Protein AF-0000000071014332 (afdb_homodimer)

Structure (mmCIF, N/CA/C/O backbone):
data_AF-0000000071014332-model_v1
#
loop_
_entity.id
_entity.type
_entity.pdbx_description
1 polymer 'IS110 family transposase'
#
loop_
_atom_site.group_PDB
_atom_site.id
_atom_site.type_symbol
_atom_site.label_atom_id
_atom_site.label_alt_id
_atom_site.label_comp_id
_atom_site.label_asym_id
_atom_site.label_entity_id
_atom_site.label_seq_id
_atom_site.pdbx_PDB_ins_code
_atom_site.Cartn_x
_atom_site.Cartn_y
_atom_site.Cartn_z
_atom_site.occupancy
_atom_site.B_iso_or_equiv
_atom_site.auth_seq_id
_atom_site.auth_comp_id
_atom_site.auth_asym_id
_atom_site.auth_atom_id
_atom_site.pdbx_PDB_model_num
ATOM 1 N N . MET A 1 1 ? -21.484 35.594 31.188 1 40.38 1 MET A N 1
ATOM 2 C CA . MET A 1 1 ? -22.031 34.25 31.203 1 40.38 1 MET A CA 1
ATOM 3 C C . MET A 1 1 ? -20.984 33.25 30.719 1 40.38 1 MET A C 1
ATOM 5 O O . MET A 1 1 ? -20.344 33.469 29.688 1 40.38 1 MET A O 1
ATOM 9 N N . SER A 1 2 ? -20.281 32.5 31.5 1 52.03 2 SER A N 1
ATOM 10 C CA . SER A 1 2 ? -19.172 31.562 31.281 1 52.03 2 SER A CA 1
ATOM 11 C C . SER A 1 2 ? -19.484 30.594 30.141 1 52.03 2 SER A C 1
ATOM 13 O O . SER A 1 2 ? -20.469 29.859 30.203 1 52.03 2 SER A O 1
ATOM 15 N N . HIS A 1 3 ? -19.312 30.953 28.875 1 70.5 3 HIS A N 1
ATOM 16 C CA . HIS A 1 3 ? -19.734 30.156 27.734 1 70.5 3 HIS A CA 1
ATOM 17 C C . HIS A 1 3 ? -19.188 28.734 27.812 1 70.5 3 HIS A C 1
ATOM 19 O O . HIS A 1 3 ? -18.016 28.531 28.125 1 70.5 3 HIS A O 1
ATOM 25 N N . SER A 1 4 ? -20.141 27.797 27.969 1 84.94 4 SER A N 1
ATOM 26 C CA . SER A 1 4 ? -19.797 26.375 28.016 1 84.94 4 SER A CA 1
ATOM 27 C C . SER A 1 4 ? -19.047 25.953 26.766 1 84.94 4 SER A C 1
ATOM 29 O O . SER A 1 4 ? -19.234 26.516 25.688 1 84.94 4 SER A O 1
ATOM 31 N N . ASP A 1 5 ? -18.078 25.062 26.969 1 91.12 5 ASP A N 1
ATOM 32 C CA . ASP A 1 5 ? -17.312 24.547 25.844 1 91.12 5 ASP A CA 1
ATOM 33 C C . ASP A 1 5 ? -18.156 23.641 24.953 1 91.12 5 ASP A C 1
ATOM 35 O O . ASP A 1 5 ? -18.938 22.844 25.453 1 91.12 5 ASP A O 1
ATOM 39 N N . LEU A 1 6 ? -18.172 23.938 23.766 1 94.81 6 LEU A N 1
ATOM 40 C CA . LEU A 1 6 ? -18.766 23.062 22.75 1 94.81 6 LEU A CA 1
ATOM 41 C C . LEU A 1 6 ? -17.688 22.484 21.828 1 94.81 6 LEU A C 1
ATOM 43 O O . LEU A 1 6 ? -16.969 23.234 21.156 1 94.81 6 LEU A O 1
ATOM 47 N N . PHE A 1 7 ? -17.594 21.141 21.891 1 96.56 7 PHE A N 1
ATOM 48 C CA . PHE A 1 7 ? -16.594 20.453 21.078 1 96.56 7 PHE A CA 1
ATOM 49 C C . PHE A 1 7 ? -17.234 19.906 19.797 1 96.56 7 PHE A C 1
ATOM 51 O O . PHE A 1 7 ? -18.156 19.109 19.859 1 96.56 7 PHE A O 1
ATOM 58 N N . VAL A 1 8 ? -16.734 20.359 18.688 1 97.06 8 VAL A N 1
ATOM 59 C CA . VAL A 1 8 ? -17.312 19.969 17.406 1 97.06 8 VAL A CA 1
ATOM 60 C C . VAL A 1 8 ? -16.328 19.047 16.672 1 97.06 8 VAL A C 1
ATOM 62 O O . VAL A 1 8 ? -15.188 19.438 16.391 1 97.06 8 VAL A O 1
ATOM 65 N N . GLY A 1 9 ? -16.734 17.812 16.438 1 97.06 9 GLY A N 1
ATOM 66 C CA . GLY A 1 9 ? -15.969 16.875 15.625 1 97.06 9 GLY A CA 1
ATOM 67 C C . GLY A 1 9 ? -16.438 16.828 14.18 1 97.06 9 GLY A C 1
ATOM 68 O O . GLY A 1 9 ? -17.641 16.719 13.922 1 97.06 9 GLY A O 1
ATOM 69 N N . ILE A 1 10 ? -15.5 16.938 13.273 1 96.31 10 ILE A N 1
ATOM 70 C CA . ILE A 1 10 ? -15.859 16.938 11.859 1 96.31 10 ILE A CA 1
ATOM 71 C C . ILE A 1 10 ? -15.148 15.789 11.148 1 96.31 10 ILE A C 1
ATOM 73 O O . ILE A 1 10 ? -13.914 15.75 11.094 1 96.31 10 ILE A O 1
ATOM 77 N N . ASP A 1 11 ? -15.922 14.859 10.664 1 94.25 11 ASP A N 1
ATOM 78 C CA . ASP A 1 11 ? -15.422 13.82 9.773 1 94.25 11 ASP A CA 1
ATOM 79 C C . ASP A 1 11 ? -15.461 14.281 8.32 1 94.25 11 ASP A C 1
ATOM 81 O O . ASP A 1 11 ? -16.531 14.445 7.742 1 94.25 11 ASP A O 1
ATOM 85 N N . VAL A 1 12 ? -14.258 14.453 7.754 1 92.44 12 VAL A N 1
ATOM 86 C CA . VAL A 1 12 ? -14.141 15.062 6.43 1 92.44 12 VAL A CA 1
ATOM 87 C C . VAL A 1 12 ? -13.984 13.969 5.375 1 92.44 12 VAL A C 1
ATOM 89 O O . VAL A 1 12 ? -13.031 13.188 5.414 1 92.44 12 VAL A O 1
ATOM 92 N N . ALA A 1 13 ? -14.969 13.922 4.465 1 88.62 13 ALA A N 1
ATOM 93 C CA . ALA A 1 13 ? -14.891 13.031 3.311 1 88.62 13 ALA A CA 1
ATOM 94 C C . ALA A 1 13 ? -14.875 13.82 2.006 1 88.62 13 ALA A C 1
ATOM 96 O O . ALA A 1 13 ? -15.062 15.039 2.01 1 88.62 13 ALA A O 1
ATOM 97 N N . LYS A 1 14 ? -14.648 13.117 0.953 1 85.38 14 LYS A N 1
ATOM 98 C CA . LYS A 1 14 ? -14.539 13.727 -0.368 1 85.38 14 LYS A CA 1
ATOM 99 C C . LYS A 1 14 ? -15.797 14.531 -0.703 1 85.38 14 LYS A C 1
ATOM 101 O O . LYS A 1 14 ? -15.703 15.688 -1.131 1 85.38 14 LYS A O 1
ATOM 106 N N . ASP A 1 15 ? -16.938 13.945 -0.352 1 88.94 15 ASP A N 1
ATOM 107 C CA . ASP A 1 15 ? -18.172 14.539 -0.867 1 88.94 15 ASP A CA 1
ATOM 108 C C . ASP A 1 15 ? -18.969 15.195 0.253 1 88.94 15 ASP A C 1
ATOM 110 O O . ASP A 1 15 ? -19.875 15.984 -0.01 1 88.94 15 ASP A O 1
ATOM 114 N N . GLU A 1 16 ? -18.562 14.828 1.499 1 93.75 16 GLU A N 1
ATOM 115 C CA . GLU A 1 16 ? -19.422 15.32 2.58 1 93.75 16 GLU A CA 1
ATOM 116 C C . GLU A 1 16 ? -18.625 15.492 3.871 1 93.75 16 GLU A C 1
ATOM 118 O O . GLU A 1 16 ? -17.594 14.836 4.07 1 93.75 16 GLU A O 1
ATOM 123 N N . LEU A 1 17 ? -19.078 16.438 4.676 1 95.69 17 LEU A N 1
ATOM 124 C CA . LEU A 1 17 ? -18.641 16.594 6.055 1 95.69 17 LEU A CA 1
ATOM 125 C C . LEU A 1 17 ? -19.719 16.172 7.035 1 95.69 17 LEU A C 1
ATOM 127 O O . LEU A 1 17 ? -20.875 16.562 6.895 1 95.69 17 LEU A O 1
ATOM 131 N N . VAL A 1 18 ? -19.391 15.328 7.906 1 96.31 18 VAL A N 1
ATOM 132 C CA . VAL A 1 18 ? -20.297 14.953 8.992 1 96.31 18 VAL A CA 1
ATOM 133 C C . VAL A 1 18 ? -19.844 15.617 10.289 1 96.31 18 VAL A C 1
ATOM 135 O O . VAL A 1 18 ? -18.688 15.508 10.688 1 96.31 18 VAL A O 1
ATOM 138 N N . ILE A 1 19 ? -20.766 16.359 10.898 1 97.25 19 ILE A N 1
ATOM 139 C CA . ILE A 1 19 ? -20.422 17.219 12.031 1 97.25 19 ILE A CA 1
ATOM 140 C C . ILE A 1 19 ? -21.172 16.75 13.273 1 97.25 19 ILE A C 1
ATOM 142 O O . ILE A 1 19 ? -22.359 16.453 13.211 1 97.25 19 ILE A O 1
ATOM 146 N N . HIS A 1 20 ? -20.438 16.656 14.312 1 97.31 20 HIS A N 1
ATOM 147 C CA . HIS A 1 20 ? -21.031 16.312 15.602 1 97.31 20 HIS A CA 1
ATOM 148 C C . HIS A 1 20 ? -20.609 17.297 16.672 1 97.31 20 HIS A C 1
ATOM 150 O O . HIS A 1 20 ? -19.422 17.594 16.844 1 97.31 20 HIS A O 1
ATOM 156 N N . ALA A 1 21 ? -21.578 17.859 17.391 1 96.31 21 ALA A N 1
ATOM 157 C CA . ALA A 1 21 ? -21.312 18.766 18.516 1 96.31 21 ALA A CA 1
ATOM 158 C C . ALA A 1 21 ? -21.5 18.078 19.844 1 96.31 21 ALA A C 1
ATOM 160 O O . ALA A 1 21 ? -22.578 17.562 20.141 1 96.31 21 ALA A O 1
ATOM 161 N N . HIS A 1 22 ? -20.484 17.984 20.531 1 95.06 22 HIS A N 1
ATOM 162 C CA . HIS A 1 22 ? -20.484 17.391 21.859 1 95.06 22 HIS A CA 1
ATOM 163 C C . HIS A 1 22 ? -20.312 18.453 22.953 1 95.06 22 HIS A C 1
ATOM 165 O O . HIS A 1 22 ? -19.453 19.328 22.844 1 95.06 22 HIS A O 1
ATOM 171 N N . PRO A 1 23 ? -21.094 18.484 24 1 93.56 23 PRO A N 1
ATOM 172 C CA . PRO A 1 23 ? -21.984 17.422 24.453 1 93.56 23 PRO A CA 1
ATOM 173 C C . PRO A 1 23 ? -23.422 17.609 23.984 1 93.56 23 PRO A C 1
ATOM 175 O O . PRO A 1 23 ? -24.297 16.828 24.359 1 93.56 23 PRO A O 1
ATOM 178 N N . ALA A 1 24 ? -23.719 18.578 23.234 1 89.56 24 ALA A N 1
ATOM 179 C CA . ALA A 1 24 ? -25.078 18.906 22.797 1 89.56 24 ALA A CA 1
ATOM 180 C C . ALA A 1 24 ? -25.703 17.75 22.031 1 89.56 24 ALA A C 1
ATOM 182 O O . ALA A 1 24 ? -26.922 17.656 21.922 1 89.56 24 ALA A O 1
ATOM 183 N N . GLY A 1 25 ? -24.875 16.938 21.438 1 91.44 25 GLY A N 1
ATOM 184 C CA . GLY A 1 25 ? -25.375 15.773 20.703 1 91.44 25 GLY A CA 1
ATOM 185 C C . GLY A 1 25 ? -25.906 16.125 19.344 1 91.44 25 GLY A C 1
ATOM 186 O O . GLY A 1 25 ? -26.609 15.312 18.719 1 91.44 25 GLY A O 1
ATOM 187 N N . MET A 1 26 ? -25.672 17.25 18.875 1 93.38 26 MET A N 1
ATOM 188 C CA . MET A 1 26 ? -26.109 17.688 17.547 1 93.38 26 MET A CA 1
ATOM 189 C C . MET A 1 26 ? -25.312 17 16.453 1 93.38 26 MET A C 1
ATOM 191 O O . MET A 1 26 ? -24.094 16.859 16.562 1 93.38 26 MET A O 1
ATOM 195 N N . LEU A 1 27 ? -26.031 16.484 15.492 1 95.25 27 LEU A N 1
ATOM 196 C CA . LEU A 1 27 ? -25.422 15.828 14.336 1 95.25 27 LEU A CA 1
ATOM 197 C C . LEU A 1 27 ? -26 16.391 13.031 1 95.25 27 LEU A C 1
ATOM 199 O O . LEU A 1 27 ? -27.219 16.531 12.898 1 95.25 27 LEU A O 1
ATOM 203 N N . TRP A 1 28 ? -25.172 16.859 12.133 1 94.94 28 TRP A N 1
ATOM 204 C CA . TRP A 1 28 ? -25.656 17.266 10.82 1 94.94 28 TRP A CA 1
ATOM 205 C 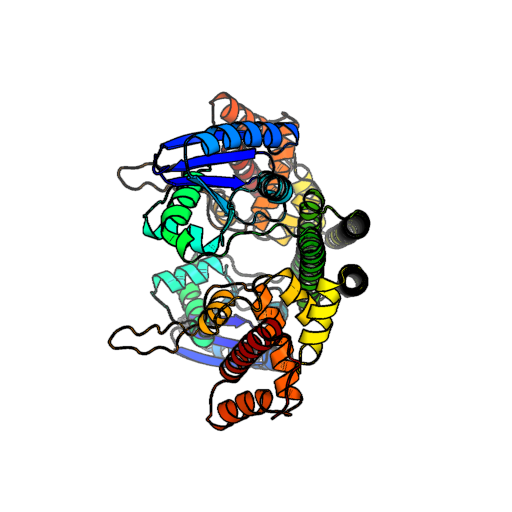C . TRP A 1 28 ? -24.578 17.062 9.758 1 94.94 28 TRP A C 1
ATOM 207 O O . TRP A 1 28 ? -23.438 16.703 10.078 1 94.94 28 TRP A O 1
ATOM 217 N N . ARG A 1 29 ? -24.984 17.156 8.523 1 96.31 29 ARG A N 1
ATOM 218 C CA . ARG A 1 29 ? -24.125 16.922 7.367 1 96.31 29 ARG A CA 1
ATOM 219 C C . ARG A 1 29 ? -24.172 18.094 6.398 1 96.31 29 ARG A C 1
ATOM 221 O O . ARG A 1 29 ? -25.203 18.781 6.289 1 96.31 29 ARG A O 1
ATOM 228 N N . VAL A 1 30 ? -23.078 18.406 5.828 1 96.31 30 VAL A N 1
ATOM 229 C CA . VAL A 1 30 ? -23.031 19.391 4.75 1 96.31 30 VAL A CA 1
ATOM 230 C C . VAL A 1 30 ? -22.203 18.844 3.586 1 96.31 30 VAL A C 1
ATOM 232 O O . VAL A 1 30 ? -21.281 18.062 3.793 1 96.31 30 VAL A O 1
ATOM 235 N N . PRO A 1 31 ? -22.594 19.203 2.35 1 95.25 31 PRO A N 1
ATOM 236 C CA . PRO A 1 31 ? -21.75 18.812 1.222 1 95.25 31 PRO A CA 1
ATOM 237 C C . PRO A 1 31 ? -20.359 19.438 1.281 1 95.25 31 PRO A C 1
ATOM 239 O O . PRO A 1 31 ? -20.203 20.578 1.709 1 95.25 31 PRO A O 1
ATOM 242 N N . ASN A 1 32 ? -19.297 18.703 0.948 1 93.06 32 ASN A N 1
ATOM 243 C CA . ASN A 1 32 ? -17.938 19.234 0.863 1 93.06 32 ASN A CA 1
ATOM 244 C C . ASN A 1 32 ? -17.734 20.047 -0.412 1 93.06 32 ASN A C 1
ATOM 246 O O . ASN A 1 32 ? -16.906 19.703 -1.253 1 93.06 32 ASN A O 1
ATOM 250 N N . THR A 1 33 ? -18.609 21.047 -0.552 1 92.69 33 THR A N 1
ATOM 251 C CA . THR A 1 33 ? -18.594 22.016 -1.635 1 92.69 33 THR A CA 1
ATOM 252 C C . THR A 1 33 ? -18.484 23.438 -1.084 1 92.69 33 THR A C 1
ATOM 254 O O . THR A 1 33 ? -18.562 23.656 0.129 1 92.69 33 THR A O 1
ATOM 257 N N . LYS A 1 34 ? -18.172 24.344 -2.033 1 90.94 34 LYS A N 1
ATOM 258 C CA . LYS A 1 34 ? -18.078 25.734 -1.609 1 90.94 34 LYS A CA 1
ATOM 259 C C . LYS A 1 34 ? -19.344 26.172 -0.861 1 90.94 34 LYS A C 1
ATOM 261 O O . LYS A 1 34 ? -19.25 26.812 0.188 1 90.94 34 LYS A O 1
ATOM 266 N N . THR A 1 35 ? -20.422 25.703 -1.404 1 93.5 35 THR A N 1
ATOM 267 C CA . THR A 1 35 ? -21.688 26.094 -0.814 1 93.5 35 THR A CA 1
ATOM 268 C C . THR A 1 35 ? -21.906 25.391 0.523 1 93.5 35 THR A C 1
ATOM 270 O O . THR A 1 35 ? -22.406 25.984 1.476 1 93.5 35 THR A O 1
ATOM 273 N N . GLY A 1 36 ? -21.531 24.156 0.561 1 94.81 36 GLY A N 1
ATOM 274 C CA . GLY A 1 36 ? -21.656 23.406 1.8 1 94.81 36 GLY A CA 1
ATOM 275 C C . GLY A 1 36 ? -20.781 23.953 2.918 1 94.81 36 GLY A C 1
ATOM 276 O O . GLY A 1 36 ? -21.234 24.062 4.059 1 94.81 36 GLY A O 1
ATOM 277 N N . ILE A 1 37 ? -19.641 24.328 2.611 1 94.25 37 ILE A N 1
ATOM 278 C CA . ILE A 1 37 ? -18.688 24.875 3.574 1 94.25 37 ILE A CA 1
ATOM 279 C C . ILE A 1 37 ? -19.172 26.219 4.082 1 94.25 37 ILE A C 1
ATOM 281 O O . ILE A 1 37 ? -19.047 26.531 5.273 1 94.25 37 ILE A O 1
ATOM 285 N N . ALA A 1 38 ? -19.734 26.984 3.166 1 94.06 38 ALA A N 1
ATOM 286 C CA . ALA A 1 38 ? -20.297 28.266 3.562 1 94.06 38 ALA A CA 1
ATOM 287 C C . ALA A 1 38 ? -21.453 28.094 4.551 1 94.06 38 ALA A C 1
ATOM 289 O O . ALA A 1 38 ? -21.562 28.828 5.527 1 94.06 38 ALA A O 1
ATOM 290 N N . ALA A 1 39 ? -22.219 27.125 4.234 1 95.81 39 ALA A N 1
ATOM 291 C CA . ALA A 1 39 ? -23.328 26.828 5.129 1 95.81 39 ALA A CA 1
ATOM 292 C C . ALA A 1 39 ? -22.828 26.391 6.504 1 95.81 39 ALA A C 1
ATOM 294 O O . ALA A 1 39 ? -23.391 26.781 7.527 1 95.81 39 ALA A O 1
ATOM 295 N N . LEU A 1 40 ? -21.844 25.609 6.504 1 96 40 LEU A N 1
ATOM 296 C CA . LEU A 1 40 ? -21.219 25.203 7.754 1 96 40 LEU A CA 1
ATOM 297 C C . LEU A 1 40 ? -20.703 26.406 8.539 1 96 40 LEU A C 1
ATOM 299 O O . LEU A 1 40 ? -20.906 26.484 9.75 1 96 40 LEU A O 1
ATOM 303 N N . GLY A 1 41 ? -20.078 27.312 7.852 1 95.44 41 GLY A N 1
ATOM 304 C CA . GLY A 1 41 ? -19.578 28.516 8.477 1 95.44 41 GLY A CA 1
ATOM 305 C C . GLY A 1 41 ? -20.656 29.328 9.172 1 95.44 41 GLY A C 1
ATOM 306 O O . GLY A 1 41 ? -20.484 29.766 10.312 1 95.44 41 GLY A O 1
ATOM 307 N N . ARG A 1 42 ? -21.781 29.422 8.508 1 94.88 42 ARG A N 1
ATOM 308 C CA . ARG A 1 42 ? -22.906 30.172 9.078 1 94.88 42 ARG A CA 1
ATOM 309 C C . ARG A 1 42 ? -23.391 29.516 10.367 1 94.88 42 ARG A C 1
ATOM 311 O O . ARG A 1 42 ? -23.656 30.203 11.359 1 94.88 42 ARG A O 1
ATOM 318 N N . LYS A 1 43 ? -23.438 28.281 10.289 1 94.88 43 LYS A N 1
ATOM 319 C CA . LYS A 1 43 ? -23.922 27.562 11.461 1 94.88 43 LYS A CA 1
ATOM 320 C C . LYS A 1 43 ? -22.922 27.641 12.609 1 94.88 43 LYS A C 1
ATOM 322 O O . LYS A 1 43 ? -23.312 27.812 13.773 1 94.88 43 LYS A O 1
ATOM 327 N N . LEU A 1 44 ? -21.719 27.5 12.328 1 94.44 44 LEU A N 1
ATOM 328 C CA . LEU A 1 44 ? -20.672 27.547 13.344 1 94.44 44 LEU A CA 1
ATOM 329 C C . LEU A 1 44 ? -20.625 28.922 14 1 94.44 44 LEU A C 1
ATOM 331 O O . LEU A 1 44 ? -20.391 29.031 15.203 1 94.44 44 LEU A O 1
ATOM 335 N N . VAL A 1 45 ? -20.891 29.953 13.211 1 92.69 45 VAL A N 1
ATOM 336 C CA . VAL A 1 45 ? -20.906 31.312 13.734 1 92.69 45 VAL A CA 1
ATOM 337 C C . VAL A 1 45 ? -22.047 31.469 14.742 1 92.69 45 VAL A C 1
ATOM 339 O O . VAL A 1 45 ? -21.859 32.094 15.797 1 92.69 45 VAL A O 1
ATOM 342 N N . ARG A 1 46 ? -23.094 30.906 14.375 1 92.31 46 ARG A N 1
ATOM 343 C CA . ARG A 1 46 ? -24.234 30.953 15.273 1 92.31 46 ARG A CA 1
ATOM 344 C C . ARG A 1 46 ? -23.938 30.234 16.578 1 92.31 46 ARG A C 1
ATOM 346 O O . ARG A 1 46 ? -24.266 30.719 17.656 1 92.31 46 ARG A O 1
ATOM 353 N N . LEU A 1 47 ? -23.344 29.125 16.469 1 92.06 47 LEU A N 1
ATOM 354 C CA . LEU A 1 47 ? -23 28.344 17.656 1 92.06 47 LEU A CA 1
ATOM 355 C C . LEU A 1 47 ? -21.953 29.047 18.5 1 92.06 47 LEU A C 1
ATOM 357 O O . LEU A 1 47 ? -21.984 28.984 19.719 1 92.06 47 LEU A O 1
ATOM 361 N N . ALA A 1 48 ? -21 29.672 17.812 1 90.56 48 ALA A N 1
ATOM 362 C CA . ALA A 1 48 ? -19.922 30.391 18.484 1 90.56 48 ALA A CA 1
ATOM 363 C C . ALA A 1 48 ? -20.469 31.547 19.328 1 90.56 48 ALA A C 1
ATOM 365 O O . ALA A 1 48 ? -19.797 32 20.266 1 90.56 48 ALA A O 1
ATOM 366 N N . GLY A 1 49 ? -21.656 32 19 1 88.19 49 GLY A N 1
ATOM 367 C CA . GLY A 1 49 ? -22.312 33.062 19.75 1 88.19 49 GLY A CA 1
ATOM 368 C C . GLY A 1 49 ? -22.844 32.594 21.094 1 88.19 49 GLY A C 1
ATOM 369 O O . GLY A 1 49 ? -23.094 33.406 21.984 1 88.19 49 GLY A O 1
ATOM 370 N N . THR A 1 50 ? -22.922 31.312 21.188 1 88.81 50 THR A N 1
ATOM 371 C CA . THR A 1 50 ? -23.594 30.812 22.391 1 88.81 50 THR A CA 1
ATOM 372 C C . THR A 1 50 ? -22.656 29.938 23.203 1 88.81 50 THR A C 1
ATOM 374 O O . THR A 1 50 ? -22.969 29.578 24.344 1 88.81 50 THR A O 1
ATOM 377 N N . ALA A 1 51 ? -21.547 29.562 22.641 1 91.62 51 ALA A N 1
ATOM 378 C CA . ALA A 1 51 ? -20.625 28.656 23.312 1 91.62 51 ALA A CA 1
ATOM 379 C C . ALA A 1 51 ? -19.188 28.891 22.859 1 91.62 51 ALA A C 1
ATOM 381 O O . ALA A 1 51 ? -18.953 29.562 21.844 1 91.62 51 ALA A O 1
ATOM 382 N N . CYS A 1 52 ? -18.312 28.469 23.656 1 92.56 52 CYS A N 1
ATOM 383 C CA . CYS A 1 52 ? -16.922 28.453 23.234 1 92.56 52 CYS A CA 1
ATOM 384 C C . CYS A 1 52 ? -16.641 27.25 22.328 1 92.56 52 CYS A C 1
ATOM 386 O O . CYS A 1 52 ? -16.578 26.109 22.797 1 92.56 52 CYS A O 1
ATOM 388 N N . LEU A 1 53 ? -16.422 27.516 21.109 1 93.62 53 LEU A N 1
ATOM 389 C CA . LEU A 1 53 ? -16.328 26.453 20.109 1 93.62 53 LEU A CA 1
ATOM 390 C C . LEU A 1 53 ? -14.883 25.984 19.969 1 93.62 53 LEU A C 1
ATOM 392 O O . LEU A 1 53 ? -13.961 26.797 19.891 1 93.62 53 LEU A O 1
ATOM 396 N N . ARG A 1 54 ? -14.695 24.703 20 1 95 54 ARG A N 1
ATOM 397 C CA . ARG A 1 54 ? -13.453 24.016 19.641 1 95 54 ARG A CA 1
ATOM 398 C C . ARG A 1 54 ? -13.711 22.938 18.578 1 95 54 ARG A C 1
ATOM 400 O O . ARG A 1 54 ? -14.531 22.047 18.797 1 95 54 ARG A O 1
ATOM 407 N N . ILE A 1 55 ? -13.062 23.094 17.531 1 96.31 55 ILE A N 1
ATOM 408 C CA . ILE A 1 55 ? -13.367 22.25 16.391 1 96.31 55 ILE A CA 1
ATOM 409 C C . ILE A 1 55 ? -12.203 21.281 16.141 1 96.31 55 ILE A C 1
ATOM 411 O O . ILE A 1 55 ? -11.039 21.688 16.141 1 96.31 55 ILE A O 1
ATOM 415 N N . GLY A 1 56 ? -12.539 19.984 16.047 1 95.19 56 GLY A N 1
ATOM 416 C CA . GLY A 1 56 ? -11.562 18.969 15.711 1 95.19 56 GLY A CA 1
ATOM 417 C C . GLY A 1 56 ? -11.852 18.281 14.391 1 95.19 56 GLY A C 1
ATOM 418 O O . GLY A 1 56 ? -13.008 18.016 14.055 1 95.19 56 GLY A O 1
ATOM 419 N N . PHE A 1 57 ? -10.867 18.062 13.609 1 92.88 57 PHE A N 1
ATOM 420 C CA . PHE A 1 57 ? -10.992 17.312 12.375 1 92.88 57 PHE A CA 1
ATOM 421 C C . PHE A 1 57 ? -9.719 16.531 12.086 1 92.88 57 PHE A C 1
ATOM 423 O O . PHE A 1 57 ? -8.68 16.781 12.703 1 92.88 57 PHE A O 1
ATOM 430 N N . GLU A 1 58 ? -9.828 15.508 11.203 1 88.62 58 GLU A N 1
ATOM 431 C CA . GLU A 1 58 ? -8.68 14.664 10.875 1 88.62 58 GLU A CA 1
ATOM 432 C C . GLU A 1 58 ? -8.094 15.031 9.516 1 88.62 58 GLU A C 1
ATOM 434 O O . GLU A 1 58 ? -8.797 15.586 8.664 1 88.62 58 GLU A O 1
ATOM 439 N N . ALA A 1 59 ? -6.785 14.773 9.469 1 76.44 59 ALA A N 1
ATOM 440 C CA . ALA A 1 59 ? -6.172 14.898 8.148 1 76.44 59 ALA A CA 1
ATOM 441 C C . ALA A 1 59 ? -6.789 13.914 7.156 1 76.44 59 ALA A C 1
ATOM 443 O O . ALA A 1 59 ? -6.957 12.734 7.465 1 76.44 59 ALA A O 1
ATOM 444 N N . SER A 1 60 ? -7.289 14.383 6.078 1 74.81 60 SER A N 1
ATOM 445 C CA . SER A 1 60 ? -8.023 13.562 5.125 1 74.81 60 SER A CA 1
ATOM 446 C C . SER A 1 60 ? -7.418 13.656 3.729 1 74.81 60 SER A C 1
ATOM 448 O O . SER A 1 60 ? -8.141 13.719 2.734 1 74.81 60 SER A O 1
ATOM 450 N N . GLY A 1 61 ? -6.125 13.727 3.617 1 71.81 61 GLY A N 1
ATOM 451 C CA . GLY A 1 61 ? -5.457 13.68 2.326 1 71.81 61 GLY A CA 1
ATOM 452 C C . GLY A 1 61 ? -5.734 14.898 1.469 1 71.81 61 GLY A C 1
ATOM 453 O O . GLY A 1 61 ? -5.699 14.82 0.239 1 71.81 61 GLY A O 1
ATOM 454 N N . GLY A 1 62 ? -6.176 16.016 1.995 1 77.06 62 GLY A N 1
ATOM 455 C CA . GLY A 1 62 ? -6.406 17.234 1.249 1 77.06 62 GLY A CA 1
ATOM 456 C C . GLY A 1 62 ? -7.867 17.641 1.198 1 77.06 62 GLY A C 1
ATOM 457 O O . GLY A 1 62 ? -8.188 18.781 0.872 1 77.06 62 GLY A O 1
ATOM 458 N N . TYR A 1 63 ? -8.742 16.734 1.571 1 80.75 63 TYR A N 1
ATOM 459 C CA . TYR A 1 63 ? -10.164 17.047 1.518 1 80.75 63 TYR A CA 1
ATOM 460 C C . TYR A 1 63 ? -10.547 18.062 2.596 1 80.75 63 TYR A C 1
ATOM 462 O O . TYR A 1 63 ? -11.625 18.656 2.539 1 80.75 63 TYR A O 1
ATOM 470 N N . GLU A 1 64 ? -9.656 18.188 3.566 1 85.31 64 GLU A N 1
ATOM 471 C CA . GLU A 1 64 ? -9.938 19.062 4.695 1 85.31 64 GLU A CA 1
ATOM 472 C C . GLU A 1 64 ? -9.555 20.516 4.383 1 85.31 64 GLU A C 1
ATOM 474 O O . GLU A 1 64 ? -9.812 21.406 5.18 1 85.31 64 GLU A O 1
ATOM 479 N N . ARG A 1 65 ? -9.062 20.75 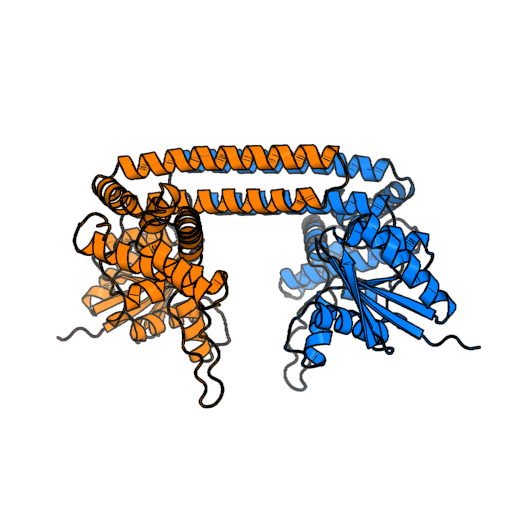3.195 1 82.44 65 ARG A N 1
ATOM 480 C CA . ARG A 1 65 ? -8.492 22.047 2.852 1 82.44 65 ARG A CA 1
ATOM 481 C C . ARG A 1 65 ? -9.531 23.156 2.971 1 82.44 65 ARG A C 1
ATOM 483 O O . ARG A 1 65 ? -9.289 24.188 3.609 1 82.44 65 ARG A O 1
ATOM 490 N N . LYS A 1 66 ? -10.656 22.969 2.348 1 86.12 66 LYS A N 1
ATOM 491 C CA . LYS A 1 66 ? -11.703 23.984 2.377 1 86.12 66 LYS A CA 1
ATOM 492 C C . LYS A 1 66 ? -12.156 24.266 3.807 1 86.12 66 LYS A C 1
ATOM 494 O O . LYS A 1 66 ? -12.383 25.422 4.176 1 86.12 66 LYS A O 1
ATOM 499 N N . LEU A 1 67 ? -12.234 23.234 4.512 1 90.81 67 LEU A N 1
ATOM 500 C CA . LEU A 1 67 ? -12.617 23.359 5.914 1 90.81 67 LEU A CA 1
ATOM 501 C C . LEU A 1 67 ? -11.578 24.156 6.695 1 90.81 67 LEU A C 1
ATOM 503 O O . LEU A 1 67 ? -11.922 25.062 7.461 1 90.81 67 LEU A O 1
ATOM 507 N N . ALA A 1 68 ? -10.344 23.828 6.492 1 86.25 68 ALA A N 1
ATOM 508 C CA . ALA A 1 68 ? -9.25 24.484 7.195 1 86.25 68 ALA A CA 1
ATOM 509 C C . ALA A 1 68 ? -9.227 25.984 6.898 1 86.25 68 ALA A C 1
ATOM 511 O O . ALA A 1 68 ? -9.039 26.797 7.805 1 86.25 68 ALA A O 1
ATOM 512 N N . ILE A 1 69 ? -9.445 26.312 5.684 1 85.31 69 ILE A N 1
ATOM 513 C CA . ILE A 1 69 ? -9.469 27.719 5.266 1 85.31 69 ILE A CA 1
ATOM 514 C C . ILE A 1 69 ? -10.625 28.438 5.949 1 85.31 69 ILE A C 1
ATOM 516 O O . ILE A 1 69 ? -10.461 29.547 6.453 1 85.31 69 ILE A O 1
ATOM 520 N N . LEU A 1 70 ? -11.719 27.812 5.938 1 90.44 70 LEU A N 1
ATOM 521 C CA . LEU A 1 70 ? -12.898 28.391 6.578 1 90.44 70 LEU A CA 1
ATOM 522 C C . LEU A 1 70 ? -12.633 28.641 8.055 1 90.44 70 LEU A C 1
ATOM 524 O O . LEU A 1 70 ? -12.922 29.734 8.562 1 90.44 70 LEU A O 1
ATOM 528 N N . LEU A 1 71 ? -12.109 27.672 8.742 1 89.94 71 LEU A N 1
ATOM 529 C CA . LEU A 1 71 ? -11.891 27.766 10.188 1 89.94 71 LEU A CA 1
ATOM 530 C C . LEU A 1 71 ? -10.883 28.859 10.516 1 89.94 71 LEU A C 1
ATOM 532 O O . LEU A 1 71 ? -11.008 29.547 11.531 1 89.94 71 LEU A O 1
ATOM 536 N N . ASP A 1 72 ? -9.953 28.984 9.688 1 83.56 72 ASP A N 1
ATOM 537 C CA . ASP A 1 72 ? -8.953 30.047 9.852 1 83.56 72 ASP A CA 1
ATOM 538 C C . ASP A 1 72 ? -9.586 31.422 9.719 1 83.56 72 ASP A C 1
ATOM 540 O O . ASP A 1 72 ? -9.258 32.344 10.477 1 83.56 72 ASP A O 1
ATOM 544 N N . ARG A 1 73 ? -10.5 31.562 8.805 1 85.75 73 ARG A N 1
ATOM 545 C CA . ARG A 1 73 ? -11.164 32.844 8.555 1 85.75 73 ARG A CA 1
ATOM 546 C C . ARG A 1 73 ? -12.094 33.188 9.711 1 85.75 73 ARG A C 1
ATOM 548 O O . ARG A 1 73 ? -12.258 34.375 10.031 1 85.75 73 ARG A O 1
ATOM 555 N N . MET A 1 74 ? -12.688 32.219 10.258 1 88.06 74 MET A N 1
ATOM 556 C CA . MET A 1 74 ? -13.648 32.438 11.336 1 88.06 74 MET A CA 1
ATOM 557 C C . MET A 1 74 ? -12.938 32.719 12.648 1 88.06 74 MET A C 1
ATOM 559 O O . MET A 1 74 ? -13.555 33.188 13.602 1 88.06 74 MET A O 1
ATOM 563 N N . ASP A 1 75 ? -11.758 32.594 12.703 1 82.56 75 ASP A N 1
ATOM 564 C CA . ASP A 1 75 ? -10.961 32.812 13.906 1 82.56 75 ASP A CA 1
ATOM 565 C C . ASP A 1 75 ? -11.438 31.906 15.047 1 82.56 75 ASP A C 1
ATOM 567 O O . ASP A 1 75 ? -11.664 32.375 16.156 1 82.56 75 ASP A O 1
ATOM 571 N N . VAL A 1 76 ? -11.844 30.719 14.773 1 87.12 76 VAL A N 1
ATOM 572 C CA . VAL A 1 76 ? -12.195 29.703 15.758 1 87.12 76 VAL A CA 1
ATOM 573 C C . VAL A 1 76 ? -11 28.797 16.016 1 87.12 76 VAL A C 1
ATOM 575 O O . VAL A 1 76 ? -10.141 28.641 15.148 1 87.12 76 VAL A O 1
ATOM 578 N N . THR A 1 77 ? -10.984 28.312 17.25 1 90.31 77 THR A N 1
ATOM 579 C CA . THR A 1 77 ? -9.898 27.406 17.578 1 90.31 77 THR A CA 1
ATOM 580 C C . THR A 1 77 ? -10.148 26.016 16.984 1 90.31 77 THR A C 1
ATOM 582 O O . THR A 1 77 ? -11.164 25.391 17.281 1 90.31 77 THR A O 1
ATOM 585 N N . ALA A 1 78 ? -9.297 25.672 16.109 1 92.88 78 ALA A N 1
ATOM 586 C CA . ALA A 1 78 ? -9.414 24.359 15.461 1 92.88 78 ALA A CA 1
ATOM 587 C C . ALA A 1 78 ? -8.188 23.5 15.742 1 92.88 78 ALA A C 1
ATOM 589 O O . ALA A 1 78 ? -7.129 24 16.109 1 92.88 78 ALA A O 1
ATOM 590 N N . TYR A 1 79 ? -8.453 22.188 15.695 1 89.94 79 TYR A N 1
ATOM 591 C CA . TYR A 1 79 ? -7.395 21.219 15.945 1 89.94 79 TYR A CA 1
ATOM 592 C C . TYR A 1 79 ? -7.379 20.141 14.875 1 89.94 79 TYR A C 1
ATOM 594 O O . TYR A 1 79 ? -8.422 19.578 14.523 1 89.94 79 TYR A O 1
ATOM 602 N N . LEU A 1 80 ? -6.18 19.953 14.312 1 86.31 80 LEU A N 1
ATOM 603 C CA . LEU A 1 80 ? -5.977 18.812 13.438 1 86.31 80 LEU A CA 1
ATOM 604 C C . LEU A 1 80 ? -5.539 17.594 14.242 1 86.31 80 LEU A C 1
ATOM 606 O O . LEU A 1 80 ? -4.434 17.562 14.781 1 86.31 80 LEU A O 1
ATOM 610 N N . LEU A 1 81 ? -6.434 16.625 14.25 1 85.06 81 LEU A N 1
ATOM 611 C CA . LEU A 1 81 ? -6.164 15.461 15.086 1 85.06 81 LEU A 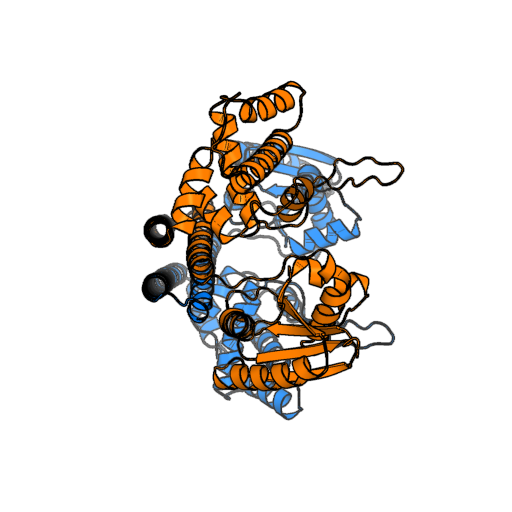CA 1
ATOM 612 C C . LEU A 1 81 ? -5.484 14.367 14.281 1 85.06 81 LEU A C 1
ATOM 614 O O . LEU A 1 81 ? -5.773 14.188 13.094 1 85.06 81 LEU A O 1
ATOM 618 N N . ASP A 1 82 ? -4.605 13.641 14.93 1 76.12 82 ASP A N 1
ATOM 619 C CA . ASP A 1 82 ? -3.975 12.453 14.352 1 76.12 82 ASP A CA 1
ATOM 620 C C . ASP A 1 82 ? -4.965 11.297 14.273 1 76.12 82 ASP A C 1
ATOM 622 O O . ASP A 1 82 ? -5.492 10.844 15.289 1 76.12 82 ASP A O 1
ATOM 626 N N . PRO A 1 83 ? -5.121 10.773 13.102 1 80.38 83 PRO A N 1
ATOM 627 C CA . PRO A 1 83 ? -6.086 9.688 12.938 1 80.38 83 PRO A CA 1
ATOM 628 C C . PRO A 1 83 ? -5.793 8.492 13.836 1 80.38 83 PRO A C 1
ATOM 630 O O . PRO A 1 83 ? -6.723 7.844 14.328 1 80.38 83 PRO A O 1
ATOM 633 N N . ALA A 1 84 ? -4.547 8.195 14.055 1 75.5 84 ALA A N 1
ATOM 634 C CA . ALA A 1 84 ? -4.188 7.07 14.906 1 75.5 84 ALA A CA 1
ATOM 635 C C . ALA A 1 84 ? -4.652 7.297 16.344 1 75.5 84 ALA A C 1
ATOM 637 O O . ALA A 1 84 ? -5.082 6.355 17.016 1 75.5 84 ALA A O 1
ATOM 638 N N . ARG A 1 85 ? -4.582 8.5 16.781 1 76.69 85 ARG A N 1
ATOM 639 C CA . ARG A 1 85 ? -5.035 8.836 18.141 1 76.69 85 ARG A CA 1
ATOM 640 C C . ARG A 1 85 ? -6.551 8.742 18.25 1 76.69 85 ARG A C 1
ATOM 642 O O . ARG A 1 85 ? -7.078 8.25 19.25 1 76.69 85 ARG A O 1
ATOM 649 N N . VAL A 1 86 ? -7.203 9.203 17.234 1 85.69 86 VAL A N 1
ATOM 650 C CA . VAL A 1 86 ? -8.664 9.141 17.203 1 85.69 86 VAL A CA 1
ATOM 651 C C . VAL A 1 86 ? -9.117 7.684 17.219 1 85.69 86 VAL A C 1
ATOM 653 O O . VAL A 1 86 ? -10.047 7.32 17.938 1 85.69 86 VAL A O 1
ATOM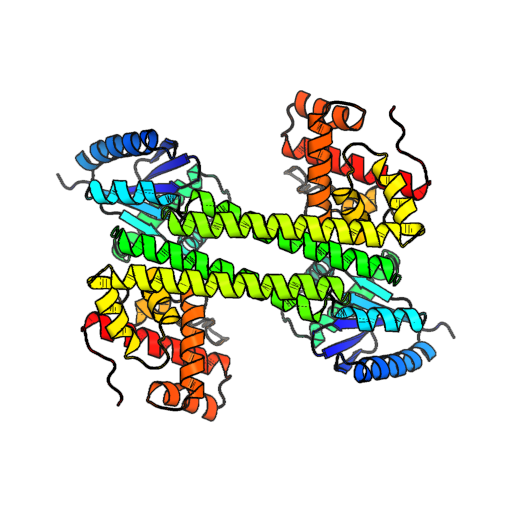 656 N N . ARG A 1 87 ? -8.43 6.859 16.406 1 83.62 87 ARG A N 1
ATOM 657 C CA . ARG A 1 87 ? -8.766 5.441 16.344 1 83.62 87 ARG A CA 1
ATOM 658 C C . ARG A 1 87 ? -8.531 4.762 17.688 1 83.62 87 ARG A C 1
ATOM 660 O O . ARG A 1 87 ? -9.328 3.926 18.109 1 83.62 87 ARG A O 1
ATOM 667 N N . SER A 1 88 ? -7.438 5.055 18.328 1 80.12 88 SER A N 1
ATOM 668 C CA . SER A 1 88 ? -7.141 4.508 19.656 1 80.12 88 SER A CA 1
ATOM 669 C C . SER A 1 88 ? -8.18 4.938 20.672 1 80.12 88 SER A C 1
ATOM 671 O O . SER A 1 88 ? -8.578 4.148 21.531 1 80.12 88 SER A O 1
ATOM 673 N N . PHE A 1 89 ? -8.562 6.16 20.578 1 85.31 89 PHE A N 1
ATOM 674 C CA . PHE A 1 89 ? -9.602 6.676 21.469 1 85.31 89 PHE A CA 1
ATOM 675 C C . PHE A 1 89 ? -10.906 5.926 21.266 1 85.31 89 PHE A C 1
ATOM 677 O O . PHE A 1 89 ? -11.578 5.562 22.234 1 85.31 89 PHE A O 1
ATOM 684 N N . ALA A 1 90 ? -11.211 5.719 19.984 1 86.75 90 ALA A N 1
ATOM 685 C CA . ALA A 1 90 ? -12.414 4.969 19.656 1 86.75 90 ALA A CA 1
ATOM 686 C C . ALA A 1 90 ? -12.367 3.561 20.234 1 86.75 90 ALA A C 1
ATOM 688 O O . ALA A 1 90 ? -13.359 3.068 20.781 1 86.75 90 ALA A O 1
ATOM 689 N N . ARG A 1 91 ? -11.234 2.947 20.109 1 79.62 91 ARG A N 1
ATOM 690 C CA . ARG A 1 91 ? -11.047 1.601 20.641 1 79.62 91 ARG A CA 1
ATOM 691 C C . ARG A 1 91 ? -11.188 1.588 22.156 1 79.62 91 ARG A C 1
ATOM 693 O O . ARG A 1 91 ? -11.797 0.678 22.719 1 79.62 91 ARG A O 1
ATOM 700 N N . ALA A 1 92 ? -10.656 2.533 22.766 1 79.62 92 ALA A N 1
ATOM 701 C CA . ALA A 1 92 ? -10.734 2.652 24.219 1 79.62 92 ALA A CA 1
ATOM 702 C C . ALA A 1 92 ? -12.18 2.783 24.672 1 79.62 92 ALA A C 1
ATOM 704 O O . ALA A 1 92 ? -12.547 2.277 25.734 1 79.62 92 ALA A O 1
ATOM 705 N N . GLU A 1 93 ? -12.922 3.387 23.844 1 83.75 93 GLU A N 1
ATOM 706 C CA . GLU A 1 93 ? -14.328 3.566 24.156 1 83.75 93 GLU A CA 1
ATOM 707 C C . GLU A 1 93 ? -15.156 2.354 23.719 1 83.75 93 GLU A C 1
ATOM 709 O O . GLU A 1 93 ? -16.375 2.334 23.891 1 83.75 93 GLU A O 1
ATOM 714 N N . ARG A 1 94 ? -14.469 1.303 23.141 1 76.12 94 ARG A N 1
ATOM 715 C CA . ARG A 1 94 ? -15.086 0.071 22.656 1 76.12 94 ARG A CA 1
ATOM 716 C C . ARG A 1 94 ? -16.109 0.363 21.578 1 76.12 94 ARG A C 1
ATOM 718 O O . ARG A 1 94 ? -17.188 -0.241 21.547 1 76.12 94 ARG A O 1
ATOM 725 N N . GLN A 1 95 ? -15.836 1.466 20.969 1 71.56 95 GLN A N 1
ATOM 726 C CA . GLN A 1 95 ? -16.688 1.738 19.828 1 71.56 95 GLN A CA 1
ATOM 727 C C . GLN A 1 95 ? -16.344 0.835 18.641 1 71.56 95 GLN A C 1
ATOM 729 O O . GLN A 1 95 ? -15.344 1.063 17.953 1 71.56 95 GLN A O 1
ATOM 734 N N . LEU A 1 96 ? -17.109 -0.134 18.422 1 64.94 96 LEU A N 1
ATOM 735 C CA . LEU A 1 96 ? -16.828 -1.154 17.406 1 64.94 96 LEU A CA 1
ATOM 736 C C . LEU A 1 96 ? -17.375 -0.746 16.047 1 64.94 96 LEU A C 1
ATOM 738 O O . LEU A 1 96 ? -16.766 -1.011 15.016 1 64.94 96 LEU A O 1
ATOM 742 N N . ALA A 1 97 ? -18.547 -0.071 16.188 1 67.12 97 ALA A N 1
ATOM 743 C CA . ALA A 1 97 ? -19.203 0.292 14.922 1 67.12 97 ALA A CA 1
ATOM 744 C C . ALA A 1 97 ? -18.484 1.474 14.266 1 67.12 97 ALA A C 1
ATOM 746 O O . ALA A 1 97 ? -18 2.373 14.953 1 67.12 97 ALA A O 1
ATOM 747 N N . LYS A 1 98 ? -18.188 1.362 13.031 1 70.88 98 LYS A N 1
ATOM 748 C CA . LYS A 1 98 ? -17.594 2.477 12.297 1 70.88 98 LYS A CA 1
ATOM 749 C C . LYS A 1 98 ? -18.562 3.043 11.266 1 70.88 98 LYS A C 1
ATOM 751 O O . LYS A 1 98 ? -18.859 2.389 10.266 1 70.88 98 LYS A O 1
ATOM 756 N N . THR A 1 99 ? -19.281 4.113 11.742 1 80.88 99 THR A N 1
ATOM 757 C CA . THR A 1 99 ? -20.094 4.914 10.836 1 80.88 99 THR A CA 1
ATOM 758 C C . THR A 1 99 ? -19.656 6.375 10.859 1 80.88 99 THR A C 1
ATOM 760 O O . THR A 1 99 ? -19 6.82 11.812 1 80.88 99 THR A O 1
ATOM 763 N N . ASP A 1 100 ? -20 7.066 9.781 1 85.88 100 ASP A N 1
ATOM 764 C CA . ASP A 1 100 ? -19.547 8.445 9.648 1 85.88 100 ASP A CA 1
ATOM 765 C C . ASP A 1 100 ? -20.031 9.297 10.828 1 85.88 100 ASP A C 1
ATOM 767 O O . ASP A 1 100 ? -19.25 10.062 11.406 1 85.88 100 ASP A O 1
ATOM 771 N N . PRO A 1 101 ? -21.312 9.133 11.266 1 85.88 101 PRO A N 1
ATOM 772 C CA . PRO A 1 101 ? -21.75 9.891 12.445 1 85.88 101 PRO A CA 1
ATOM 773 C C . PRO A 1 101 ? -21 9.508 13.711 1 85.88 101 PRO A C 1
ATOM 775 O O . PRO A 1 101 ? -20.641 10.375 14.508 1 85.88 101 PRO A O 1
ATOM 778 N N . LEU A 1 102 ? -20.766 8.273 13.828 1 87.88 102 LEU A N 1
ATOM 779 C CA . LEU A 1 102 ? -20.031 7.805 14.992 1 87.88 102 LEU A CA 1
ATOM 780 C C . LEU A 1 102 ? -18.594 8.289 14.953 1 87.88 102 LEU A C 1
ATOM 782 O O . LEU A 1 102 ? -18.016 8.633 15.992 1 87.88 102 LEU A O 1
ATOM 786 N N . ASP A 1 103 ? -18 8.359 13.758 1 91.19 103 ASP A N 1
ATOM 787 C CA . ASP A 1 103 ? -16.641 8.859 13.625 1 91.19 103 ASP A CA 1
ATOM 788 C C . ASP A 1 103 ? -16.547 10.328 14.023 1 91.19 103 ASP A C 1
ATOM 790 O O . ASP A 1 103 ? -15.633 10.719 14.758 1 91.19 103 ASP A O 1
ATOM 794 N N . ALA A 1 104 ? -17.562 11.055 13.633 1 94.44 104 ALA A N 1
ATOM 795 C CA . ALA A 1 104 ? -17.609 12.469 14 1 94.44 104 ALA A CA 1
ATOM 796 C C . ALA A 1 104 ? -17.75 12.633 15.516 1 94.44 104 ALA A C 1
ATOM 798 O O . ALA A 1 104 ? -17.109 13.5 16.109 1 94.44 104 ALA A O 1
ATOM 799 N N . ALA A 1 105 ? -18.562 11.828 16.047 1 93.94 105 ALA A N 1
ATOM 800 C CA . ALA A 1 105 ? -18.766 11.891 17.5 1 93.94 105 ALA A CA 1
ATOM 801 C C . ALA A 1 105 ? -17.5 11.539 18.25 1 93.94 105 ALA A C 1
ATOM 803 O O . ALA A 1 105 ? -17.172 12.18 19.25 1 93.94 105 ALA A O 1
ATOM 804 N N . VAL A 1 106 ? -16.828 10.555 17.766 1 93.75 106 VAL A N 1
ATOM 805 C CA . VAL A 1 106 ? -15.586 10.133 18.391 1 93.75 106 VAL A CA 1
ATOM 806 C C . VAL A 1 106 ? -14.562 11.266 18.312 1 93.75 106 VAL A C 1
ATOM 808 O O . VAL A 1 106 ? -13.828 11.516 19.281 1 93.75 106 VAL A O 1
ATOM 811 N N . ILE A 1 107 ? -14.5 11.953 17.172 1 94.88 107 ILE A N 1
ATOM 812 C CA . ILE A 1 107 ? -13.586 13.07 16.984 1 94.88 107 ILE A CA 1
ATOM 813 C C . ILE A 1 107 ? -13.898 14.164 18.016 1 94.88 107 ILE A C 1
ATOM 815 O O . ILE A 1 107 ? -12.992 14.703 18.656 1 94.88 107 ILE A O 1
ATOM 819 N N . ALA A 1 108 ? -15.172 14.445 18.219 1 95.56 108 ALA A N 1
ATOM 820 C CA . ALA A 1 108 ? -15.594 15.469 19.172 1 95.56 108 ALA A CA 1
ATOM 821 C C . ALA A 1 108 ? -15.211 15.086 20.594 1 95.56 108 ALA A C 1
ATOM 823 O O . ALA A 1 108 ? -14.672 15.906 21.328 1 95.56 108 ALA A O 1
ATOM 824 N N . ARG A 1 109 ? -15.492 13.898 20.891 1 9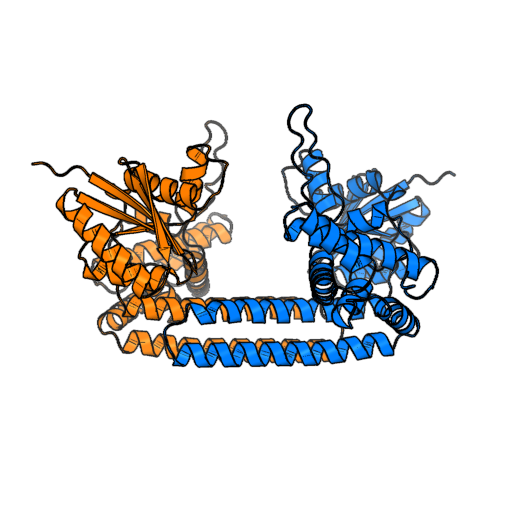4.81 109 ARG A N 1
ATOM 825 C CA . ARG A 1 109 ? -15.188 13.438 22.25 1 94.81 109 ARG A CA 1
ATOM 826 C C . ARG A 1 109 ? -13.688 13.375 22.484 1 94.81 109 ARG A C 1
ATOM 828 O O . ARG A 1 109 ? -13.203 13.727 23.562 1 94.81 109 ARG A O 1
ATOM 835 N N . CYS A 1 110 ? -13.023 12.883 21.484 1 93.75 110 CYS A N 1
ATOM 836 C CA . CYS A 1 110 ? -11.562 12.859 21.547 1 93.75 110 CYS A CA 1
ATOM 837 C C . CYS A 1 110 ? -11.008 14.258 21.781 1 93.75 110 CYS A C 1
ATOM 839 O O . CYS A 1 110 ? -10.133 14.453 22.625 1 93.75 110 CYS A O 1
ATOM 841 N N . LEU A 1 111 ? -11.508 15.211 21.031 1 94.31 111 LEU A N 1
ATOM 842 C CA . LEU A 1 111 ? -11.109 16.609 21.172 1 94.31 111 LEU A CA 1
ATOM 843 C C . LEU A 1 111 ? -11.391 17.109 22.594 1 94.31 111 LEU A C 1
ATOM 845 O O . LEU A 1 111 ? -10.539 17.766 23.203 1 94.31 111 LEU A O 1
ATOM 849 N N . ALA A 1 112 ? -12.508 16.781 23.094 1 94.12 112 ALA A N 1
ATOM 850 C CA . ALA A 1 112 ? -12.891 17.234 24.438 1 94.12 112 ALA A CA 1
ATOM 851 C C . ALA A 1 112 ? -11.914 16.719 25.484 1 94.12 112 ALA A C 1
ATOM 853 O O . ALA A 1 112 ? -11.586 17.422 26.438 1 94.12 112 ALA A O 1
ATOM 854 N N . ALA A 1 113 ? -11.5 15.555 25.266 1 92.25 113 ALA A N 1
ATOM 855 C CA . ALA A 1 113 ? -10.633 14.898 26.234 1 92.25 113 ALA A CA 1
ATOM 856 C C . ALA A 1 113 ? -9.188 15.383 26.109 1 92.25 113 ALA A C 1
ATOM 858 O O . ALA A 1 113 ? -8.484 15.539 27.109 1 92.25 113 ALA A O 1
ATOM 859 N N . LEU A 1 114 ? -8.742 15.711 24.906 1 88.75 114 LEU A N 1
ATOM 860 C CA . LEU A 1 114 ? -7.305 15.828 24.672 1 88.75 114 LEU A CA 1
ATOM 861 C C . LEU A 1 114 ? -6.914 17.266 24.375 1 88.75 114 LEU A C 1
ATOM 863 O O . LEU A 1 114 ? -5.73 17.609 24.391 1 88.75 114 LEU A O 1
ATOM 867 N N . HIS A 1 115 ? -7.836 18.203 24.172 1 88.25 115 HIS A N 1
ATOM 868 C CA . HIS A 1 115 ? -7.566 19.516 23.578 1 88.25 115 HIS A CA 1
ATOM 869 C C . HIS A 1 115 ? -6.605 20.312 24.453 1 88.25 115 HIS A C 1
ATOM 871 O O . HIS A 1 115 ? -5.793 21.094 23.938 1 88.25 115 HIS A O 1
ATOM 877 N N . PRO A 1 116 ? -6.566 20.172 25.75 1 85.38 116 PRO A N 1
ATOM 878 C CA . PRO A 1 116 ? -5.629 20.969 26.547 1 85.38 116 PRO A CA 1
ATOM 879 C C . PRO A 1 116 ? -4.168 20.672 26.203 1 85.38 116 PRO A C 1
ATOM 881 O O . PRO A 1 116 ? -3.305 21.531 26.391 1 85.38 116 PRO A O 1
ATOM 884 N N . GLU A 1 117 ? -3.926 19.531 25.625 1 79.44 117 GLU A N 1
ATOM 885 C CA . GLU A 1 117 ? -2.557 19.141 25.312 1 79.44 117 GLU A CA 1
ATOM 886 C C . GLU A 1 117 ? -2.256 19.297 23.828 1 79.44 117 GLU A C 1
ATOM 888 O O . GLU A 1 117 ? -1.134 19.047 23.375 1 79.44 117 GLU A O 1
ATOM 893 N N . LEU A 1 118 ? -3.246 19.734 23.125 1 82.38 118 LEU A N 1
ATOM 894 C CA . LEU A 1 118 ? -3.076 19.844 21.672 1 82.38 118 LEU A CA 1
ATOM 895 C C . LEU A 1 118 ? -2.715 21.266 21.281 1 82.38 118 LEU A C 1
ATOM 897 O O . LEU A 1 118 ? -3.068 22.219 21.969 1 82.38 118 LEU A O 1
ATOM 901 N N . THR A 1 119 ? -1.963 21.375 20.234 1 77.38 119 THR A N 1
ATOM 902 C CA . THR A 1 119 ? -1.663 22.672 19.641 1 77.38 119 THR A CA 1
ATOM 903 C C . THR A 1 119 ? -2.717 23.047 18.609 1 77.38 119 THR A C 1
ATOM 905 O O . THR A 1 119 ? -3.039 22.25 17.719 1 77.38 119 THR A O 1
ATOM 908 N N . PRO A 1 120 ? -3.291 24.266 18.75 1 84.69 120 PRO A N 1
ATOM 909 C CA . PRO A 1 120 ? -4.277 24.688 17.75 1 84.69 120 PRO A CA 1
ATOM 910 C C . PRO A 1 120 ? -3.725 24.688 16.328 1 84.69 120 PRO A C 1
ATOM 912 O O . PRO A 1 120 ? -2.547 24.984 16.125 1 84.69 120 PRO A O 1
ATOM 915 N N . TYR A 1 121 ? -4.594 24.391 15.477 1 82.12 121 TYR A N 1
ATOM 916 C CA . TYR A 1 121 ? -4.246 24.359 14.062 1 82.12 121 TYR A CA 1
ATOM 917 C C . TYR A 1 121 ? -4.164 25.766 13.477 1 82.12 121 TYR A C 1
ATOM 919 O O . TYR A 1 121 ? -5.055 26.594 13.711 1 82.12 121 TYR A O 1
ATOM 927 N N . VAL A 1 122 ? -3.064 26.078 12.898 1 77 122 VAL A N 1
ATOM 928 C CA . VAL A 1 122 ? -2.918 27.344 12.18 1 77 122 VAL A CA 1
ATOM 929 C C . VAL A 1 122 ? -2.783 27.078 10.688 1 77 122 VAL A C 1
ATOM 931 O O . VAL A 1 122 ? -1.882 26.344 10.258 1 77 122 VAL A O 1
ATOM 934 N N . HIS A 1 123 ? -3.771 27.641 9.922 1 79.5 123 HIS A N 1
ATOM 935 C CA . HIS A 1 123 ? -3.707 27.453 8.477 1 79.5 123 HIS A CA 1
ATOM 936 C C . HIS A 1 123 ? -2.607 28.312 7.859 1 79.5 123 HIS A C 1
ATOM 938 O O . HIS A 1 123 ? -2.6 29.531 8.023 1 79.5 123 HIS A O 1
ATOM 944 N N . ASP A 1 124 ? -1.652 27.719 7.34 1 80.19 124 ASP A N 1
ATOM 945 C CA . ASP A 1 124 ? -0.587 28.359 6.578 1 80.19 124 ASP A CA 1
ATOM 946 C C . ASP A 1 124 ? -0.57 27.859 5.133 1 80.19 124 ASP A C 1
ATOM 948 O O . ASP A 1 124 ? -0.151 26.734 4.859 1 80.19 124 ASP A O 1
ATOM 952 N N . PRO A 1 125 ? -1.084 28.766 4.242 1 82.19 125 PRO A N 1
ATOM 953 C CA . PRO A 1 125 ? -1.192 28.344 2.842 1 82.19 125 PRO A CA 1
ATOM 954 C C . PRO A 1 125 ? 0.131 27.844 2.271 1 82.19 125 PRO A C 1
ATOM 956 O O . PRO A 1 125 ? 0.142 26.922 1.447 1 82.19 125 PRO A O 1
ATOM 959 N N . GLU A 1 126 ? 1.183 28.484 2.703 1 84.81 126 GLU A N 1
ATOM 960 C CA . GLU A 1 126 ? 2.488 28.062 2.197 1 84.81 126 GLU A CA 1
ATOM 961 C C . GLU A 1 126 ? 2.875 26.688 2.734 1 84.81 126 GLU A C 1
ATOM 963 O O . GLU A 1 126 ? 3.42 25.859 2.002 1 84.81 126 GLU A O 1
ATOM 968 N N . ALA A 1 127 ? 2.531 26.5 3.941 1 82.69 127 ALA A N 1
ATOM 969 C CA . ALA A 1 127 ? 2.812 25.203 4.547 1 82.69 127 ALA A CA 1
ATOM 970 C C . ALA A 1 127 ? 1.967 24.109 3.91 1 82.69 127 ALA A C 1
ATOM 972 O O . ALA A 1 127 ? 2.441 22.984 3.713 1 82.69 127 ALA A O 1
ATOM 973 N N . VAL A 1 128 ? 0.78 24.484 3.59 1 84.06 128 VAL A N 1
ATOM 974 C CA . VAL A 1 128 ? -0.138 23.547 2.969 1 84.06 128 VAL A CA 1
ATOM 975 C C . VAL A 1 128 ? 0.362 23.172 1.571 1 84.06 128 VAL A C 1
ATOM 977 O O . VAL A 1 128 ? 0.349 22 1.186 1 84.06 128 VAL A O 1
ATOM 980 N N . ARG A 1 129 ? 0.813 24.188 0.896 1 89.06 129 ARG A N 1
ATOM 981 C CA . ARG A 1 129 ? 1.368 23.969 -0.437 1 89.06 129 ARG A CA 1
ATOM 982 C C . ARG A 1 129 ? 2.613 23.094 -0.378 1 89.06 129 ARG A C 1
ATOM 984 O O . ARG A 1 129 ? 2.766 22.172 -1.178 1 89.06 129 ARG A O 1
ATOM 991 N N . LEU A 1 130 ? 3.455 23.391 0.533 1 93.5 130 LEU A N 1
ATOM 992 C CA . LEU A 1 130 ? 4.668 22.609 0.715 1 93.5 130 LEU A CA 1
ATOM 993 C C . LEU A 1 130 ? 4.328 21.156 1.042 1 93.5 130 LEU A C 1
ATOM 995 O O . LEU A 1 130 ? 4.914 20.234 0.47 1 93.5 130 LEU A O 1
ATOM 999 N N . ALA A 1 131 ? 3.363 20.969 1.902 1 90.19 131 ALA A N 1
ATOM 1000 C CA . ALA A 1 131 ? 2.947 19.641 2.311 1 90.19 131 ALA A CA 1
ATOM 1001 C C . ALA A 1 131 ? 2.426 18.844 1.12 1 90.19 131 ALA A C 1
ATOM 1003 O O . ALA A 1 131 ? 2.684 17.641 1.012 1 90.19 131 ALA A O 1
ATOM 1004 N N . GLU A 1 132 ? 1.713 19.484 0.289 1 91.38 132 GLU A N 1
ATOM 1005 C CA . GLU A 1 132 ? 1.212 18.859 -0.927 1 91.38 132 GLU A CA 1
ATOM 1006 C C . GLU A 1 132 ? 2.357 18.344 -1.798 1 91.38 132 GLU A C 1
ATOM 1008 O O . GLU A 1 132 ? 2.332 17.203 -2.262 1 91.38 132 GLU A O 1
ATOM 1013 N N . HIS A 1 133 ? 3.371 19.219 -2.008 1 95.94 133 HIS A N 1
ATOM 1014 C CA . HIS A 1 133 ? 4.512 18.859 -2.848 1 95.94 133 HIS A CA 1
ATOM 1015 C C . HIS A 1 133 ? 5.312 17.719 -2.232 1 95.94 133 HIS A C 1
ATOM 1017 O O . HIS A 1 133 ? 5.715 16.797 -2.936 1 95.94 133 HIS A O 1
ATOM 1023 N N . VAL A 1 134 ? 5.461 17.797 -0.95 1 95.56 134 VAL A N 1
ATOM 1024 C CA . VAL A 1 134 ? 6.211 16.766 -0.256 1 95.56 134 VAL A CA 1
ATOM 1025 C C . VAL A 1 134 ? 5.465 15.438 -0.346 1 95.56 134 VAL A C 1
ATOM 1027 O O . VAL A 1 134 ? 6.074 14.383 -0.558 1 95.56 134 VAL A O 1
ATOM 1030 N N . ARG A 1 135 ? 4.184 15.445 -0.22 1 93 135 ARG A N 1
ATOM 1031 C CA . ARG A 1 135 ? 3.361 14.242 -0.344 1 93 135 ARG A CA 1
ATOM 1032 C C . ARG A 1 135 ? 3.527 13.609 -1.72 1 93 135 ARG A C 1
ATOM 1034 O O . ARG A 1 135 ? 3.645 12.391 -1.834 1 93 135 ARG A O 1
ATOM 1041 N N . MET A 1 136 ? 3.502 14.461 -2.701 1 96.19 136 MET A N 1
ATOM 1042 C CA . MET A 1 136 ? 3.645 13.953 -4.062 1 96.19 136 MET A CA 1
ATOM 1043 C C . MET A 1 136 ? 5.031 13.359 -4.281 1 96.19 136 MET A C 1
ATOM 1045 O O . MET A 1 136 ? 5.176 12.336 -4.953 1 96.19 136 MET A O 1
ATOM 1049 N N . ARG A 1 137 ? 6.02 14.008 -3.742 1 96.94 137 ARG A N 1
ATOM 1050 C CA . ARG A 1 137 ? 7.371 13.461 -3.828 1 96.94 137 ARG A CA 1
ATOM 1051 C C . ARG A 1 137 ? 7.438 12.07 -3.209 1 96.94 137 ARG A C 1
ATOM 1053 O O . ARG A 1 137 ? 7.977 11.141 -3.816 1 96.94 137 ARG A O 1
ATOM 1060 N N . ASP A 1 138 ? 6.867 11.992 -2.031 1 95.12 138 ASP A N 1
ATOM 1061 C CA . ASP A 1 138 ? 6.906 10.719 -1.308 1 95.12 138 ASP A CA 1
ATOM 1062 C C . ASP A 1 138 ? 6.203 9.617 -2.092 1 95.12 138 ASP A C 1
ATOM 1064 O O . ASP A 1 138 ? 6.668 8.477 -2.123 1 95.12 138 ASP A O 1
ATOM 1068 N N . LEU A 1 139 ? 5.078 9.961 -2.67 1 96.38 139 LEU A N 1
ATOM 1069 C CA . LEU A 1 139 ? 4.344 9 -3.482 1 96.38 139 LEU A CA 1
ATOM 1070 C C . LEU A 1 139 ? 5.184 8.531 -4.664 1 96.38 139 LEU A C 1
ATOM 1072 O O . LEU A 1 139 ? 5.27 7.332 -4.934 1 96.38 139 LEU A O 1
ATOM 1076 N N . ALA A 1 140 ? 5.848 9.492 -5.355 1 98.19 140 ALA A N 1
ATOM 1077 C CA . ALA A 1 140 ? 6.68 9.164 -6.508 1 98.19 140 ALA A CA 1
ATOM 1078 C C . ALA A 1 140 ? 7.855 8.273 -6.098 1 98.19 140 ALA A C 1
ATOM 1080 O O . ALA A 1 140 ? 8.172 7.305 -6.785 1 98.19 140 ALA A O 1
ATOM 1081 N N . VAL A 1 141 ? 8.453 8.609 -4.988 1 96.88 141 VAL A N 1
ATOM 1082 C CA . VAL A 1 141 ? 9.578 7.82 -4.484 1 96.88 141 VAL A CA 1
ATOM 1083 C C . VAL A 1 141 ? 9.102 6.402 -4.16 1 96.88 141 VAL A C 1
ATOM 1085 O O . VAL A 1 141 ? 9.75 5.426 -4.551 1 96.88 141 VAL A O 1
ATOM 1088 N N . ALA A 1 142 ? 7.984 6.344 -3.451 1 96.69 142 ALA A N 1
ATOM 1089 C CA . ALA A 1 142 ? 7.445 5.039 -3.078 1 96.69 142 ALA A CA 1
ATOM 1090 C C . ALA A 1 142 ? 7.156 4.191 -4.312 1 96.69 142 ALA A C 1
ATOM 1092 O O . ALA A 1 142 ? 7.418 2.986 -4.32 1 96.69 142 ALA A O 1
ATOM 1093 N N . GLN A 1 143 ? 6.605 4.766 -5.297 1 98.12 143 GLN A N 1
ATOM 1094 C CA . GLN A 1 143 ? 6.273 4.031 -6.516 1 98.12 143 GLN A CA 1
ATOM 1095 C C . GLN A 1 143 ? 7.535 3.57 -7.238 1 98.12 143 GLN A C 1
ATOM 1097 O O . GLN A 1 143 ? 7.582 2.457 -7.77 1 98.12 143 GLN A O 1
ATOM 1102 N N . ALA A 1 144 ? 8.594 4.469 -7.277 1 97.94 144 ALA A N 1
ATOM 1103 C CA . ALA A 1 144 ? 9.867 4.078 -7.875 1 97.94 144 ALA A CA 1
ATOM 1104 C C . ALA A 1 144 ? 10.461 2.867 -7.16 1 97.94 144 ALA A C 1
ATOM 1106 O O . ALA A 1 144 ? 10.945 1.933 -7.805 1 97.94 144 ALA A O 1
ATOM 1107 N N . VAL A 1 145 ? 10.344 2.916 -5.875 1 96.06 145 VAL A N 1
ATOM 1108 C CA . VAL A 1 145 ? 10.891 1.829 -5.07 1 96.06 145 VAL A CA 1
ATOM 1109 C C . VAL A 1 145 ? 10.109 0.545 -5.336 1 96.06 145 VAL A C 1
ATOM 1111 O O . VAL A 1 145 ? 10.695 -0.529 -5.484 1 96.06 145 VAL A O 1
ATOM 1114 N N . GLN A 1 146 ? 8.805 0.655 -5.395 1 96.12 146 GLN A N 1
ATOM 1115 C CA . GLN A 1 146 ? 7.961 -0.511 -5.629 1 96.12 146 GLN A CA 1
ATOM 1116 C C . GLN A 1 146 ? 8.297 -1.176 -6.961 1 96.12 146 GLN A C 1
ATOM 1118 O O . GLN A 1 146 ? 8.453 -2.396 -7.031 1 96.12 146 GLN A O 1
ATOM 1123 N N . PHE A 1 147 ? 8.414 -0.4 -8.039 1 96.62 147 PHE A N 1
ATOM 1124 C CA . PHE A 1 147 ? 8.812 -0.948 -9.328 1 96.62 147 PHE A CA 1
ATOM 1125 C C . PHE A 1 147 ? 10.242 -1.479 -9.273 1 96.62 147 PHE A C 1
ATOM 1127 O O . PHE A 1 147 ? 10.531 -2.553 -9.797 1 96.62 147 PHE A O 1
ATOM 1134 N N . GLY A 1 148 ? 11.109 -0.708 -8.609 1 96.12 148 GLY A N 1
ATOM 1135 C CA . GLY A 1 148 ? 12.5 -1.128 -8.477 1 96.12 148 GLY A CA 1
ATOM 1136 C C . GLY A 1 148 ? 12.648 -2.496 -7.844 1 96.12 148 GLY A C 1
ATOM 1137 O O . GLY A 1 148 ? 13.461 -3.309 -8.289 1 96.12 148 GLY A O 1
ATOM 1138 N N . ASN A 1 149 ? 11.859 -2.748 -6.867 1 91.31 149 ASN A N 1
ATOM 1139 C CA . ASN A 1 149 ? 11.914 -4.02 -6.152 1 91.31 149 ASN A CA 1
ATOM 1140 C C . ASN A 1 149 ? 11.508 -5.184 -7.051 1 91.31 149 ASN A C 1
ATOM 1142 O O . ASN A 1 149 ? 11.875 -6.332 -6.793 1 91.31 149 ASN A O 1
ATOM 1146 N N . GLN A 1 150 ? 10.719 -4.91 -8.07 1 91.56 150 GLN A N 1
ATOM 1147 C CA . GLN A 1 150 ? 10.273 -5.957 -8.984 1 91.56 150 GLN A CA 1
ATOM 1148 C C . GLN A 1 150 ? 11.406 -6.395 -9.914 1 91.56 150 GLN A C 1
ATOM 1150 O O . GLN A 1 150 ? 11.352 -7.477 -10.492 1 91.56 150 GLN A O 1
ATOM 1155 N N . LEU A 1 151 ? 12.422 -5.543 -10.125 1 91.5 151 LEU A N 1
ATOM 1156 C CA . LEU A 1 151 ? 13.461 -5.762 -11.125 1 91.5 151 LEU A CA 1
ATOM 1157 C C . LEU A 1 151 ? 14.258 -7.027 -10.82 1 91.5 151 LEU A C 1
ATOM 1159 O O . LEU A 1 151 ? 14.727 -7.707 -11.734 1 91.5 151 LEU A O 1
ATOM 1163 N N . GLU A 1 152 ? 14.297 -7.379 -9.539 1 82.62 152 GLU A N 1
ATOM 1164 C CA . GLU A 1 152 ? 15.07 -8.555 -9.164 1 82.62 152 GLU A CA 1
ATOM 1165 C C . GLU A 1 152 ? 14.328 -9.844 -9.523 1 82.62 152 GLU A C 1
ATOM 1167 O O . GLU A 1 152 ? 14.953 -10.883 -9.75 1 82.62 152 GLU A O 1
ATOM 1172 N N . SER A 1 153 ? 13.055 -9.781 -9.617 1 80.81 153 SER A N 1
ATOM 1173 C CA . SER A 1 153 ? 12.273 -11 -9.805 1 80.81 153 SER A CA 1
ATOM 1174 C C . SER A 1 153 ? 11.766 -11.117 -11.242 1 80.81 153 SER A C 1
ATOM 1176 O O . SER A 1 153 ? 11.203 -12.141 -11.625 1 80.81 153 SER A O 1
ATOM 1178 N N . ILE A 1 154 ? 11.969 -10.07 -12.086 1 88.5 154 ILE A N 1
ATOM 1179 C CA . ILE A 1 154 ? 11.5 -10.094 -13.469 1 88.5 154 ILE A CA 1
ATOM 1180 C C . ILE A 1 154 ? 12.469 -10.898 -14.328 1 88.5 154 ILE A C 1
ATOM 1182 O O . ILE A 1 154 ? 13.664 -10.609 -14.367 1 88.5 154 ILE A O 1
ATOM 1186 N N . ALA A 1 155 ? 12.008 -11.922 -14.953 1 85.94 155 ALA A N 1
ATOM 1187 C CA . ALA A 1 155 ? 12.82 -12.781 -15.805 1 85.94 155 ALA A CA 1
ATOM 1188 C C . ALA A 1 155 ? 12.789 -12.305 -17.25 1 85.94 155 ALA A C 1
ATOM 1190 O O . ALA A 1 155 ? 13.797 -12.375 -17.969 1 85.94 155 ALA A O 1
ATOM 1191 N N . ASP A 1 156 ? 11.688 -11.797 -17.797 1 91.19 156 ASP A N 1
ATOM 1192 C CA . ASP A 1 156 ? 11.516 -11.383 -19.188 1 91.19 156 ASP A CA 1
ATOM 1193 C C . ASP A 1 156 ? 12.289 -10.109 -19.469 1 91.19 156 ASP A C 1
ATOM 1195 O O . ASP A 1 156 ? 12.039 -9.062 -18.859 1 91.19 156 ASP A O 1
ATOM 1199 N N . PRO A 1 157 ? 13.219 -10.156 -20.438 1 93.69 157 PRO A N 1
ATOM 1200 C CA . PRO A 1 157 ? 14.07 -8.992 -20.703 1 93.69 157 PRO A CA 1
ATOM 1201 C C . PRO A 1 157 ? 13.281 -7.781 -21.203 1 93.69 157 PRO A C 1
ATOM 1203 O O . PRO A 1 157 ? 13.609 -6.645 -20.859 1 93.69 157 PRO A O 1
ATOM 1206 N N . ALA A 1 158 ? 12.305 -8.023 -22.016 1 94.19 158 ALA A N 1
ATOM 1207 C CA . ALA A 1 158 ? 11.5 -6.914 -22.531 1 94.19 158 ALA A CA 1
ATOM 1208 C C . ALA A 1 158 ? 10.727 -6.238 -21.391 1 94.19 158 ALA A C 1
ATOM 1210 O O . ALA A 1 158 ? 10.664 -5.008 -21.328 1 94.19 158 ALA A O 1
ATOM 1211 N N . MET A 1 159 ? 10.211 -7.047 -20.531 1 95.12 159 MET A N 1
ATOM 1212 C CA . MET A 1 159 ? 9.5 -6.516 -19.359 1 95.12 159 MET A CA 1
ATOM 1213 C C . MET A 1 159 ? 10.453 -5.754 -18.453 1 95.12 159 MET A C 1
ATOM 1215 O O . MET A 1 159 ? 10.109 -4.68 -17.953 1 95.12 159 MET A O 1
ATOM 1219 N N . ARG A 1 160 ? 11.625 -6.297 -18.312 1 95.81 160 ARG A N 1
ATOM 1220 C CA . ARG A 1 160 ? 12.633 -5.648 -17.484 1 95.81 160 ARG A CA 1
ATOM 1221 C C . ARG A 1 160 ? 12.961 -4.254 -18.016 1 95.81 160 ARG A C 1
ATOM 1223 O O . ARG A 1 160 ? 13.07 -3.301 -17.234 1 95.81 160 ARG A O 1
ATOM 1230 N N . ARG A 1 161 ? 13.062 -4.121 -19.312 1 97 161 ARG A N 1
ATOM 1231 C CA . ARG A 1 161 ? 13.359 -2.836 -19.938 1 97 161 ARG A CA 1
ATOM 1232 C C . ARG A 1 161 ? 12.25 -1.828 -19.672 1 97 161 ARG A C 1
ATOM 1234 O O . ARG A 1 161 ? 12.516 -0.658 -19.391 1 97 161 ARG A O 1
ATOM 1241 N N . LEU A 1 162 ? 11 -2.283 -19.766 1 96.88 162 LEU A N 1
ATOM 1242 C CA . LEU A 1 162 ? 9.859 -1.413 -19.5 1 96.88 162 LEU A CA 1
ATOM 1243 C C . LEU A 1 162 ? 9.875 -0.901 -18.062 1 96.88 162 LEU A C 1
ATOM 1245 O O . LEU A 1 162 ? 9.648 0.286 -17.828 1 96.88 162 LEU A O 1
ATOM 1249 N N . VAL A 1 163 ? 10.211 -1.798 -17.141 1 97.38 163 VAL A N 1
ATOM 1250 C CA . VAL A 1 163 ? 10.172 -1.454 -15.719 1 97.38 163 VAL A CA 1
ATOM 1251 C C . VAL A 1 163 ? 11.344 -0.54 -15.375 1 97.38 163 VAL A C 1
ATOM 1253 O O . VAL A 1 163 ? 11.188 0.425 -14.625 1 97.38 163 VAL A O 1
ATOM 1256 N N . VAL A 1 164 ? 12.516 -0.794 -15.992 1 97.88 164 VAL A N 1
ATOM 1257 C CA . VAL A 1 164 ? 13.68 0.06 -15.781 1 97.88 164 VAL A CA 1
ATOM 1258 C C . VAL A 1 164 ? 13.375 1.477 -16.266 1 97.88 164 VAL A C 1
ATOM 1260 O O . VAL A 1 164 ? 13.672 2.453 -15.578 1 97.88 164 VAL A O 1
ATOM 1263 N N . ALA A 1 165 ? 12.766 1.58 -17.422 1 98.06 165 ALA A N 1
ATOM 1264 C CA . ALA A 1 165 ? 12.398 2.881 -17.969 1 98.06 165 ALA A CA 1
ATOM 1265 C C . ALA A 1 165 ? 11.398 3.598 -17.078 1 98.06 165 ALA A C 1
ATOM 1267 O O . ALA A 1 165 ? 11.492 4.812 -16.875 1 98.06 165 ALA A O 1
ATOM 1268 N N . GLN A 1 166 ? 10.469 2.828 -16.547 1 98.12 166 GLN A N 1
ATOM 1269 C CA . GLN A 1 166 ? 9.461 3.416 -15.672 1 98.12 166 GLN A CA 1
ATOM 1270 C C . GLN A 1 166 ? 10.094 3.936 -14.383 1 98.12 166 GLN A C 1
ATOM 1272 O O . GLN A 1 166 ? 9.734 5.016 -13.906 1 98.12 166 GLN A O 1
ATOM 1277 N N . VAL A 1 167 ? 11.008 3.17 -13.805 1 98.38 167 VAL A N 1
ATOM 1278 C CA . VAL A 1 167 ? 11.727 3.594 -12.602 1 98.38 167 VAL A CA 1
ATOM 1279 C C . VAL A 1 167 ? 12.484 4.891 -12.883 1 98.38 167 VAL A C 1
ATOM 1281 O O . VAL A 1 167 ? 12.445 5.824 -12.078 1 98.38 167 VAL A O 1
ATOM 1284 N N . ALA A 1 168 ? 13.125 4.984 -14.086 1 98.38 168 ALA A N 1
ATOM 1285 C CA . ALA A 1 168 ? 13.859 6.184 -14.477 1 98.38 168 ALA A CA 1
ATOM 1286 C C . ALA A 1 168 ? 12.93 7.387 -14.602 1 98.38 168 ALA A C 1
ATOM 1288 O O . ALA A 1 168 ? 13.273 8.492 -14.18 1 98.38 168 ALA A O 1
ATOM 1289 N N . ARG A 1 169 ? 11.789 7.188 -15.156 1 97.94 169 ARG A N 1
ATOM 1290 C CA . ARG A 1 169 ? 10.805 8.258 -15.305 1 97.94 169 ARG A CA 1
ATOM 1291 C C . ARG A 1 169 ? 10.32 8.75 -13.938 1 97.94 169 ARG A C 1
ATOM 1293 O O . ARG A 1 169 ? 10.148 9.953 -13.742 1 97.94 169 ARG A O 1
ATOM 1300 N N . LEU A 1 170 ? 10.078 7.785 -13.008 1 98.56 170 LEU A N 1
ATOM 1301 C CA . LEU A 1 170 ? 9.648 8.148 -11.656 1 98.56 170 LEU A CA 1
ATOM 1302 C C . LEU A 1 170 ? 10.742 8.922 -10.93 1 98.56 170 LEU A C 1
ATOM 1304 O O . LEU A 1 170 ? 10.453 9.891 -10.227 1 98.56 170 LEU A O 1
ATOM 1308 N N . LYS A 1 171 ? 12.008 8.539 -11.141 1 98.25 171 LYS A N 1
ATOM 1309 C CA . LYS A 1 171 ? 13.125 9.25 -10.539 1 98.25 171 LYS A CA 1
ATOM 1310 C C . LYS A 1 171 ? 13.242 10.664 -11.102 1 98.25 171 LYS A C 1
ATOM 1312 O O . LYS A 1 171 ? 13.531 11.609 -10.359 1 98.25 171 LYS A O 1
ATOM 1317 N N . ALA A 1 172 ? 13 10.82 -12.383 1 98.38 172 ALA A N 1
ATOM 1318 C CA . ALA A 1 172 ? 12.992 12.141 -13.008 1 98.38 172 ALA A CA 1
ATOM 1319 C C . ALA A 1 172 ? 11.859 13 -12.453 1 98.38 172 ALA A C 1
ATOM 1321 O O . ALA A 1 172 ? 12.039 14.203 -12.227 1 98.38 172 ALA A O 1
ATOM 1322 N N . LEU A 1 173 ? 10.695 12.391 -12.242 1 98.38 173 LEU A N 1
ATOM 1323 C CA . LEU A 1 173 ? 9.555 13.094 -11.656 1 98.38 173 LEU A CA 1
ATOM 1324 C C . LEU A 1 173 ? 9.898 13.578 -10.242 1 98.38 173 LEU A C 1
ATOM 1326 O O . LEU A 1 173 ? 9.57 14.711 -9.883 1 98.38 173 LEU A O 1
ATOM 1330 N N . VAL A 1 174 ? 10.586 12.711 -9.469 1 98.25 174 VAL A N 1
ATOM 1331 C CA . VAL A 1 174 ? 11 13.062 -8.117 1 98.25 174 VAL A CA 1
ATOM 1332 C C . VAL A 1 174 ? 11.883 14.312 -8.156 1 98.25 174 VAL A C 1
ATOM 1334 O O . VAL A 1 174 ? 11.672 15.25 -7.387 1 98.25 174 VAL A O 1
ATOM 1337 N N . LEU A 1 175 ? 12.82 14.391 -9.094 1 98.19 175 LEU A N 1
ATOM 1338 C CA . LEU A 1 175 ? 13.727 15.523 -9.211 1 98.19 175 LEU A CA 1
ATOM 1339 C C . LEU A 1 175 ? 12.969 16.797 -9.586 1 98.19 175 LEU A C 1
ATOM 1341 O O . LEU A 1 175 ? 13.266 17.875 -9.062 1 98.19 175 LEU A O 1
ATOM 1345 N N . ARG A 1 176 ? 12.023 16.672 -10.461 1 98.12 176 ARG A N 1
ATOM 1346 C CA . ARG A 1 176 ? 11.203 17.812 -10.844 1 98.12 176 ARG A CA 1
ATOM 1347 C C . ARG A 1 176 ? 10.406 18.344 -9.656 1 98.12 176 ARG A C 1
ATOM 1349 O O . ARG A 1 176 ? 10.297 19.547 -9.461 1 98.12 176 ARG A O 1
ATOM 1356 N N . ILE A 1 177 ? 9.844 17.406 -8.859 1 98.25 177 ILE A N 1
ATOM 1357 C CA . ILE A 1 177 ? 9.047 17.812 -7.699 1 98.25 177 ILE A CA 1
ATOM 1358 C C . ILE A 1 177 ? 9.953 18.453 -6.652 1 98.25 177 ILE A C 1
ATOM 1360 O O . ILE A 1 177 ? 9.57 19.422 -6.004 1 98.25 177 ILE A O 1
ATOM 1364 N N . GLU A 1 178 ? 11.172 17.922 -6.52 1 97.88 178 GLU A N 1
ATOM 1365 C CA . GLU A 1 178 ? 12.133 18.484 -5.582 1 97.88 178 GLU A CA 1
ATOM 1366 C C . GLU A 1 178 ? 12.492 19.922 -5.969 1 97.88 178 GLU A C 1
ATOM 1368 O O . GLU A 1 178 ? 12.656 20.781 -5.098 1 97.88 178 GLU A O 1
ATOM 1373 N N . LYS A 1 179 ? 12.594 20.172 -7.238 1 97.62 179 LYS A N 1
ATOM 1374 C CA . LYS A 1 179 ? 12.82 21.531 -7.703 1 97.62 179 LYS A CA 1
ATOM 1375 C C . LYS A 1 179 ? 11.641 22.438 -7.359 1 97.62 179 LYS A C 1
ATOM 1377 O O . LYS A 1 179 ? 11.828 23.594 -6.949 1 97.62 179 LYS A O 1
ATOM 1382 N N . ALA A 1 180 ? 10.445 21.906 -7.539 1 96.88 180 ALA A N 1
ATOM 1383 C CA . ALA A 1 180 ? 9.242 22.656 -7.188 1 96.88 180 ALA A CA 1
ATOM 1384 C C . ALA A 1 180 ? 9.188 22.938 -5.688 1 96.88 180 ALA A C 1
ATOM 1386 O O . ALA A 1 180 ? 8.812 24.031 -5.27 1 96.88 180 ALA A O 1
ATOM 1387 N N . ILE A 1 181 ? 9.57 21.938 -4.891 1 97.62 181 ILE A N 1
ATOM 1388 C CA . ILE A 1 181 ? 9.625 22.094 -3.443 1 97.62 181 ILE A CA 1
ATOM 1389 C C . ILE A 1 181 ? 10.586 23.219 -3.08 1 97.62 181 ILE A C 1
ATOM 1391 O O . ILE A 1 181 ? 10.242 24.109 -2.287 1 97.62 181 ILE A O 1
ATOM 1395 N N . ALA A 1 182 ? 11.742 23.234 -3.701 1 97.56 182 ALA A N 1
ATOM 1396 C CA . ALA A 1 182 ? 12.734 24.281 -3.455 1 97.56 182 ALA A CA 1
ATOM 1397 C C . ALA A 1 182 ? 12.18 25.656 -3.791 1 97.56 182 ALA A C 1
ATOM 1399 O O . ALA A 1 182 ? 12.406 26.625 -3.059 1 97.56 182 ALA A O 1
ATOM 1400 N N . SER A 1 183 ? 11.438 25.719 -4.828 1 96.19 183 SER A N 1
ATOM 1401 C CA . SER A 1 183 ? 10.844 26.984 -5.262 1 96.19 183 SER A CA 1
ATOM 1402 C C . SER A 1 183 ? 9.797 27.469 -4.266 1 96.19 183 SER A C 1
ATOM 1404 O O . SER A 1 183 ? 9.734 28.672 -3.969 1 96.19 183 SER A O 1
ATOM 1406 N N . VAL A 1 184 ? 8.984 26.578 -3.76 1 95.31 184 VAL A N 1
ATOM 1407 C CA . VAL A 1 184 ? 7.953 26.922 -2.785 1 95.31 184 VAL A CA 1
ATOM 1408 C C . VAL A 1 184 ? 8.602 27.453 -1.513 1 95.31 184 VAL A C 1
ATOM 1410 O O . VAL A 1 184 ? 8.156 28.469 -0.958 1 95.31 184 VAL A O 1
ATOM 1413 N N . ILE A 1 185 ? 9.656 26.828 -1.066 1 96.94 185 ILE A N 1
ATOM 1414 C CA . ILE A 1 185 ? 10.359 27.234 0.146 1 96.94 185 ILE A CA 1
ATOM 1415 C C . ILE A 1 185 ? 11.008 28.609 -0.069 1 96.94 185 ILE A C 1
ATOM 1417 O O . ILE A 1 185 ? 10.883 29.5 0.771 1 96.94 185 ILE A O 1
ATOM 1421 N N . ALA A 1 186 ? 11.602 28.844 -1.222 1 96.38 186 ALA A N 1
ATOM 1422 C CA . ALA A 1 186 ? 12.305 30.094 -1.535 1 96.38 186 ALA A CA 1
ATOM 1423 C C . ALA A 1 186 ? 11.336 31.266 -1.618 1 96.38 186 ALA A C 1
ATOM 1425 O O . ALA A 1 186 ? 11.703 32.406 -1.323 1 96.38 186 ALA A O 1
ATOM 1426 N N . ALA A 1 187 ? 10.117 30.953 -1.972 1 94.25 187 ALA A N 1
ATOM 1427 C CA . ALA A 1 187 ? 9.109 32 -2.184 1 94.25 187 ALA A CA 1
ATOM 1428 C C . ALA A 1 187 ? 8.555 32.5 -0.854 1 94.25 187 ALA A C 1
ATOM 1430 O O . ALA A 1 187 ? 7.914 33.562 -0.801 1 94.25 187 ALA A O 1
ATOM 1431 N N . SER A 1 188 ? 8.734 31.75 0.228 1 94.12 188 SER A N 1
ATOM 1432 C CA . SER A 1 188 ? 8.289 32.125 1.562 1 94.12 188 SER A CA 1
ATOM 1433 C C . SER A 1 188 ? 9.477 32.5 2.459 1 94.12 188 SER A C 1
ATOM 1435 O O . SER A 1 188 ? 10.242 31.609 2.852 1 94.12 188 SER A O 1
ATOM 1437 N N . PRO A 1 189 ? 9.523 33.75 2.84 1 94.56 189 PRO A N 1
ATOM 1438 C CA . PRO A 1 189 ? 10.633 34.156 3.701 1 94.56 189 PRO A CA 1
ATOM 1439 C C . PRO A 1 189 ? 10.719 33.344 4.98 1 94.56 189 PRO A C 1
ATOM 1441 O O . PRO A 1 189 ? 11.812 32.969 5.418 1 94.56 189 PRO A O 1
ATOM 1444 N N . ASP A 1 190 ? 9.617 33 5.477 1 92.06 190 ASP A N 1
ATOM 1445 C CA . ASP A 1 190 ? 9.594 32.219 6.711 1 92.06 190 ASP A CA 1
ATOM 1446 C C . ASP A 1 190 ? 10.109 30.812 6.48 1 92.06 190 ASP A C 1
ATOM 1448 O O . ASP A 1 190 ? 10.969 30.328 7.215 1 92.06 190 ASP A O 1
ATOM 1452 N N . LEU A 1 191 ? 9.617 30.172 5.469 1 94.69 191 LEU A N 1
ATOM 1453 C CA . LEU A 1 191 ? 10.047 28.812 5.156 1 94.69 191 LEU A CA 1
ATOM 1454 C C . LEU A 1 191 ? 11.531 28.781 4.797 1 94.69 191 LEU A C 1
ATOM 1456 O O . LEU A 1 191 ? 12.258 27.875 5.203 1 94.69 191 LEU A O 1
ATOM 1460 N N . ALA A 1 192 ? 11.938 29.781 4.047 1 96.88 192 ALA A N 1
ATOM 1461 C CA . ALA A 1 192 ? 13.336 29.859 3.623 1 96.88 192 ALA A CA 1
ATOM 1462 C C . ALA A 1 192 ? 14.266 30 4.824 1 96.88 192 ALA A C 1
ATOM 1464 O O . ALA A 1 192 ? 15.305 29.344 4.895 1 96.88 192 ALA A O 1
ATOM 1465 N N . ALA A 1 193 ? 13.898 30.859 5.707 1 95.81 193 ALA A N 1
ATOM 1466 C CA . ALA A 1 193 ? 14.703 31.078 6.902 1 95.81 193 ALA A CA 1
ATOM 1467 C C . ALA A 1 193 ? 14.789 29.812 7.754 1 95.81 193 ALA A C 1
ATOM 1469 O O . ALA A 1 193 ? 15.867 29.438 8.211 1 95.81 193 ALA A O 1
ATOM 1470 N N . ARG A 1 194 ? 13.695 29.188 7.922 1 95.06 194 ARG A N 1
ATOM 1471 C CA . ARG A 1 194 ? 13.656 27.953 8.711 1 95.06 194 ARG A CA 1
ATOM 1472 C C . ARG A 1 194 ? 14.461 26.844 8.039 1 95.06 194 ARG A C 1
ATOM 1474 O O . ARG A 1 194 ? 15.164 26.094 8.711 1 95.06 194 ARG A O 1
ATOM 1481 N N . GLU A 1 195 ? 14.281 26.734 6.746 1 97.19 195 GLU A N 1
ATOM 1482 C CA . GLU A 1 195 ? 15.039 25.719 6.012 1 97.19 195 GLU A CA 1
ATOM 1483 C C . GLU A 1 195 ? 16.547 25.953 6.164 1 97.19 195 GLU A C 1
ATOM 1485 O O . GLU A 1 195 ? 17.297 25 6.398 1 97.19 195 GLU A O 1
ATOM 1490 N N . ALA A 1 196 ? 16.969 27.203 5.98 1 97.19 196 ALA A N 1
ATOM 1491 C CA . ALA A 1 196 ? 18.391 27.547 6.113 1 97.19 196 ALA A CA 1
ATOM 1492 C C . ALA A 1 196 ? 18.922 27.156 7.496 1 97.19 196 ALA A C 1
ATOM 1494 O O . ALA A 1 196 ? 20.016 26.609 7.617 1 97.19 196 ALA A O 1
ATOM 1495 N N . LEU A 1 197 ? 18.141 27.438 8.422 1 97.19 197 LEU A N 1
ATOM 1496 C CA . LEU A 1 197 ? 18.5 27.125 9.797 1 97.19 197 LEU A CA 1
ATOM 1497 C C . LEU A 1 197 ? 18.641 25.625 9.992 1 97.19 197 LEU A C 1
ATOM 1499 O O . LEU A 1 197 ? 19.641 25.156 10.539 1 97.19 197 LEU A O 1
ATOM 1503 N N . LEU A 1 198 ? 17.672 24.797 9.523 1 97.31 198 LEU A N 1
ATOM 1504 C CA . LEU A 1 198 ? 17.656 23.344 9.672 1 97.31 198 LEU A CA 1
ATOM 1505 C C . LEU A 1 198 ? 18.844 22.703 8.953 1 97.31 198 LEU A C 1
ATOM 1507 O O . LEU A 1 198 ? 19.438 21.766 9.453 1 97.31 198 LEU A O 1
ATOM 1511 N N . ARG A 1 199 ? 19.203 23.281 7.859 1 97 199 ARG A N 1
ATOM 1512 C CA . ARG A 1 199 ? 20.219 22.672 6.996 1 97 199 ARG A CA 1
ATOM 1513 C C . ARG A 1 199 ? 21.609 22.891 7.551 1 97 199 ARG A C 1
ATOM 1515 O O . ARG A 1 199 ? 22.578 22.312 7.051 1 97 199 ARG A O 1
ATOM 1522 N N . THR A 1 200 ? 21.75 23.672 8.609 1 96.62 200 THR A N 1
ATOM 1523 C CA . THR A 1 200 ? 23.031 23.828 9.273 1 96.62 200 THR A CA 1
ATOM 1524 C C . THR A 1 200 ? 23.375 22.562 10.062 1 96.62 200 THR A C 1
ATOM 1526 O O . THR A 1 200 ? 24.547 22.344 10.422 1 96.62 200 THR A O 1
ATOM 1529 N N . ALA A 1 201 ? 22.406 21.781 10.383 1 95.88 201 ALA A N 1
ATOM 1530 C CA . ALA A 1 201 ? 22.625 20.547 11.133 1 95.88 201 ALA A CA 1
ATOM 1531 C C . ALA A 1 201 ? 23.141 19.438 10.227 1 95.88 201 ALA A C 1
ATOM 1533 O O . ALA A 1 201 ? 22.719 19.328 9.07 1 95.88 201 ALA A O 1
ATOM 1534 N N . PRO A 1 202 ? 24.016 18.625 10.734 1 95 202 PRO A N 1
ATOM 1535 C CA . PRO A 1 202 ? 24.5 17.516 9.914 1 95 202 PRO A CA 1
ATOM 1536 C C . PRO A 1 202 ? 23.391 16.547 9.508 1 95 202 PRO A C 1
ATOM 1538 O O . PRO A 1 202 ? 22.484 16.281 10.297 1 95 202 PRO A O 1
ATOM 1541 N N . GLY A 1 203 ? 23.531 16.078 8.258 1 94.75 203 GLY A N 1
ATOM 1542 C CA . GLY A 1 203 ? 22.594 15.062 7.789 1 94.75 203 GLY A CA 1
ATOM 1543 C C . GLY A 1 203 ? 21.297 15.648 7.281 1 94.75 203 GLY A C 1
ATOM 1544 O O . GLY A 1 203 ? 20.484 14.938 6.68 1 94.75 203 GLY A O 1
ATOM 1545 N N . VAL A 1 204 ? 21.047 16.953 7.535 1 96.94 204 VAL A N 1
ATOM 1546 C CA . VAL A 1 204 ? 19.797 17.562 7.109 1 96.94 204 VAL A CA 1
ATOM 1547 C C . VAL A 1 204 ? 19.984 18.234 5.746 1 96.94 204 VAL A C 1
ATOM 1549 O O . VAL A 1 204 ? 20.406 19.391 5.668 1 96.94 204 VAL A O 1
ATOM 1552 N N . GLY A 1 205 ? 19.703 17.5 4.734 1 96.5 205 GLY A N 1
ATOM 1553 C CA . GLY A 1 205 ? 19.688 18.047 3.387 1 96.5 205 GLY A CA 1
ATOM 1554 C C . GLY A 1 205 ? 18.344 18.641 3 1 96.5 205 GLY A C 1
ATOM 1555 O O . GLY A 1 205 ? 17.438 18.766 3.836 1 96.5 205 GLY A O 1
ATOM 1556 N N . PRO A 1 206 ? 18.219 19.016 1.753 1 96.44 206 PRO A N 1
ATOM 1557 C CA . PRO A 1 206 ? 16.984 19.672 1.295 1 96.44 206 PRO A CA 1
ATOM 1558 C C . PRO A 1 206 ? 15.742 18.797 1.503 1 96.44 206 PRO A C 1
ATOM 1560 O O . PRO A 1 206 ? 14.688 19.312 1.88 1 96.44 206 PRO A O 1
ATOM 1563 N N . VAL A 1 207 ? 15.906 17.484 1.323 1 95.69 207 VAL A N 1
ATOM 1564 C CA . VAL A 1 207 ? 14.766 16.578 1.418 1 95.69 207 VAL A CA 1
ATOM 1565 C C . VAL A 1 207 ? 14.312 16.469 2.871 1 95.69 207 VAL A C 1
ATOM 1567 O O . VAL A 1 207 ? 13.117 16.578 3.158 1 95.69 207 VAL A O 1
ATOM 1570 N N . VAL A 1 208 ? 15.211 16.344 3.795 1 96.5 208 VAL A N 1
ATOM 1571 C CA . VAL A 1 208 ? 14.891 16.219 5.211 1 96.5 208 VAL A CA 1
ATOM 1572 C C . VAL A 1 208 ? 14.289 17.531 5.723 1 96.5 208 VAL A C 1
ATOM 1574 O O . VAL A 1 208 ? 13.289 17.516 6.438 1 96.5 208 VAL A O 1
ATOM 1577 N N . ALA A 1 209 ? 14.883 18.641 5.348 1 97.25 209 ALA A N 1
ATOM 1578 C CA . ALA A 1 209 ? 14.391 19.938 5.766 1 97.25 209 ALA A CA 1
ATOM 1579 C C . ALA A 1 209 ? 12.961 20.172 5.281 1 97.25 209 ALA A C 1
ATOM 1581 O O . ALA A 1 209 ? 12.094 20.578 6.055 1 97.25 209 ALA A O 1
ATOM 1582 N N . ALA A 1 210 ? 12.727 19.844 3.99 1 97 210 ALA A N 1
ATOM 1583 C CA . ALA A 1 210 ? 11.391 20.016 3.418 1 97 210 ALA A CA 1
ATOM 1584 C C . ALA A 1 210 ? 10.375 19.141 4.137 1 97 210 ALA A C 1
ATOM 1586 O O . ALA A 1 210 ? 9.242 19.578 4.402 1 97 210 ALA A O 1
ATOM 1587 N N . CYS A 1 211 ? 10.773 17.922 4.41 1 95.69 211 CYS A N 1
ATOM 1588 C CA . CYS A 1 211 ? 9.898 16.984 5.109 1 95.69 211 CYS A CA 1
ATOM 1589 C C . CYS A 1 211 ? 9.508 17.516 6.48 1 95.69 211 CYS A C 1
ATOM 1591 O O . CYS A 1 211 ? 8.328 17.531 6.828 1 95.69 211 CYS A O 1
ATOM 1593 N N . LEU A 1 212 ? 10.438 18.047 7.234 1 94.81 212 LEU A N 1
ATOM 1594 C CA . LEU A 1 212 ? 10.18 18.578 8.57 1 94.81 212 LEU A CA 1
ATOM 1595 C C . LEU A 1 212 ? 9.297 19.812 8.508 1 94.81 212 LEU A C 1
ATOM 1597 O O . LEU A 1 212 ? 8.352 19.953 9.289 1 94.81 212 LEU A O 1
ATOM 1601 N N . LEU A 1 213 ? 9.57 20.703 7.598 1 94.25 213 LEU A N 1
ATOM 1602 C CA . LEU A 1 213 ? 8.797 21.938 7.445 1 94.25 213 LEU A CA 1
ATOM 1603 C C . LEU A 1 213 ? 7.348 21.625 7.078 1 94.25 213 LEU A C 1
ATOM 1605 O O . LEU A 1 213 ? 6.43 22.312 7.535 1 94.25 213 LEU A O 1
ATOM 1609 N N . ALA A 1 214 ? 7.203 20.547 6.297 1 91.44 214 ALA A N 1
ATOM 1610 C CA . ALA A 1 214 ? 5.879 20.203 5.781 1 91.44 214 ALA A CA 1
ATOM 1611 C C . ALA A 1 214 ? 5.086 19.391 6.801 1 91.44 214 ALA A C 1
ATOM 1613 O O . ALA A 1 214 ? 3.871 19.547 6.922 1 91.44 214 ALA A O 1
ATOM 1614 N N . ARG A 1 215 ? 5.785 18.5 7.516 1 87.94 215 ARG A N 1
ATOM 1615 C CA . ARG A 1 215 ? 5.062 17.469 8.25 1 87.94 215 ARG A CA 1
ATOM 1616 C C . ARG A 1 215 ? 5.141 17.719 9.75 1 87.94 215 ARG A C 1
ATOM 1618 O O . ARG A 1 215 ? 4.457 17.047 10.531 1 87.94 215 ARG A O 1
ATOM 1625 N N . MET A 1 216 ? 5.914 18.641 10.148 1 87.38 216 MET A N 1
ATOM 1626 C CA . MET A 1 216 ? 6.004 18.984 11.562 1 87.38 216 MET A CA 1
ATOM 1627 C C . MET A 1 216 ? 6.059 20.5 11.75 1 87.38 216 MET A C 1
ATOM 1629 O O . MET A 1 216 ? 7.039 21.031 12.273 1 87.38 216 MET A O 1
ATOM 1633 N N . PRO A 1 217 ? 4.973 21.109 11.359 1 80.75 217 PRO A N 1
ATOM 1634 C CA . PRO A 1 217 ? 4.949 22.562 11.484 1 80.75 217 PRO A CA 1
ATOM 1635 C C . PRO A 1 217 ? 5.113 23.031 12.93 1 80.75 217 PRO A C 1
ATOM 1637 O O . PRO A 1 217 ? 5.461 24.188 13.172 1 80.75 217 PRO A O 1
ATOM 1640 N N . GLU A 1 218 ? 4.961 22.141 13.898 1 82.56 218 GLU A N 1
ATOM 1641 C CA . GLU A 1 218 ? 5.059 22.469 15.312 1 82.56 218 GLU A CA 1
ATOM 1642 C C . GLU A 1 218 ? 6.512 22.516 15.773 1 82.56 218 GLU A C 1
ATOM 1644 O O . GLU A 1 218 ? 6.801 22.953 16.891 1 82.56 218 GLU A O 1
ATOM 1649 N N . LEU A 1 219 ? 7.344 22.172 14.898 1 90.5 219 LEU A N 1
ATOM 1650 C CA . LEU A 1 219 ? 8.758 22.141 15.258 1 90.5 219 LEU A CA 1
ATOM 1651 C C . LEU A 1 219 ? 9.195 23.484 15.852 1 90.5 219 LEU A C 1
ATOM 1653 O O . LEU A 1 219 ? 8.93 24.531 15.273 1 90.5 219 LEU A O 1
ATOM 1657 N N . GLY A 1 220 ? 9.797 23.5 16.969 1 91.94 220 GLY A N 1
ATOM 1658 C CA . GLY A 1 220 ? 10.242 24.703 17.656 1 91.94 220 GLY A CA 1
ATOM 1659 C C . GLY A 1 220 ? 9.297 25.141 18.766 1 91.94 220 GLY A C 1
ATOM 1660 O O . GLY A 1 220 ? 9.633 26.016 19.562 1 91.94 220 GLY A O 1
ATOM 1661 N N . ARG A 1 221 ? 8.18 24.5 18.797 1 87.5 221 ARG A N 1
ATOM 1662 C CA . ARG A 1 221 ? 7.184 24.891 19.797 1 87.5 221 ARG A CA 1
ATOM 1663 C C . ARG A 1 221 ? 6.898 23.75 20.766 1 87.5 221 ARG A C 1
ATOM 1665 O O . ARG A 1 221 ? 6.023 23.875 21.625 1 87.5 221 ARG A O 1
ATOM 1672 N N . LEU A 1 222 ? 7.602 22.703 20.609 1 87.44 222 LEU A N 1
ATOM 1673 C CA . LEU A 1 222 ? 7.359 21.5 21.406 1 87.44 222 LEU A CA 1
ATOM 1674 C C . LEU A 1 222 ? 8.508 21.25 22.375 1 87.44 222 LEU A C 1
ATOM 1676 O O . LEU A 1 222 ? 9.633 21.703 22.156 1 87.44 222 LEU A O 1
ATOM 1680 N N . SER A 1 223 ? 8.133 20.562 23.422 1 89.62 223 SER A N 1
ATOM 1681 C CA . SER A 1 223 ? 9.18 20.078 24.312 1 89.62 223 SER A CA 1
ATOM 1682 C C . SER A 1 223 ? 9.953 18.922 23.688 1 89.62 223 SER A C 1
ATOM 1684 O O . SER A 1 223 ? 9.523 18.359 22.672 1 89.62 223 SER A O 1
ATOM 1686 N N . SER A 1 224 ? 11.086 18.609 24.328 1 90.75 224 SER A N 1
ATOM 1687 C CA . SER A 1 224 ? 11.891 17.5 23.844 1 90.75 224 SER A CA 1
ATOM 1688 C C . SER A 1 224 ? 11.102 16.203 23.859 1 90.75 224 SER A C 1
ATOM 1690 O O . SER A 1 224 ? 11.18 15.398 22.922 1 90.75 224 SER A O 1
ATOM 1692 N N . ARG A 1 225 ? 10.359 16.062 24.859 1 85.75 225 ARG A N 1
ATOM 1693 C CA . ARG A 1 225 ? 9.562 14.852 25 1 85.75 225 ARG A CA 1
ATOM 1694 C C . ARG A 1 225 ? 8.422 14.82 23.984 1 85.75 225 ARG A C 1
ATOM 1696 O O . ARG A 1 225 ? 8.156 13.789 23.359 1 85.75 225 ARG A O 1
ATOM 1703 N N . GLN A 1 226 ? 7.84 15.914 23.781 1 83.88 226 GLN A N 1
ATOM 1704 C CA . GLN A 1 226 ? 6.691 16.016 22.891 1 83.88 226 GLN A CA 1
ATOM 1705 C C . GLN A 1 226 ? 7.098 15.766 21.438 1 83.88 226 GLN A C 1
ATOM 1707 O O . GLN A 1 226 ? 6.41 15.055 20.719 1 83.88 226 GLN A O 1
ATOM 1712 N N . VAL A 1 227 ? 8.219 16.344 21.078 1 89.31 227 VAL A N 1
ATOM 1713 C CA . VAL A 1 227 ? 8.633 16.25 19.672 1 89.31 227 VAL A CA 1
ATOM 1714 C C . VAL A 1 227 ? 9.047 14.82 19.359 1 89.31 227 VAL A C 1
ATOM 1716 O O . VAL A 1 227 ? 8.758 14.312 18.266 1 89.31 227 VAL A O 1
ATOM 1719 N N . ALA A 1 228 ? 9.672 14.164 20.297 1 89 228 ALA A N 1
ATOM 1720 C CA . ALA A 1 228 ? 10.07 12.773 20.125 1 89 228 ALA A CA 1
ATOM 1721 C C . ALA A 1 228 ? 8.844 11.859 20.016 1 89 228 ALA A C 1
ATOM 1723 O O . ALA A 1 228 ? 8.805 10.953 19.188 1 89 228 ALA A O 1
ATOM 1724 N N . ALA A 1 229 ? 7.848 12.133 20.781 1 81.88 229 ALA A N 1
ATOM 1725 C CA . ALA A 1 229 ? 6.621 11.344 20.797 1 81.88 229 ALA A CA 1
ATOM 1726 C C . ALA A 1 229 ? 5.848 11.516 19.484 1 81.88 229 ALA A C 1
ATOM 1728 O O . ALA A 1 229 ? 5.324 10.547 18.938 1 81.88 229 ALA A O 1
ATOM 1729 N N . LEU A 1 230 ? 5.832 12.758 19.094 1 80.38 230 LEU A N 1
ATOM 1730 C CA . LEU A 1 230 ? 5.102 13.062 17.859 1 80.38 230 LEU A CA 1
ATOM 1731 C C . LEU A 1 230 ? 5.711 12.344 16.672 1 80.38 230 LEU A C 1
ATOM 1733 O O . LEU A 1 230 ? 5 11.961 15.742 1 80.38 230 LEU A O 1
ATOM 1737 N N . ALA A 1 231 ? 7.027 12.148 16.719 1 88.5 231 ALA A N 1
ATOM 1738 C CA . ALA A 1 231 ? 7.719 11.461 15.633 1 88.5 231 ALA A CA 1
ATOM 1739 C C . ALA A 1 231 ? 7.727 9.953 15.852 1 88.5 231 ALA A C 1
ATOM 1741 O O . ALA A 1 231 ? 8.148 9.195 14.977 1 88.5 231 ALA A O 1
ATOM 1742 N N . GLY A 1 232 ? 7.215 9.523 16.969 1 85.25 232 GLY A N 1
ATOM 1743 C CA . GLY A 1 232 ? 7.25 8.109 17.312 1 85.25 232 GLY A CA 1
ATOM 1744 C C . GLY A 1 232 ? 8.641 7.617 17.672 1 85.25 232 GLY A C 1
ATOM 1745 O O . GLY A 1 232 ? 9.008 6.488 17.359 1 85.25 232 GLY A O 1
ATOM 1746 N N . LEU A 1 233 ? 9.43 8.453 18.234 1 87.25 233 LEU A N 1
ATOM 1747 C CA . LEU A 1 233 ? 10.812 8.102 18.562 1 87.25 233 LEU A CA 1
ATOM 1748 C C . LEU A 1 233 ? 11 8.016 20.078 1 87.25 233 LEU A C 1
ATOM 1750 O O . LEU A 1 233 ? 12.117 7.797 20.547 1 87.25 233 LEU A O 1
ATOM 1754 N N . ALA A 1 234 ? 9.891 8.211 20.734 1 77.56 234 ALA A N 1
ATOM 1755 C CA . ALA A 1 234 ? 9.953 8.086 22.188 1 77.56 234 ALA A CA 1
ATOM 1756 C C . ALA A 1 234 ? 9.781 6.637 22.625 1 77.56 234 ALA A C 1
ATOM 1758 O O . ALA A 1 234 ? 8.867 5.949 22.156 1 77.56 234 ALA A O 1
ATOM 1759 N N . PRO A 1 235 ? 10.852 6.047 23.25 1 66.38 235 PRO A N 1
ATOM 1760 C CA . PRO A 1 235 ? 10.695 4.672 23.719 1 66.38 235 PRO A CA 1
ATOM 1761 C C . PRO A 1 235 ? 9.484 4.496 24.641 1 66.38 235 PRO A C 1
ATOM 1763 O O . PRO A 1 235 ? 9.141 5.406 25.391 1 66.38 235 PRO A O 1
ATOM 1766 N N . PHE A 1 236 ? 8.492 3.691 24.219 1 54.47 236 PHE A N 1
ATOM 1767 C CA . PHE A 1 236 ? 7.438 3.373 25.172 1 54.47 236 PHE A CA 1
ATOM 1768 C C . PHE A 1 236 ? 7.812 2.152 26.016 1 54.47 236 PHE A C 1
ATOM 1770 O O . PHE A 1 236 ? 8.242 1.133 25.469 1 54.47 236 PHE A O 1
ATOM 1777 N N . ASP A 1 237 ? 8.188 2.48 27.281 1 49.62 237 ASP A N 1
ATOM 1778 C CA . ASP A 1 237 ? 8.508 1.395 28.203 1 49.62 237 ASP A CA 1
ATOM 1779 C C . ASP A 1 237 ? 7.402 0.338 28.203 1 49.62 237 ASP A C 1
ATOM 1781 O O . ASP A 1 237 ? 6.219 0.668 28.297 1 49.62 237 ASP A O 1
ATOM 1785 N N . ARG A 1 238 ? 7.516 -0.664 27.406 1 48.53 238 ARG A N 1
ATOM 1786 C CA . ARG A 1 238 ? 6.602 -1.775 27.641 1 48.53 238 ARG A CA 1
ATOM 1787 C C . ARG A 1 238 ? 6.93 -2.484 28.953 1 48.53 238 ARG A C 1
ATOM 1789 O O . ARG A 1 238 ? 7.699 -3.447 28.969 1 48.53 238 ARG A O 1
ATOM 1796 N N . GLN A 1 239 ? 7.094 -1.751 30.016 1 42.84 239 GLN A N 1
ATOM 1797 C CA . GLN A 1 239 ? 7.379 -2.426 31.281 1 42.84 239 GLN A CA 1
ATOM 1798 C C . GLN A 1 239 ? 6.145 -3.143 31.812 1 42.84 239 GLN A C 1
ATOM 1800 O O . GLN A 1 239 ? 5.066 -2.551 31.906 1 42.84 239 GLN A O 1
ATOM 1805 N N . SER A 1 240 ? 5.934 -4.32 31.219 1 41.94 240 SER A N 1
ATOM 1806 C CA . SER A 1 240 ? 5.078 -5.027 32.156 1 41.94 240 SER A CA 1
ATOM 1807 C C . SER A 1 240 ? 5.875 -5.516 33.375 1 41.94 240 SER A C 1
ATOM 1809 O O . SER A 1 240 ? 7.105 -5.605 33.312 1 41.94 240 SER A O 1
ATOM 1811 N N . GLY A 1 241 ? 5.395 -5.367 34.531 1 41.16 241 GLY A N 1
ATOM 1812 C CA . GLY A 1 241 ? 6.012 -5.785 35.781 1 41.16 241 GLY A CA 1
ATOM 1813 C C . GLY A 1 241 ? 7.234 -6.656 35.562 1 41.16 241 GLY A C 1
ATOM 1814 O O . GLY A 1 241 ? 8.289 -6.398 36.156 1 41.16 241 GLY A O 1
ATOM 1815 N N . LYS A 1 242 ? 7.141 -7.918 34.938 1 45.94 242 LYS A N 1
ATOM 1816 C CA . LYS A 1 242 ? 8.25 -8.867 34.969 1 45.94 242 LYS A CA 1
ATOM 1817 C C . LYS A 1 242 ? 9.109 -8.75 33.719 1 45.94 242 LYS A C 1
ATOM 1819 O O . LYS A 1 242 ? 10.188 -9.336 33.656 1 45.94 242 LYS A O 1
ATOM 1824 N N . THR A 1 243 ? 8.578 -8.422 32.594 1 43.97 243 THR A N 1
ATOM 1825 C CA . THR A 1 243 ? 9.383 -8.484 31.359 1 43.97 243 THR A CA 1
ATOM 1826 C C . THR A 1 243 ? 9.641 -7.086 30.812 1 43.97 243 THR A C 1
ATOM 1828 O O . THR A 1 243 ? 8.719 -6.277 30.703 1 43.97 243 THR A O 1
ATOM 1831 N N . SER A 1 244 ? 10.844 -6.539 31.109 1 42.16 244 SER A N 1
ATOM 1832 C CA . SER A 1 244 ? 11.273 -5.27 30.531 1 42.16 244 SER A CA 1
ATOM 1833 C C . SER A 1 244 ? 11.617 -5.422 29.062 1 42.16 244 SER A C 1
ATOM 1835 O O . SER A 1 244 ? 12.508 -6.188 28.703 1 42.16 244 SER A O 1
ATOM 1837 N N . ARG A 1 245 ? 10.727 -5.559 28.188 1 48 245 ARG A N 1
ATOM 1838 C CA . ARG A 1 245 ? 11.086 -5.617 26.781 1 48 245 ARG A CA 1
ATOM 1839 C C . ARG A 1 245 ? 11.422 -4.227 26.25 1 48 245 ARG A C 1
ATOM 1841 O O . ARG A 1 245 ? 10.875 -3.229 26.703 1 48 245 ARG A O 1
ATOM 1848 N N . PRO A 1 246 ? 12.547 -4.117 25.625 1 47.59 246 PRO A N 1
ATOM 1849 C CA . PRO A 1 246 ? 12.938 -2.83 25.031 1 47.59 246 PRO A CA 1
ATOM 1850 C C . PRO A 1 246 ? 11.773 -2.115 24.344 1 47.59 246 PRO A C 1
ATOM 1852 O O . PRO A 1 246 ? 10.891 -2.766 23.797 1 47.59 246 PRO A O 1
ATOM 1855 N N . GLY A 1 247 ? 11.547 -0.952 24.906 1 47.59 247 GLY A N 1
ATOM 1856 C CA . GLY A 1 247 ? 10.484 -0.095 24.391 1 47.59 247 GLY A CA 1
ATOM 1857 C C . GLY A 1 247 ? 10.445 -0.023 22.875 1 47.59 247 GLY A C 1
ATOM 1858 O O . GLY A 1 247 ? 11.477 -0.124 22.219 1 47.59 247 GLY A O 1
ATOM 1859 N N . ARG A 1 248 ? 9.391 -0.527 22.234 1 49.34 248 ARG A N 1
ATOM 1860 C CA . ARG A 1 248 ? 9.219 -0.397 20.781 1 49.34 248 ARG A CA 1
ATOM 1861 C C . ARG A 1 248 ? 8.672 0.98 20.422 1 49.34 248 ARG A C 1
ATOM 1863 O O . ARG A 1 248 ? 7.785 1.503 21.109 1 49.34 248 ARG A O 1
ATOM 1870 N N . CYS A 1 249 ? 9.539 1.762 19.656 1 49.28 249 CYS A N 1
ATOM 1871 C CA . CYS A 1 249 ? 9.016 2.988 19.062 1 49.28 249 CYS A CA 1
ATOM 1872 C C . CYS A 1 249 ? 7.836 2.691 18.156 1 49.28 249 CYS A C 1
ATOM 1874 O O . CYS A 1 249 ? 7.918 1.81 17.297 1 49.28 249 CYS A O 1
ATOM 1876 N N . SER A 1 250 ? 6.625 3.053 18.656 1 55.62 250 SER A N 1
ATOM 1877 C CA . SER A 1 250 ? 5.445 2.865 17.812 1 55.62 250 SER A CA 1
ATOM 1878 C C . SER A 1 250 ? 4.637 4.152 17.703 1 55.62 250 SER A C 1
ATOM 1880 O O . SER A 1 250 ? 4.875 5.109 18.453 1 55.62 250 SER A O 1
ATOM 1882 N N . GLY A 1 251 ? 4.016 4.254 16.641 1 60.84 251 GLY A N 1
ATOM 1883 C CA . GLY A 1 251 ? 3.123 5.391 16.469 1 60.84 251 GLY A CA 1
ATOM 1884 C C . GLY A 1 251 ? 3.797 6.582 15.812 1 60.84 251 GLY A C 1
ATOM 1885 O O . GLY A 1 251 ? 4.766 6.426 15.062 1 60.84 251 GLY A O 1
ATOM 1886 N N . GLY A 1 252 ? 3.201 7.715 15.844 1 67.25 252 GLY A N 1
ATOM 1887 C CA . GLY A 1 252 ? 3.709 8.984 15.344 1 67.25 252 GLY A CA 1
ATOM 1888 C C . GLY A 1 252 ? 3.539 9.141 13.844 1 67.25 252 GLY A C 1
ATOM 1889 O O . GLY A 1 252 ? 2.592 8.609 13.258 1 67.25 252 GLY A O 1
ATOM 1890 N N . ARG A 1 253 ? 4.449 9.969 13.383 1 80.69 253 ARG A N 1
ATOM 1891 C CA . ARG A 1 253 ? 4.391 10.312 11.961 1 80.69 253 ARG A CA 1
ATOM 1892 C C . ARG A 1 253 ? 5.461 9.562 11.172 1 80.69 253 ARG A C 1
ATOM 1894 O O . ARG A 1 253 ? 6.613 10.008 11.109 1 80.69 253 ARG A O 1
ATOM 1901 N N . PRO A 1 254 ? 5.02 8.469 10.555 1 84.38 254 PRO A N 1
ATOM 1902 C CA . PRO A 1 254 ? 6 7.609 9.891 1 84.38 254 PRO A CA 1
ATOM 1903 C C . PRO A 1 254 ? 6.832 8.352 8.852 1 84.38 254 PRO A C 1
ATOM 1905 O O . PRO A 1 254 ? 8 8.023 8.641 1 84.38 254 PRO A O 1
ATOM 1908 N N . SER A 1 255 ? 6.23 9.281 8.234 1 85.94 255 SER A N 1
ATOM 1909 C CA . SER A 1 255 ? 6.953 10.039 7.219 1 85.94 255 SER A CA 1
ATOM 1910 C C . SER A 1 255 ? 8.133 10.797 7.824 1 85.94 255 SER A C 1
ATOM 1912 O O . SER A 1 255 ? 9.195 10.906 7.207 1 85.94 255 SER A O 1
ATOM 1914 N N . ILE A 1 256 ? 7.984 11.297 9 1 90.69 256 ILE A N 1
ATOM 1915 C CA . ILE A 1 256 ? 9.039 12.016 9.703 1 90.69 256 ILE A CA 1
ATOM 1916 C C . ILE A 1 256 ? 10.156 11.047 10.086 1 90.69 256 ILE A C 1
ATOM 1918 O O . ILE A 1 256 ? 11.336 11.344 9.906 1 90.69 256 ILE A O 1
ATOM 1922 N N . ARG A 1 257 ? 9.766 9.922 10.508 1 91.12 257 ARG A N 1
ATOM 1923 C CA . ARG A 1 257 ? 10.758 8.922 10.875 1 91.12 257 ARG A CA 1
ATOM 1924 C C . ARG A 1 257 ? 11.594 8.5 9.672 1 91.12 257 ARG A C 1
ATOM 1926 O O . ARG A 1 257 ? 12.805 8.32 9.781 1 91.12 257 ARG A O 1
ATOM 1933 N N . ARG A 1 258 ? 10.898 8.367 8.633 1 90.31 258 ARG A N 1
ATOM 1934 C CA . ARG A 1 258 ? 11.609 7.961 7.426 1 90.31 258 ARG A CA 1
ATOM 1935 C C . ARG A 1 258 ? 12.656 8.992 7.031 1 90.31 258 ARG A C 1
ATOM 1937 O O . ARG A 1 258 ? 13.781 8.641 6.66 1 90.31 258 ARG A O 1
ATOM 1944 N N . CYS A 1 259 ? 12.297 10.227 7.016 1 93.88 259 CYS A N 1
ATOM 1945 C CA . CYS A 1 259 ? 13.234 11.266 6.625 1 93.88 259 CYS A CA 1
ATOM 1946 C C . CYS A 1 259 ? 14.375 11.375 7.629 1 93.88 259 CYS A C 1
ATOM 1948 O O . CYS A 1 259 ? 15.531 11.555 7.246 1 93.88 259 CYS A O 1
ATOM 1950 N N . LEU A 1 260 ? 14.031 11.227 8.922 1 95.31 260 LEU A N 1
ATOM 1951 C CA . LEU A 1 260 ? 15.062 11.297 9.945 1 95.31 260 LEU A CA 1
ATOM 1952 C C . LEU A 1 260 ? 16.016 10.109 9.852 1 95.31 260 LEU A C 1
ATOM 1954 O O . LEU A 1 260 ? 17.203 10.242 10.156 1 95.31 260 LEU A O 1
ATOM 1958 N N . TYR A 1 261 ? 15.492 9.031 9.453 1 94.38 261 TYR A N 1
ATOM 1959 C CA . TYR A 1 261 ? 16.328 7.859 9.25 1 94.38 261 TYR A CA 1
ATOM 1960 C C . TYR A 1 261 ? 17.422 8.133 8.211 1 94.38 261 TYR A C 1
ATOM 1962 O O . TYR A 1 261 ? 18.578 7.785 8.414 1 94.38 261 TYR A O 1
ATOM 1970 N N . LEU A 1 262 ? 17.047 8.734 7.16 1 91.88 262 LEU A N 1
ATOM 1971 C CA . LEU A 1 262 ? 18 9.102 6.117 1 91.88 262 LEU A CA 1
ATOM 1972 C C . LEU A 1 262 ? 19.078 10.023 6.664 1 91.88 262 LEU A C 1
ATOM 1974 O O . LEU A 1 262 ? 20.266 9.844 6.371 1 91.88 262 LEU A O 1
ATOM 1978 N N . ALA A 1 263 ? 18.625 10.969 7.398 1 95.62 263 ALA A N 1
ATOM 1979 C CA . ALA A 1 263 ? 19.562 11.906 8 1 95.62 263 ALA A CA 1
ATOM 1980 C C . ALA A 1 263 ? 20.516 11.195 8.961 1 95.62 263 ALA A C 1
ATOM 1982 O O . ALA A 1 263 ? 21.734 11.414 8.914 1 95.62 263 ALA A O 1
ATOM 1983 N N . ALA A 1 264 ? 19.953 10.367 9.758 1 95.38 264 ALA A N 1
ATOM 1984 C CA . ALA A 1 264 ? 20.734 9.641 10.75 1 95.38 264 ALA A CA 1
ATOM 1985 C C . ALA A 1 264 ? 21.766 8.727 10.086 1 95.38 264 ALA A C 1
ATOM 1987 O O . ALA A 1 264 ? 22.875 8.57 10.578 1 95.38 264 ALA A O 1
ATOM 1988 N N . LEU A 1 265 ? 21.344 8.086 8.992 1 94.38 265 LEU A N 1
ATOM 1989 C CA . LEU A 1 265 ? 22.281 7.242 8.242 1 94.38 265 LEU A CA 1
ATOM 1990 C C . LEU A 1 265 ? 23.469 8.055 7.742 1 94.38 265 LEU A C 1
ATOM 1992 O O . LEU A 1 265 ? 24.609 7.609 7.828 1 94.38 265 LEU A O 1
ATOM 1996 N N . SER A 1 266 ? 23.188 9.195 7.203 1 94.56 266 SER A N 1
ATOM 1997 C CA . SER A 1 266 ? 24.25 10.078 6.703 1 94.56 266 SER A CA 1
ATOM 1998 C C . SER A 1 266 ? 25.188 10.508 7.824 1 94.56 266 SER A C 1
ATOM 2000 O O . SER A 1 266 ? 26.406 10.539 7.641 1 94.56 266 SER A O 1
ATOM 2002 N N . ILE A 1 267 ? 24.641 10.766 8.945 1 94.75 267 ILE A N 1
ATOM 2003 C CA . ILE A 1 267 ? 25.422 11.18 10.117 1 94.75 267 ILE A CA 1
ATOM 2004 C C . ILE A 1 267 ? 26.328 10.039 10.57 1 94.75 267 ILE A C 1
ATOM 2006 O O . ILE A 1 267 ? 27.516 10.242 10.805 1 94.75 267 ILE A O 1
ATOM 2010 N N . ALA A 1 268 ? 25.75 8.898 10.648 1 93.62 268 ALA A N 1
ATOM 2011 C CA . ALA A 1 268 ? 26.5 7.719 11.078 1 93.62 268 ALA A CA 1
ATOM 2012 C C . ALA A 1 268 ? 27.656 7.43 10.125 1 93.62 268 ALA A C 1
ATOM 2014 O O . ALA A 1 268 ? 28.75 7.082 10.562 1 93.62 268 ALA A O 1
ATOM 2015 N N . ARG A 1 269 ? 27.406 7.574 8.883 1 92.94 269 ARG A N 1
ATOM 2016 C CA . ARG A 1 269 ? 28.406 7.289 7.859 1 92.94 269 ARG A CA 1
ATOM 2017 C C . ARG A 1 269 ? 29.562 8.297 7.922 1 92.94 269 ARG A C 1
ATOM 2019 O O . ARG A 1 269 ? 30.719 7.941 7.695 1 92.94 269 ARG A O 1
ATOM 2026 N N . SER A 1 270 ? 29.234 9.523 8.141 1 91.56 270 SER A N 1
ATOM 2027 C CA . SER A 1 270 ? 30.25 10.562 8.227 1 91.56 270 SER A CA 1
ATOM 2028 C C . SER A 1 270 ? 31.172 10.336 9.422 1 91.56 270 SER A C 1
ATOM 2030 O O . SER A 1 270 ? 32.344 10.695 9.383 1 91.56 270 SER A O 1
ATOM 2032 N N . GLY A 1 271 ? 30.625 9.922 10.477 1 87.69 271 GLY A N 1
ATOM 2033 C CA . GLY A 1 271 ? 31.375 9.625 11.688 1 87.69 271 GLY A CA 1
ATOM 2034 C C . GLY A 1 271 ? 31.828 10.875 12.422 1 87.69 271 GLY A C 1
ATOM 2035 O O . GLY A 1 271 ? 32.625 10.789 13.367 1 87.69 271 GLY A O 1
ATOM 2036 N N . LYS A 1 272 ? 31.25 11.977 12.047 1 87.88 272 LYS A N 1
ATOM 2037 C CA . LYS A 1 272 ? 31.75 13.234 12.609 1 87.88 272 LYS A CA 1
ATOM 2038 C C . LYS A 1 272 ? 30.688 13.906 13.484 1 87.88 272 LYS A C 1
ATOM 2040 O O . LYS A 1 272 ? 29.5 13.883 13.156 1 87.88 272 LYS A O 1
ATOM 2045 N N . GLY A 1 273 ? 31.203 14.359 14.648 1 90.12 273 GLY A N 1
ATOM 2046 C CA . GLY A 1 273 ? 30.344 15.203 15.469 1 90.12 273 GLY A CA 1
ATOM 2047 C C . GLY A 1 273 ? 29.672 14.445 16.594 1 90.12 273 GLY A C 1
ATOM 2048 O O . GLY A 1 273 ? 29.844 13.227 16.719 1 90.12 273 GLY A O 1
ATOM 2049 N 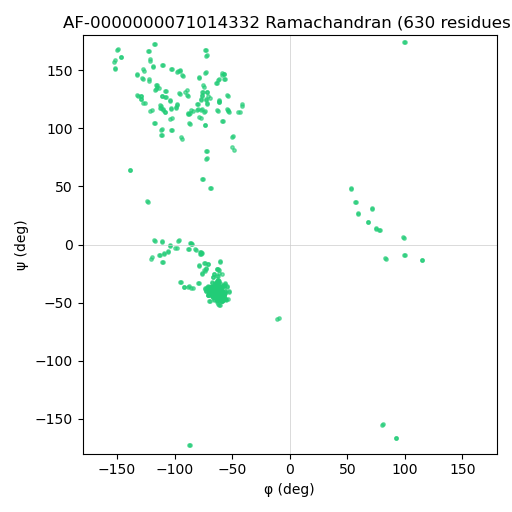N . GLN A 1 274 ? 28.969 15.219 17.453 1 90.12 274 GLN A N 1
ATOM 2050 C CA . GLN A 1 274 ? 28.344 14.68 18.656 1 90.12 274 GLN A CA 1
ATOM 2051 C C . GLN A 1 274 ? 27.25 13.672 18.312 1 90.12 274 GLN A C 1
ATOM 2053 O O . GLN A 1 274 ? 27.078 12.68 19.016 1 90.12 274 GLN A O 1
ATOM 2058 N N . LEU A 1 275 ? 26.594 13.906 17.234 1 93.06 275 LEU A N 1
ATOM 2059 C CA . LEU A 1 275 ? 25.516 13.016 16.844 1 93.06 275 LEU A CA 1
ATOM 2060 C C . LEU A 1 275 ? 26.047 11.664 16.375 1 93.06 275 LEU A C 1
ATOM 2062 O O . LEU A 1 275 ? 25.516 10.617 16.734 1 93.06 275 LEU A O 1
ATOM 2066 N N . ALA A 1 276 ? 27.078 11.695 15.602 1 93.25 276 ALA A N 1
ATOM 2067 C CA . ALA A 1 276 ? 27.734 10.453 15.188 1 93.25 276 ALA A CA 1
ATOM 2068 C C . ALA A 1 276 ? 28.297 9.703 16.391 1 93.25 276 ALA A C 1
ATOM 2070 O O . ALA A 1 276 ? 28.297 8.469 16.406 1 93.25 276 ALA A O 1
ATOM 2071 N N . ALA A 1 277 ? 28.828 10.484 17.359 1 92.81 277 ALA A N 1
ATOM 2072 C CA . ALA A 1 277 ? 29.375 9.883 18.562 1 92.81 277 ALA A CA 1
ATOM 2073 C C . ALA A 1 277 ? 28.312 9.078 19.312 1 92.81 277 ALA A C 1
ATOM 2075 O O . ALA A 1 277 ? 28.625 8.047 19.922 1 92.81 277 ALA A O 1
ATOM 2076 N N . THR A 1 278 ? 27.125 9.586 19.219 1 91.31 278 THR A N 1
ATOM 2077 C CA . THR A 1 278 ? 26.016 8.859 19.828 1 91.31 278 THR A CA 1
ATOM 2078 C C . THR A 1 278 ? 25.844 7.48 19.203 1 91.31 278 THR A C 1
ATOM 2080 O O . THR A 1 278 ? 25.75 6.477 19.906 1 91.31 278 THR A O 1
ATOM 2083 N N . THR A 1 279 ? 25.859 7.395 17.891 1 92.56 279 THR A N 1
ATOM 2084 C CA . THR A 1 279 ? 25.734 6.133 17.156 1 92.56 279 THR A CA 1
ATOM 2085 C C . THR A 1 279 ? 26.906 5.207 17.469 1 92.56 279 THR A C 1
ATOM 2087 O O . THR A 1 279 ? 26.703 4.031 17.781 1 92.56 279 THR A O 1
ATOM 2090 N N . ASN A 1 280 ? 28.047 5.789 17.469 1 93.12 280 ASN A N 1
ATOM 2091 C CA . ASN A 1 280 ? 29.25 5.012 17.688 1 93.12 280 ASN A CA 1
ATOM 2092 C C . ASN A 1 280 ? 29.312 4.438 19.094 1 93.12 280 ASN A C 1
ATOM 2094 O O . ASN A 1 280 ? 29.656 3.271 19.281 1 93.12 280 ASN A O 1
ATOM 2098 N N . ARG A 1 281 ? 29 5.258 20 1 93.94 281 ARG A N 1
ATOM 2099 C CA . ARG A 1 281 ? 29.016 4.832 21.391 1 93.94 281 ARG A CA 1
ATOM 2100 C C . ARG A 1 281 ? 28.062 3.654 21.609 1 93.94 281 ARG A C 1
ATOM 2102 O O . ARG A 1 281 ? 28.422 2.686 22.281 1 93.94 281 ARG A O 1
ATOM 2109 N N . LEU A 1 282 ? 26.906 3.732 21 1 93 282 LEU A N 1
ATOM 2110 C CA . LEU A 1 282 ? 25.906 2.68 21.156 1 93 282 LEU A CA 1
ATOM 2111 C C . LEU A 1 282 ? 26.328 1.412 20.422 1 93 282 LEU A C 1
ATOM 2113 O O . LEU A 1 282 ? 26.156 0.305 20.938 1 93 282 LEU A O 1
ATOM 2117 N N . ARG A 1 283 ? 26.922 1.632 19.297 1 93.12 283 ARG A N 1
ATOM 2118 C CA . ARG A 1 283 ? 27.422 0.48 18.547 1 93.12 283 ARG A CA 1
ATOM 2119 C C . ARG A 1 283 ? 28.562 -0.203 19.297 1 93.12 283 ARG A C 1
ATOM 2121 O O . ARG A 1 283 ? 28.625 -1.433 19.359 1 93.12 283 ARG A O 1
ATOM 2128 N N . GLU A 1 284 ? 29.453 0.534 19.828 1 93.31 284 GLU A N 1
ATOM 2129 C CA . GLU A 1 284 ? 30.594 0.016 20.594 1 93.31 284 GLU A CA 1
ATOM 2130 C C . GLU A 1 284 ? 30.109 -0.71 21.859 1 93.31 284 GLU A C 1
ATOM 2132 O O . GLU A 1 284 ? 30.75 -1.661 22.297 1 93.31 284 GLU A O 1
ATOM 2137 N N . ALA A 1 285 ? 29.047 -0.285 22.391 1 94.81 285 ALA A N 1
ATOM 2138 C CA . ALA A 1 285 ? 28.453 -0.911 23.578 1 94.81 285 ALA A CA 1
ATOM 2139 C C . ALA A 1 285 ? 27.719 -2.195 23.203 1 94.81 285 ALA A C 1
ATOM 2141 O O . ALA A 1 285 ? 27.109 -2.838 24.062 1 94.81 285 ALA A O 1
ATOM 2142 N N . GLY A 1 286 ? 27.625 -2.457 21.875 1 92.12 286 GLY A N 1
ATOM 2143 C CA . GLY A 1 286 ? 27.062 -3.725 21.422 1 92.12 286 GLY A CA 1
ATOM 2144 C C . GLY A 1 286 ? 25.609 -3.629 21.031 1 92.12 286 GLY A C 1
ATOM 2145 O O . GLY A 1 286 ? 24.953 -4.648 20.797 1 92.12 286 GLY A O 1
ATOM 2146 N N . LYS A 1 287 ? 25.078 -2.439 21.016 1 90 287 LYS A N 1
ATOM 2147 C CA . LYS A 1 287 ? 23.672 -2.271 20.672 1 90 287 LYS A CA 1
ATOM 2148 C C . LYS A 1 287 ? 23.453 -2.479 19.172 1 90 287 LYS A C 1
ATOM 2150 O O . LYS A 1 287 ? 24.328 -2.189 18.359 1 90 287 LYS A O 1
ATOM 2155 N N . PRO A 1 288 ? 22.234 -3.029 18.859 1 90.5 288 PRO A N 1
ATOM 2156 C CA . PRO A 1 288 ? 21.906 -3.209 17.438 1 90.5 288 PRO A CA 1
ATOM 2157 C C . PRO A 1 288 ? 21.938 -1.898 16.656 1 90.5 288 PRO A C 1
ATOM 2159 O O . PRO A 1 288 ? 21.609 -0.841 17.203 1 90.5 288 PRO A O 1
ATOM 2162 N N . PHE A 1 289 ? 22.312 -1.96 15.406 1 90.38 289 PHE A N 1
ATOM 2163 C CA . PHE A 1 289 ? 22.469 -0.813 14.516 1 90.38 289 PHE A CA 1
ATOM 2164 C C . PHE A 1 289 ? 21.172 -0.001 14.469 1 90.38 289 PHE A C 1
ATOM 2166 O O . PHE A 1 289 ? 21.203 1.229 14.555 1 90.38 289 PHE A O 1
ATOM 2173 N N . LYS A 1 290 ? 20.047 -0.725 14.305 1 89.31 290 LYS A N 1
ATOM 2174 C CA . LYS A 1 290 ? 18.75 -0.044 14.203 1 89.31 290 LYS A CA 1
ATOM 2175 C C . LYS A 1 290 ? 18.469 0.793 15.445 1 89.31 290 LYS A C 1
ATOM 2177 O O . LYS A 1 290 ? 17.969 1.912 15.344 1 89.31 290 LYS A O 1
ATOM 2182 N N . LEU A 1 291 ? 18.781 0.282 16.578 1 88.94 291 LEU A N 1
ATOM 2183 C CA . LEU A 1 291 ? 18.594 1.006 17.828 1 88.94 291 LEU A CA 1
ATOM 2184 C C . LEU A 1 291 ? 19.484 2.244 17.891 1 88.94 291 LEU A C 1
ATOM 2186 O O . LEU A 1 291 ? 19.031 3.312 18.312 1 88.94 291 LEU A O 1
ATOM 2190 N N . ALA A 1 292 ? 20.703 2.1 17.5 1 92.19 292 ALA A N 1
ATOM 2191 C CA . ALA A 1 292 ? 21.641 3.215 17.484 1 92.19 292 ALA A CA 1
ATOM 2192 C C . ALA A 1 292 ? 21.172 4.328 16.562 1 92.19 292 ALA A C 1
ATOM 2194 O O . ALA A 1 292 ? 21.266 5.512 16.906 1 92.19 292 ALA A O 1
ATOM 2195 N N . ILE A 1 293 ? 20.641 3.93 15.461 1 94.19 293 ILE A N 1
ATOM 2196 C CA . ILE A 1 293 ? 20.188 4.902 14.477 1 94.19 293 ILE A CA 1
ATOM 2197 C C . ILE A 1 293 ? 18.953 5.637 15.016 1 94.19 293 ILE A C 1
ATOM 2199 O O . ILE A 1 293 ? 18.828 6.852 14.844 1 94.19 293 ILE A O 1
ATOM 2203 N N . VAL A 1 294 ? 18.078 4.922 15.656 1 92.88 294 VAL A N 1
ATOM 2204 C CA . VAL A 1 294 ? 16.875 5.527 16.203 1 92.88 294 VAL A CA 1
ATOM 2205 C C . VAL A 1 294 ? 17.25 6.543 17.281 1 92.88 294 VAL A C 1
ATOM 2207 O O . VAL A 1 294 ? 16.656 7.621 17.359 1 92.88 294 VAL A O 1
ATOM 2210 N N . ALA A 1 295 ? 18.219 6.168 18.109 1 92.94 295 ALA A N 1
ATOM 2211 C CA . ALA A 1 295 ? 18.703 7.098 19.125 1 92.94 295 ALA A CA 1
ATOM 2212 C C . ALA A 1 295 ? 19.266 8.367 18.484 1 92.94 295 ALA A C 1
ATOM 2214 O O . ALA A 1 295 ? 19.062 9.469 19 1 92.94 295 ALA A O 1
ATOM 2215 N N . THR A 1 296 ? 19.969 8.164 17.453 1 94.88 296 THR A N 1
ATOM 2216 C CA . THR A 1 296 ? 20.531 9.297 16.719 1 94.88 296 THR A CA 1
ATOM 2217 C C . THR A 1 296 ? 19.438 10.164 16.125 1 94.88 296 THR A C 1
ATOM 2219 O O . THR A 1 296 ? 19.516 11.398 16.172 1 94.88 296 THR A O 1
ATOM 2222 N N . MET A 1 297 ? 18.406 9.516 15.562 1 95.94 297 MET A N 1
ATOM 2223 C CA . MET A 1 297 ? 17.25 10.227 15.031 1 95.94 297 MET A CA 1
ATOM 2224 C C . MET A 1 297 ? 16.609 11.117 16.094 1 95.94 297 MET A C 1
ATOM 2226 O O . MET A 1 297 ? 16.328 12.281 15.844 1 95.94 297 MET A O 1
ATOM 2230 N N . ARG A 1 298 ? 16.422 10.562 17.234 1 94.38 298 ARG A N 1
ATOM 2231 C CA . ARG A 1 298 ? 15.789 11.281 18.344 1 94.38 298 ARG A CA 1
ATOM 2232 C C . ARG A 1 298 ? 16.625 12.484 18.766 1 94.38 298 ARG A C 1
ATOM 2234 O O . ARG A 1 298 ? 16.109 13.586 18.922 1 94.38 298 ARG A O 1
ATOM 2241 N N . LYS A 1 299 ? 17.875 12.211 18.984 1 95 299 LYS A N 1
ATOM 2242 C CA . LYS A 1 299 ? 18.75 13.297 19.391 1 95 299 LYS A CA 1
ATOM 2243 C C . LYS A 1 299 ? 18.781 14.414 18.344 1 95 299 LYS A C 1
ATOM 2245 O O . LYS A 1 299 ? 18.766 15.602 18.703 1 95 299 LYS A O 1
ATOM 2250 N N . LEU A 1 300 ? 18.844 14.039 17.094 1 96.44 300 LEU A N 1
ATOM 2251 C CA . LEU A 1 300 ? 18.812 15.016 16.016 1 96.44 300 LEU A CA 1
ATOM 2252 C C . LEU A 1 300 ? 17.531 15.836 16.062 1 96.44 300 LEU A C 1
ATOM 2254 O O . LEU A 1 300 ? 17.578 17.062 16 1 96.44 300 LEU A O 1
ATOM 2258 N N . LEU A 1 301 ? 16.391 15.18 16.188 1 96.25 301 LEU A N 1
ATOM 2259 C CA . LEU A 1 301 ? 15.102 15.852 16.188 1 96.25 301 LEU A CA 1
ATOM 2260 C C . LEU A 1 301 ? 14.992 16.828 17.359 1 96.25 301 LEU A C 1
ATOM 2262 O O . LEU A 1 301 ? 14.508 17.938 17.188 1 96.25 301 LEU A O 1
ATOM 2266 N N . VAL A 1 302 ? 15.438 16.406 18.531 1 95.56 302 VAL A N 1
ATOM 2267 C CA . VAL A 1 302 ? 15.414 17.25 19.719 1 95.56 302 VAL A CA 1
ATOM 2268 C C . VAL A 1 302 ? 16.312 18.469 19.5 1 95.56 302 VAL A C 1
ATOM 2270 O O . VAL A 1 302 ? 15.938 19.594 19.859 1 95.56 302 VAL A O 1
ATOM 2273 N N . THR A 1 303 ? 17.438 18.188 18.953 1 96.12 303 THR A N 1
ATOM 2274 C CA . THR A 1 303 ? 18.359 19.266 18.656 1 96.12 303 THR A CA 1
ATOM 2275 C C . THR A 1 303 ? 17.734 20.25 17.672 1 96.12 303 THR A C 1
ATOM 2277 O O . THR A 1 303 ? 17.812 21.469 17.875 1 96.12 303 THR A O 1
ATOM 2280 N N . LEU A 1 304 ? 17.125 19.734 16.625 1 97.25 304 LEU A N 1
ATOM 2281 C CA . LEU A 1 304 ? 16.484 20.578 15.625 1 97.25 304 LEU A CA 1
ATOM 2282 C C . LEU A 1 304 ? 15.359 21.391 16.25 1 97.25 304 LEU A C 1
ATOM 2284 O O . LEU A 1 304 ? 15.18 22.562 15.922 1 97.25 304 LEU A O 1
ATOM 2288 N N . ASN A 1 305 ? 14.578 20.797 17.094 1 96.25 305 ASN A N 1
ATOM 2289 C CA . ASN A 1 305 ? 13.508 21.5 17.797 1 96.25 305 ASN A CA 1
ATOM 2290 C C . ASN A 1 305 ? 14.047 22.672 18.609 1 96.25 305 ASN A C 1
ATOM 2292 O O . ASN A 1 305 ? 13.477 23.75 18.594 1 96.25 305 ASN A O 1
ATOM 2296 N N . ALA A 1 306 ? 15.133 22.438 19.281 1 95.75 306 ALA A N 1
ATOM 2297 C CA . ALA A 1 306 ? 15.766 23.484 20.078 1 95.75 306 ALA A CA 1
ATOM 2298 C C . ALA A 1 306 ? 16.312 24.594 19.188 1 95.75 306 ALA A C 1
ATOM 2300 O O . ALA A 1 306 ? 16.203 25.781 19.516 1 95.75 306 ALA A O 1
ATOM 2301 N N . MET A 1 307 ? 16.891 24.234 18.078 1 96.56 307 MET A N 1
ATOM 2302 C CA . MET A 1 307 ? 17.438 25.203 17.125 1 96.56 307 MET A CA 1
ATOM 2303 C C . MET A 1 307 ? 16.344 26.156 16.641 1 96.56 307 MET A C 1
ATOM 2305 O O . MET A 1 307 ? 16.547 27.375 16.625 1 96.56 307 MET A O 1
ATOM 2309 N N . VAL A 1 308 ? 15.25 25.609 16.266 1 95 308 VAL A N 1
ATOM 2310 C CA . VAL A 1 308 ? 14.156 26.422 15.727 1 95 308 VAL A CA 1
ATOM 2311 C C . VAL A 1 308 ? 13.547 27.266 16.844 1 95 308 VAL A C 1
ATOM 2313 O O . VAL A 1 308 ? 13.242 28.453 16.625 1 95 308 VAL A O 1
ATOM 2316 N N . LYS A 1 309 ? 13.398 26.688 17.969 1 94.19 309 LYS A N 1
ATOM 2317 C CA . LYS A 1 309 ? 12.859 27.406 19.125 1 94.19 309 LYS A CA 1
ATOM 2318 C C . LYS A 1 309 ? 13.695 28.641 19.438 1 94.19 309 LYS A C 1
ATOM 2320 O O . LYS A 1 309 ? 13.148 29.734 19.672 1 94.19 309 LYS A O 1
ATOM 2325 N N . ASN A 1 310 ? 14.977 28.453 19.391 1 94.94 310 ASN A N 1
ATOM 2326 C CA . ASN A 1 310 ? 15.898 29.5 19.797 1 94.94 310 ASN A CA 1
ATOM 2327 C C . ASN A 1 310 ? 16.438 30.281 18.609 1 94.94 310 ASN A C 1
ATOM 2329 O O . ASN A 1 310 ? 17.219 31.219 18.781 1 94.94 310 ASN A O 1
ATOM 2333 N N . ASN A 1 311 ? 16.094 29.906 17.484 1 94.56 311 ASN A N 1
ATOM 2334 C CA . ASN A 1 311 ? 16.625 30.516 16.266 1 94.56 311 ASN A CA 1
ATOM 2335 C C . ASN A 1 311 ? 18.141 30.531 16.25 1 94.56 311 ASN A C 1
ATOM 2337 O O . ASN A 1 311 ? 18.75 31.594 16.062 1 94.56 311 ASN A O 1
ATOM 2341 N N . THR A 1 312 ? 18.703 29.375 16.562 1 95.12 312 THR A N 1
ATOM 2342 C CA . THR A 1 312 ? 20.156 29.234 16.594 1 95.12 312 THR A CA 1
ATOM 2343 C C . THR A 1 312 ? 20.609 28.141 15.633 1 95.12 312 THR A C 1
ATOM 2345 O O . THR A 1 312 ? 19.938 27.125 15.477 1 95.12 312 THR A O 1
ATOM 2348 N N . GLU A 1 313 ? 21.719 28.391 15.008 1 95.12 313 GLU A N 1
ATOM 2349 C CA . GLU A 1 313 ? 22.297 27.406 14.109 1 95.12 313 GLU A CA 1
ATOM 2350 C C . GLU A 1 313 ? 22.891 26.234 14.883 1 95.12 313 GLU A C 1
ATOM 2352 O O . GLU A 1 313 ? 23.078 26.312 16.094 1 95.12 313 GLU A O 1
ATOM 2357 N N . TYR A 1 314 ? 23.062 25.203 14.125 1 93.5 314 TYR A N 1
ATOM 2358 C CA . TYR A 1 314 ? 23.656 24.016 14.734 1 93.5 314 TYR A CA 1
ATOM 2359 C C . TYR A 1 314 ? 25.062 24.312 15.258 1 93.5 314 TYR A C 1
ATOM 2361 O O . TYR A 1 314 ? 25.875 24.906 14.547 1 93.5 314 TYR A O 1
ATOM 2369 N N . ARG A 1 315 ? 25.281 24.078 16.578 1 82.25 315 ARG A N 1
ATOM 2370 C CA . ARG A 1 315 ? 26.594 24.281 17.188 1 82.25 315 ARG A CA 1
ATOM 2371 C C . ARG A 1 315 ? 27.312 22.953 17.406 1 82.25 315 ARG A C 1
ATOM 2373 O O . ARG A 1 315 ? 26.75 22.031 18.016 1 82.25 315 ARG A O 1
ATOM 2380 N N . THR A 1 316 ? 28.391 22.703 16.594 1 66.56 316 THR A N 1
ATOM 2381 C CA . THR A 1 316 ? 29.203 21.516 16.766 1 66.56 316 THR A CA 1
ATOM 2382 C C . THR A 1 316 ? 29.891 21.516 18.141 1 66.56 316 THR A C 1
ATOM 2384 O O . THR A 1 316 ? 30.328 22.562 18.609 1 66.56 316 THR A O 1
ATOM 2387 N N . ALA A 1 317 ? 29.672 20.703 19.016 1 47.16 317 ALA A N 1
ATOM 2388 C CA . ALA A 1 317 ? 30.578 20.719 20.172 1 47.16 317 ALA A CA 1
ATOM 2389 C C . ALA A 1 317 ? 32.031 20.578 19.734 1 47.16 317 ALA A C 1
ATOM 2391 O O . ALA A 1 317 ? 32.312 19.953 18.719 1 47.16 317 ALA A O 1
ATOM 2392 N N . MET B 1 1 ? 9.586 -51.438 1.651 1 40.53 1 MET B N 1
ATOM 2393 C CA . MET B 1 1 ? 9.617 -50.688 2.898 1 40.53 1 MET B CA 1
ATOM 2394 C C . MET B 1 1 ? 8.82 -49.375 2.775 1 40.53 1 MET B C 1
ATOM 2396 O O . MET B 1 1 ? 8.961 -48.656 1.793 1 40.53 1 MET B O 1
ATOM 2400 N N . SER B 1 2 ? 7.633 -49.219 3.248 1 52.22 2 SER B N 1
ATOM 2401 C CA . SER B 1 2 ? 6.648 -48.156 3.143 1 52.22 2 SER B CA 1
ATOM 2402 C C . SER B 1 2 ? 7.273 -46.812 3.467 1 52.22 2 SER B C 1
ATOM 2404 O O . SER B 1 2 ? 7.816 -46.625 4.555 1 52.22 2 SER B O 1
ATOM 2406 N N . HIS B 1 3 ? 7.922 -46.125 2.545 1 70.81 3 HIS B N 1
ATOM 2407 C CA . HIS B 1 3 ? 8.688 -44.906 2.803 1 70.81 3 HIS B CA 1
ATOM 2408 C C . HIS B 1 3 ? 7.836 -43.875 3.529 1 70.81 3 HIS B C 1
ATOM 2410 O O . HIS B 1 3 ? 6.688 -43.625 3.154 1 70.81 3 HIS B O 1
ATOM 2416 N N . SER B 1 4 ? 8.25 -43.594 4.77 1 84.88 4 SER B N 1
ATOM 2417 C CA . SER B 1 4 ? 7.59 -42.562 5.59 1 84.88 4 SER B CA 1
ATOM 2418 C C . SER B 1 4 ? 7.574 -41.219 4.891 1 84.88 4 SER B C 1
ATOM 2420 O O . SER B 1 4 ? 8.461 -40.906 4.086 1 84.88 4 SER B O 1
ATOM 2422 N N . ASP B 1 5 ? 6.469 -40.5 5.066 1 91.06 5 ASP B N 1
ATOM 2423 C CA . ASP B 1 5 ? 6.344 -39.188 4.465 1 91.06 5 ASP B CA 1
ATOM 2424 C C . ASP B 1 5 ? 7.262 -38.188 5.152 1 91.06 5 ASP B C 1
ATOM 2426 O O . ASP B 1 5 ? 7.406 -38.188 6.379 1 91.06 5 ASP B O 1
ATOM 2430 N N . LEU B 1 6 ? 8.016 -37.531 4.41 1 94.88 6 LEU B N 1
ATOM 2431 C CA . LEU B 1 6 ? 8.812 -36.406 4.875 1 94.88 6 LEU B CA 1
ATOM 2432 C C . LEU B 1 6 ? 8.32 -35.125 4.262 1 94.88 6 LEU B C 1
ATOM 2434 O O . LEU B 1 6 ? 8.32 -34.969 3.039 1 94.88 6 LEU B O 1
ATOM 2438 N N . PHE B 1 7 ? 7.855 -34.219 5.168 1 96.56 7 PHE B N 1
ATOM 2439 C CA . PHE B 1 7 ? 7.34 -32.938 4.723 1 96.56 7 PHE B CA 1
ATOM 2440 C C . PHE B 1 7 ? 8.406 -31.859 4.863 1 96.56 7 PHE B C 1
ATOM 2442 O O . PHE B 1 7 ? 8.898 -31.609 5.965 1 96.56 7 PHE B O 1
ATOM 2449 N N . VAL B 1 8 ? 8.742 -31.25 3.764 1 97.06 8 VAL B N 1
ATOM 2450 C CA . VAL B 1 8 ? 9.797 -30.234 3.754 1 97.06 8 VAL B CA 1
ATOM 2451 C C . VAL B 1 8 ? 9.195 -28.859 3.508 1 97.06 8 VAL B C 1
ATOM 2453 O O . VAL B 1 8 ? 8.539 -28.641 2.484 1 97.06 8 VAL B O 1
ATOM 2456 N N . GLY B 1 9 ? 9.312 -27.984 4.484 1 97.06 9 GLY B N 1
ATOM 2457 C CA . GLY B 1 9 ? 8.922 -26.594 4.336 1 97.06 9 GLY B CA 1
ATOM 2458 C C . GLY B 1 9 ? 10.078 -25.672 3.971 1 97.06 9 GLY B C 1
ATOM 2459 O O . GLY B 1 9 ? 11.148 -25.75 4.574 1 97.06 9 GLY B O 1
ATOM 2460 N N . ILE B 1 10 ? 9.867 -24.891 2.943 1 96.31 10 ILE B N 1
ATOM 2461 C CA . ILE B 1 10 ? 10.93 -23.984 2.5 1 96.31 10 ILE B CA 1
ATOM 2462 C C . ILE B 1 10 ? 10.453 -22.547 2.576 1 96.31 10 ILE B C 1
ATOM 2464 O O . ILE B 1 10 ? 9.5 -22.156 1.894 1 96.31 10 ILE B O 1
ATOM 2468 N N . ASP B 1 11 ? 11.086 -21.797 3.424 1 94.25 11 ASP B N 1
ATOM 2469 C CA . ASP B 1 11 ? 10.914 -20.344 3.457 1 94.25 11 ASP B CA 1
ATOM 2470 C C . ASP B 1 11 ? 11.867 -19.656 2.486 1 94.25 11 ASP B C 1
ATOM 2472 O O . ASP B 1 11 ? 13.078 -19.656 2.695 1 94.25 11 ASP B O 1
ATOM 2476 N N . VAL B 1 12 ? 11.273 -19.047 1.445 1 92.38 12 VAL B N 1
ATOM 2477 C CA . VAL B 1 12 ? 12.062 -18.5 0.347 1 92.38 12 VAL B CA 1
ATOM 2478 C C . VAL B 1 12 ? 12.234 -17 0.538 1 92.38 12 VAL B C 1
ATOM 2480 O O . VAL B 1 12 ? 11.258 -16.25 0.577 1 92.38 12 VAL B O 1
ATOM 2483 N N . ALA B 1 13 ? 13.5 -16.594 0.681 1 88.5 13 ALA B N 1
ATOM 2484 C CA . ALA B 1 13 ? 13.836 -15.18 0.726 1 88.5 13 ALA B CA 1
ATOM 2485 C C . ALA B 1 13 ? 14.75 -14.797 -0.434 1 88.5 13 ALA B C 1
ATOM 2487 O O . ALA B 1 13 ? 15.211 -15.664 -1.182 1 88.5 13 ALA B O 1
ATOM 2488 N N . LYS B 1 14 ? 14.969 -13.539 -0.556 1 85.06 14 LYS B N 1
ATOM 2489 C CA . LYS B 1 14 ? 15.773 -13.008 -1.65 1 85.06 14 LYS B CA 1
ATOM 2490 C C . LYS B 1 14 ? 17.156 -13.641 -1.673 1 85.06 14 LYS B C 1
ATOM 2492 O O . LYS B 1 14 ? 17.625 -14.102 -2.719 1 85.06 14 LYS B O 1
ATOM 2497 N N . ASP B 1 15 ? 17.719 -13.797 -0.483 1 88.81 15 ASP B N 1
ATOM 2498 C CA . ASP B 1 15 ? 19.141 -14.156 -0.449 1 88.81 15 ASP B CA 1
ATOM 2499 C C . ASP B 1 15 ? 19.328 -15.586 0.058 1 88.81 15 ASP B C 1
ATOM 2501 O O . ASP B 1 15 ? 20.406 -16.172 -0.11 1 88.81 15 ASP B O 1
ATOM 2505 N N . GLU B 1 16 ? 18.234 -16.094 0.662 1 93.69 16 GLU B N 1
ATOM 2506 C CA . GLU B 1 16 ? 18.438 -17.391 1.29 1 93.69 16 GLU B CA 1
ATOM 2507 C C . GLU B 1 16 ? 17.141 -18.203 1.326 1 93.69 16 GLU B C 1
ATOM 2509 O O . GLU B 1 16 ? 16.047 -17.641 1.312 1 93.69 16 GLU B O 1
ATOM 2514 N N . LEU B 1 17 ? 17.312 -19.516 1.307 1 95.69 17 LEU B N 1
ATOM 2515 C CA . LEU B 1 17 ? 16.234 -20.469 1.579 1 95.69 17 LEU B CA 1
ATOM 2516 C C . LEU B 1 17 ? 16.438 -21.141 2.93 1 95.69 17 LEU B C 1
ATOM 2518 O O . LEU B 1 17 ? 17.547 -21.609 3.23 1 95.69 17 LEU B O 1
ATOM 2522 N N . VAL B 1 18 ? 15.477 -21.094 3.74 1 96.25 18 VAL B N 1
ATOM 2523 C CA . VAL B 1 18 ? 15.492 -21.828 4.996 1 96.25 18 VAL B CA 1
ATOM 2524 C C . VAL B 1 18 ? 14.602 -23.062 4.887 1 96.25 18 VAL B C 1
ATOM 2526 O O . VAL B 1 18 ? 13.43 -22.953 4.504 1 96.25 18 VAL B O 1
ATOM 2529 N N . ILE B 1 19 ? 15.188 -24.234 5.152 1 97.19 19 ILE B N 1
ATOM 2530 C CA . ILE B 1 19 ? 14.508 -25.5 4.895 1 97.19 19 ILE B CA 1
ATOM 2531 C C . ILE B 1 19 ? 14.289 -26.234 6.211 1 97.19 19 ILE B C 1
ATOM 2533 O O . ILE B 1 19 ? 15.195 -26.312 7.047 1 97.19 19 ILE B O 1
ATOM 2537 N N . HIS B 1 20 ? 13.117 -26.703 6.352 1 97.31 20 HIS B N 1
ATOM 2538 C CA . HIS B 1 20 ? 12.781 -27.531 7.508 1 97.31 20 HIS B CA 1
ATOM 2539 C C . HIS B 1 20 ? 12.117 -28.828 7.086 1 97.31 20 HIS B C 1
ATOM 2541 O O . HIS B 1 20 ? 11.164 -28.812 6.301 1 97.31 20 HIS B O 1
ATOM 2547 N N . ALA B 1 21 ? 12.641 -29.953 7.574 1 96.25 21 ALA B N 1
ATOM 2548 C CA . ALA B 1 21 ? 12.047 -31.266 7.301 1 96.25 21 ALA B CA 1
ATOM 2549 C C . ALA B 1 21 ? 11.266 -31.781 8.508 1 96.25 21 ALA B C 1
ATOM 2551 O O . ALA B 1 21 ? 11.828 -31.922 9.602 1 96.25 21 ALA B O 1
ATOM 2552 N N . HIS B 1 22 ? 10.062 -31.938 8.328 1 95.12 22 HIS B N 1
ATOM 2553 C CA . HIS B 1 22 ? 9.172 -32.438 9.352 1 95.12 22 HIS B CA 1
ATOM 2554 C C . HIS B 1 22 ? 8.719 -33.875 9.016 1 95.12 22 HIS B C 1
ATOM 2556 O O . HIS B 1 22 ? 8.312 -34.156 7.891 1 95.12 22 HIS B O 1
ATOM 2562 N N . PRO B 1 23 ? 8.758 -34.812 9.914 1 93.5 23 PRO B N 1
ATOM 2563 C CA . PRO B 1 23 ? 8.93 -34.656 11.359 1 93.5 23 PRO B CA 1
ATOM 2564 C C . PRO B 1 23 ? 10.383 -34.844 11.805 1 93.5 23 PRO B C 1
ATOM 2566 O O . PRO B 1 23 ? 10.68 -34.781 13 1 93.5 23 PRO B O 1
ATOM 2569 N N . ALA B 1 24 ? 11.289 -35.031 10.938 1 89.5 24 ALA B N 1
ATOM 2570 C CA . ALA B 1 24 ? 12.688 -35.312 11.266 1 89.5 24 ALA B CA 1
ATOM 2571 C C . ALA B 1 24 ? 13.305 -34.156 12.055 1 89.5 24 ALA B C 1
ATOM 2573 O O . ALA B 1 24 ? 14.312 -34.344 12.742 1 89.5 24 ALA B O 1
ATOM 2574 N N . GLY B 1 25 ? 12.758 -33 11.898 1 91.44 25 GLY B N 1
ATOM 2575 C CA . GLY B 1 25 ? 13.25 -31.844 12.641 1 91.44 25 GLY B CA 1
ATOM 2576 C C . GLY B 1 25 ? 14.531 -31.266 12.07 1 91.44 25 GLY B C 1
ATOM 2577 O O . GLY B 1 25 ? 15.211 -30.484 12.734 1 91.44 25 GLY B O 1
ATOM 2578 N N . MET B 1 26 ? 14.898 -31.641 10.93 1 93.38 26 MET B N 1
ATOM 2579 C CA . MET B 1 26 ? 16.094 -31.141 10.258 1 93.38 26 MET B CA 1
ATOM 2580 C C . MET B 1 26 ? 15.883 -29.703 9.797 1 93.38 26 MET B C 1
ATOM 2582 O O . MET B 1 26 ? 14.82 -29.359 9.273 1 93.38 26 MET B O 1
ATOM 2586 N N . LEU B 1 27 ? 16.844 -28.875 10.109 1 95.31 27 LEU B N 1
ATOM 2587 C CA . LEU B 1 27 ? 16.844 -27.469 9.703 1 95.31 27 LEU B CA 1
ATOM 2588 C C . LEU B 1 27 ? 18.156 -27.094 9.039 1 95.31 27 LEU B C 1
ATOM 2590 O O . LEU B 1 27 ? 19.234 -27.422 9.547 1 95.31 27 LEU B O 1
ATOM 2594 N N . TRP B 1 28 ? 18.125 -26.562 7.828 1 94.94 28 TRP B N 1
ATOM 2595 C CA . TRP B 1 28 ? 19.344 -26.062 7.203 1 94.94 28 TRP B CA 1
ATOM 2596 C C . TRP B 1 28 ? 19.016 -24.891 6.27 1 94.94 28 TRP B C 1
ATOM 2598 O O . TRP B 1 28 ? 17.844 -24.578 6.043 1 94.94 28 TRP B O 1
ATOM 2608 N N . ARG B 1 29 ? 20.047 -24.203 5.836 1 96.31 29 ARG B N 1
ATOM 2609 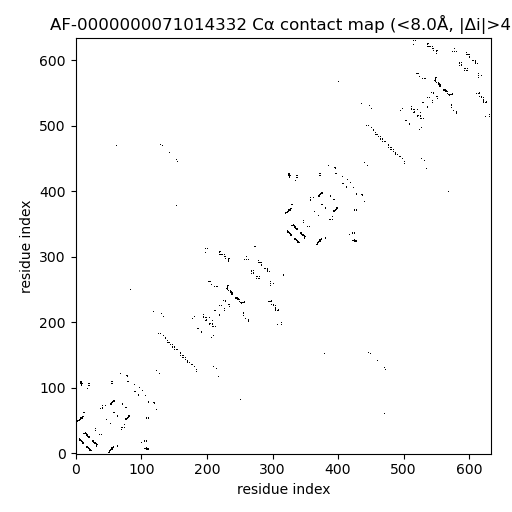C CA . ARG B 1 29 ? 19.938 -23.031 4.992 1 96.31 29 ARG B CA 1
ATOM 2610 C C . ARG B 1 29 ? 20.828 -23.156 3.758 1 96.31 29 ARG B C 1
ATOM 2612 O O . ARG B 1 29 ? 21.875 -23.797 3.801 1 96.31 29 ARG B O 1
ATOM 2619 N N . VAL B 1 30 ? 20.359 -22.672 2.676 1 96.25 30 VAL B N 1
ATOM 2620 C CA . VAL B 1 30 ? 21.172 -22.562 1.472 1 96.25 30 VAL B CA 1
ATOM 2621 C C . VAL B 1 30 ? 21.016 -21.172 0.86 1 96.25 30 VAL B C 1
ATOM 2623 O O . VAL B 1 30 ? 19.953 -20.562 0.984 1 96.25 30 VAL B O 1
ATOM 2626 N N . PRO B 1 31 ? 22.109 -20.672 0.24 1 95.25 31 PRO B N 1
ATOM 2627 C CA . PRO B 1 31 ? 21.953 -19.406 -0.473 1 95.25 31 PRO B CA 1
ATOM 2628 C C . PRO B 1 31 ? 20.984 -19.5 -1.648 1 95.25 31 PRO B C 1
ATOM 2630 O O . PRO B 1 31 ? 20.922 -20.531 -2.326 1 95.25 31 PRO B O 1
ATOM 2633 N N . ASN B 1 32 ? 20.125 -18.5 -1.875 1 93 32 ASN B N 1
ATOM 2634 C CA . ASN B 1 32 ? 19.25 -18.438 -3.031 1 93 32 ASN B CA 1
ATOM 2635 C C . ASN B 1 32 ? 20 -18.047 -4.297 1 93 32 ASN B C 1
ATOM 2637 O O . ASN B 1 32 ? 19.703 -17 -4.898 1 93 32 ASN B O 1
ATOM 2641 N N . THR B 1 33 ? 21.016 -18.844 -4.578 1 92.5 33 THR B N 1
ATOM 2642 C CA . THR B 1 33 ? 21.859 -18.734 -5.762 1 92.5 33 THR B CA 1
ATOM 2643 C C . THR B 1 33 ? 21.844 -20.047 -6.559 1 92.5 33 THR B C 1
ATOM 2645 O O . THR B 1 33 ? 21.281 -21.047 -6.098 1 92.5 33 THR B O 1
ATOM 2648 N N . LYS B 1 34 ? 22.359 -19.922 -7.789 1 90.81 34 LYS B N 1
ATOM 2649 C CA . LYS B 1 34 ? 22.422 -21.125 -8.617 1 90.81 34 LYS B CA 1
ATOM 2650 C C . LYS B 1 34 ? 23.125 -22.25 -7.879 1 90.81 34 LYS B C 1
ATOM 2652 O O . LYS B 1 34 ? 22.641 -23.391 -7.887 1 90.81 34 LYS B O 1
ATOM 2657 N N . THR B 1 35 ? 24.156 -21.844 -7.207 1 93.56 35 THR B N 1
ATOM 2658 C CA . THR B 1 35 ? 24.938 -22.844 -6.496 1 93.56 35 THR B CA 1
ATOM 2659 C C . THR B 1 35 ? 24.188 -23.359 -5.273 1 93.56 35 THR B C 1
ATOM 2661 O O . THR B 1 35 ? 24.219 -24.562 -4.984 1 93.56 35 THR B O 1
ATOM 2664 N N . GLY B 1 36 ? 23.547 -22.469 -4.617 1 94.81 36 GLY B N 1
ATOM 2665 C CA . GLY B 1 36 ? 22.766 -22.875 -3.451 1 94.81 36 GLY B CA 1
ATOM 2666 C C . GLY B 1 36 ? 21.594 -23.781 -3.793 1 94.81 36 GLY B C 1
ATOM 2667 O O . GLY B 1 36 ? 21.359 -24.766 -3.104 1 94.81 36 GLY B O 1
ATOM 2668 N N . ILE B 1 37 ? 20.969 -23.516 -4.828 1 94.25 37 ILE B N 1
ATOM 2669 C CA . ILE B 1 37 ? 19.812 -24.297 -5.289 1 94.25 37 ILE B CA 1
ATOM 2670 C C . ILE B 1 37 ? 20.281 -25.688 -5.723 1 94.25 37 ILE B C 1
ATOM 2672 O O . ILE B 1 37 ? 19.609 -26.688 -5.449 1 94.25 37 ILE B O 1
ATOM 2676 N N . ALA B 1 38 ? 21.422 -25.703 -6.348 1 94.06 38 ALA B N 1
ATOM 2677 C CA . ALA B 1 38 ? 22 -26.984 -6.746 1 94.06 38 ALA B CA 1
ATOM 2678 C C . ALA B 1 38 ? 22.297 -27.859 -5.527 1 94.06 38 ALA B C 1
ATOM 2680 O O . ALA B 1 38 ? 22.031 -29.062 -5.531 1 94.06 38 ALA B O 1
ATOM 2681 N N . ALA B 1 39 ? 22.844 -27.188 -4.578 1 95.75 39 ALA B N 1
ATOM 2682 C CA . ALA B 1 39 ? 23.141 -27.906 -3.34 1 95.75 39 ALA B CA 1
ATOM 2683 C C . ALA B 1 39 ? 21.875 -28.438 -2.688 1 95.75 39 ALA B C 1
ATOM 2685 O O . ALA B 1 39 ? 21.859 -29.562 -2.178 1 95.75 39 ALA B O 1
ATOM 2686 N N . LEU B 1 40 ? 20.891 -27.656 -2.699 1 96.06 40 LEU B N 1
ATOM 2687 C CA . LEU B 1 40 ? 19.594 -28.078 -2.178 1 96.06 40 LEU B CA 1
ATOM 2688 C C . LEU B 1 40 ? 19.062 -29.297 -2.936 1 96.06 40 LEU B C 1
ATOM 2690 O O . LEU B 1 40 ? 18.594 -30.25 -2.326 1 96.06 40 LEU B O 1
ATOM 2694 N N . GLY B 1 41 ? 19.188 -29.266 -4.219 1 95.44 41 GLY B N 1
ATOM 2695 C CA . GLY B 1 41 ? 18.766 -30.375 -5.051 1 95.44 41 GLY B CA 1
ATOM 2696 C C . GLY B 1 41 ? 19.438 -31.688 -4.691 1 95.44 41 GLY B C 1
ATOM 2697 O O . GLY B 1 41 ? 18.781 -32.719 -4.57 1 95.44 41 GLY B O 1
ATOM 2698 N N . ARG B 1 42 ? 20.734 -31.594 -4.457 1 94.88 42 ARG B N 1
ATOM 2699 C CA . ARG B 1 42 ? 21.5 -32.781 -4.098 1 94.88 42 ARG B CA 1
ATOM 2700 C C . ARG B 1 42 ? 21 -33.375 -2.773 1 94.88 42 ARG B C 1
ATOM 2702 O O . ARG B 1 42 ? 20.844 -34.562 -2.646 1 94.88 42 ARG B O 1
ATOM 2709 N N . LYS B 1 43 ? 20.766 -32.5 -1.916 1 94.88 43 LYS B N 1
ATOM 2710 C CA . LYS B 1 43 ? 20.312 -32.938 -0.606 1 94.88 43 LYS B CA 1
ATOM 2711 C C . LYS B 1 43 ? 18.906 -33.531 -0.684 1 94.88 43 LYS B C 1
ATOM 2713 O O . LYS B 1 43 ? 18.625 -34.562 -0.058 1 94.88 43 LYS B O 1
ATOM 2718 N N . LEU B 1 44 ? 18.078 -32.938 -1.389 1 94.5 44 LEU B N 1
ATOM 2719 C CA . LEU B 1 44 ? 16.703 -33.406 -1.528 1 94.5 44 LEU B CA 1
ATOM 2720 C C . LEU B 1 44 ? 16.656 -34.75 -2.213 1 94.5 44 LEU B C 1
ATOM 2722 O O . LEU B 1 44 ? 15.844 -35.625 -1.858 1 94.5 44 LEU B O 1
ATOM 2726 N N . VAL B 1 45 ? 17.562 -34.969 -3.135 1 92.69 45 VAL B N 1
ATOM 2727 C CA . VAL B 1 45 ? 17.641 -36.25 -3.832 1 92.69 45 VAL B CA 1
ATOM 2728 C C . VAL B 1 45 ? 18.031 -37.344 -2.848 1 92.69 45 VAL B C 1
ATOM 2730 O O . VAL B 1 45 ? 17.469 -38.438 -2.883 1 92.69 45 VAL B O 1
ATOM 2733 N N . ARG B 1 46 ? 18.922 -37 -2.047 1 92.38 46 ARG B N 1
ATOM 2734 C CA . ARG B 1 46 ? 19.344 -37.938 -1.033 1 92.38 46 ARG B CA 1
ATOM 2735 C C . ARG B 1 46 ? 18.188 -38.281 -0.091 1 92.38 46 ARG B C 1
ATOM 2737 O O . ARG B 1 46 ? 17.984 -39.469 0.245 1 92.38 46 ARG B O 1
ATOM 2744 N N . LEU B 1 47 ? 17.5 -37.344 0.295 1 92.06 47 LEU B N 1
ATOM 2745 C CA . LEU B 1 47 ? 16.375 -37.531 1.202 1 92.06 47 LEU B CA 1
ATOM 2746 C C . LEU B 1 47 ? 15.258 -38.312 0.518 1 92.06 47 LEU B C 1
ATOM 2748 O O . LEU B 1 47 ? 14.594 -39.156 1.15 1 92.06 47 LEU B O 1
ATOM 2752 N N . ALA B 1 48 ? 15.047 -38 -0.748 1 90.5 48 ALA B N 1
ATOM 2753 C CA . ALA B 1 48 ? 14 -38.688 -1.521 1 90.5 48 ALA B CA 1
ATOM 2754 C C . ALA B 1 48 ? 14.266 -40.188 -1.638 1 90.5 48 ALA B C 1
ATOM 2756 O O . ALA B 1 48 ? 13.352 -40.969 -1.885 1 90.5 48 ALA B O 1
ATOM 2757 N N . GLY B 1 49 ? 15.516 -40.562 -1.448 1 88.12 49 GLY B N 1
ATOM 2758 C CA . GLY B 1 49 ? 15.883 -41.969 -1.476 1 88.12 49 GLY B CA 1
ATOM 2759 C C . GLY B 1 49 ? 15.445 -42.719 -0.235 1 88.12 49 GLY B C 1
ATOM 2760 O O . GLY B 1 49 ? 15.367 -43.969 -0.248 1 88.12 49 GLY B O 1
ATOM 2761 N N . THR B 1 50 ? 15.133 -41.938 0.736 1 88.94 50 THR B N 1
ATOM 2762 C CA . THR B 1 50 ? 14.867 -42.625 2.01 1 88.94 50 THR B CA 1
ATOM 2763 C C . THR B 1 50 ? 13.438 -42.344 2.469 1 88.94 50 THR B C 1
ATOM 2765 O O . THR B 1 50 ? 12.961 -43 3.41 1 88.94 50 THR B O 1
ATOM 2768 N N . ALA B 1 51 ? 12.773 -41.438 1.863 1 91.69 51 ALA B N 1
ATOM 2769 C CA . ALA B 1 51 ? 11.43 -41.031 2.291 1 91.69 51 ALA B CA 1
ATOM 2770 C C . ALA B 1 51 ? 10.609 -40.5 1.118 1 91.69 51 ALA B C 1
ATOM 2772 O O . ALA B 1 51 ? 11.164 -40.188 0.063 1 91.69 51 ALA B O 1
ATOM 2773 N N . CYS B 1 52 ? 9.367 -40.562 1.288 1 92.56 52 CYS B N 1
ATOM 2774 C CA . CYS B 1 52 ? 8.484 -39.875 0.339 1 92.56 52 CYS B CA 1
ATOM 2775 C C . CYS B 1 52 ? 8.453 -38.375 0.598 1 92.56 52 CYS B C 1
ATOM 2777 O O . CYS B 1 52 ? 7.832 -37.938 1.565 1 92.56 52 CYS B O 1
ATOM 2779 N N . LEU B 1 53 ? 9.031 -37.656 -0.269 1 93.56 53 LEU B N 1
ATOM 2780 C CA . LEU B 1 53 ? 9.227 -36.219 -0.052 1 93.56 53 LEU B CA 1
ATOM 2781 C C . LEU B 1 53 ? 8.039 -35.438 -0.579 1 93.56 53 LEU B C 1
ATOM 2783 O O . LEU B 1 53 ? 7.562 -35.688 -1.688 1 93.56 53 LEU B O 1
ATOM 2787 N N . ARG B 1 54 ? 7.547 -34.531 0.213 1 95 54 ARG B N 1
ATOM 2788 C CA . ARG B 1 54 ? 6.586 -33.5 -0.161 1 95 54 ARG B CA 1
ATOM 2789 C C . ARG B 1 54 ? 7.09 -32.125 0.241 1 95 54 ARG B C 1
ATOM 2791 O O . ARG B 1 54 ? 7.379 -31.875 1.415 1 95 54 ARG B O 1
ATOM 2798 N N . ILE B 1 55 ? 7.199 -31.312 -0.716 1 96.31 55 ILE B N 1
ATOM 2799 C CA . ILE B 1 55 ? 7.844 -30.031 -0.482 1 96.31 55 ILE B CA 1
ATOM 2800 C C . ILE B 1 55 ? 6.809 -28.906 -0.565 1 96.31 55 ILE B C 1
ATOM 2802 O O . ILE B 1 55 ? 6 -28.875 -1.495 1 96.31 55 ILE B O 1
ATOM 2806 N N . GLY B 1 56 ? 6.785 -28.062 0.482 1 95.19 56 GLY B N 1
ATOM 2807 C CA . GLY B 1 56 ? 5.93 -26.891 0.493 1 95.19 56 GLY B CA 1
ATOM 2808 C C . GLY B 1 56 ? 6.707 -25.594 0.521 1 95.19 56 GLY B C 1
ATOM 2809 O O . GLY B 1 56 ? 7.738 -25.484 1.189 1 95.19 56 GLY B O 1
ATOM 2810 N N . PHE B 1 57 ? 6.312 -24.641 -0.233 1 93 57 PHE B N 1
ATOM 2811 C CA . PHE B 1 57 ? 6.895 -23.312 -0.205 1 93 57 PHE B CA 1
ATOM 2812 C C . PHE B 1 57 ? 5.84 -22.25 -0.503 1 93 57 PHE B C 1
ATOM 2814 O O . PHE B 1 57 ? 4.746 -22.578 -0.978 1 93 57 PHE B O 1
ATOM 2821 N N . GLU B 1 58 ? 6.141 -20.984 -0.133 1 88.69 58 GLU B N 1
ATOM 2822 C CA . GLU B 1 58 ? 5.188 -19.906 -0.325 1 88.69 58 GLU B CA 1
ATOM 2823 C C . GLU B 1 58 ? 5.555 -19.047 -1.537 1 88.69 58 GLU B C 1
ATOM 2825 O O . GLU B 1 58 ? 6.723 -19 -1.935 1 88.69 58 GLU B O 1
ATOM 2830 N N . ALA B 1 59 ? 4.473 -18.5 -2.09 1 76.62 59 ALA B N 1
ATOM 2831 C CA . ALA B 1 59 ? 4.734 -17.5 -3.125 1 76.62 59 ALA B CA 1
ATOM 2832 C C . ALA B 1 59 ? 5.52 -16.312 -2.561 1 76.62 59 ALA B C 1
ATOM 2834 O O . ALA B 1 59 ? 5.172 -15.781 -1.503 1 76.62 59 ALA B O 1
ATOM 2835 N N . SER B 1 60 ? 6.637 -16.016 -3.107 1 74.69 60 SER B N 1
ATOM 2836 C CA . SER B 1 60 ? 7.531 -14.992 -2.57 1 74.69 60 SER B CA 1
ATOM 2837 C C . SER B 1 60 ? 7.836 -13.914 -3.611 1 74.69 60 SER B C 1
ATOM 2839 O O . SER B 1 60 ? 8.969 -13.445 -3.709 1 74.69 60 SER B O 1
ATOM 2841 N N . GLY B 1 61 ? 6.887 -13.562 -4.434 1 72.06 61 GLY B N 1
ATOM 2842 C CA . GLY B 1 61 ? 7.051 -12.461 -5.371 1 72.06 61 GLY B CA 1
ATOM 2843 C C . GLY B 1 61 ? 8.062 -12.75 -6.461 1 72.06 61 GLY B C 1
ATOM 2844 O O . GLY B 1 61 ? 8.688 -11.828 -7 1 72.06 61 GLY B O 1
ATOM 2845 N N . GLY B 1 62 ? 8.422 -13.984 -6.746 1 76.94 62 GLY B N 1
ATOM 2846 C CA . GLY B 1 62 ? 9.336 -14.344 -7.816 1 76.94 62 GLY B CA 1
ATOM 2847 C C . GLY B 1 62 ? 10.625 -14.961 -7.32 1 76.94 62 GLY B C 1
ATOM 2848 O O . GLY B 1 62 ? 11.359 -15.586 -8.094 1 76.94 62 GLY B O 1
ATOM 2849 N N . TYR B 1 63 ? 10.883 -14.844 -6.043 1 80.75 63 TYR B N 1
ATOM 2850 C CA . TYR B 1 63 ? 12.125 -15.383 -5.496 1 80.75 63 TYR B CA 1
ATOM 2851 C C . TYR B 1 63 ? 12.102 -16.906 -5.488 1 80.75 63 TYR B C 1
ATOM 2853 O O . TYR B 1 63 ? 13.141 -17.547 -5.344 1 80.75 63 TYR B O 1
ATOM 2861 N N . GLU B 1 64 ? 10.883 -17.438 -5.621 1 85.44 64 GLU B N 1
ATOM 2862 C CA . GLU B 1 64 ? 10.719 -18.875 -5.551 1 85.44 64 GLU B CA 1
ATOM 2863 C C . GLU B 1 64 ? 10.961 -19.531 -6.91 1 85.44 64 GLU B C 1
ATOM 2865 O O . GLU B 1 64 ? 10.961 -20.766 -7.027 1 85.44 64 GLU B O 1
ATOM 2870 N N . ARG B 1 65 ? 11.289 -18.75 -7.891 1 82.31 65 ARG B N 1
ATOM 2871 C CA . ARG B 1 65 ? 11.359 -19.234 -9.266 1 82.31 65 ARG B CA 1
ATOM 2872 C C . ARG B 1 65 ? 12.414 -20.328 -9.406 1 82.31 65 ARG B C 1
ATOM 2874 O O . ARG B 1 65 ? 12.133 -21.391 -9.953 1 82.31 65 ARG B O 1
ATOM 2881 N N . LYS B 1 66 ? 13.594 -20.047 -8.961 1 86.19 66 LYS B N 1
ATOM 2882 C CA . LYS B 1 66 ? 14.68 -21.031 -9.078 1 86.19 66 LYS B CA 1
ATOM 2883 C C . LYS B 1 66 ? 14.328 -22.328 -8.367 1 86.19 66 LYS B C 1
ATOM 2885 O O . LYS B 1 66 ? 14.602 -23.422 -8.875 1 86.19 66 LYS B O 1
ATOM 2890 N N . LEU B 1 67 ? 13.742 -22.141 -7.277 1 90.75 67 LEU B N 1
ATOM 2891 C CA . LEU B 1 67 ? 13.32 -23.312 -6.504 1 90.75 67 LEU B CA 1
ATOM 2892 C C . LEU B 1 67 ? 12.266 -24.109 -7.262 1 90.75 67 LEU B C 1
ATOM 2894 O O . LEU B 1 67 ? 12.359 -25.344 -7.355 1 90.75 67 LEU B O 1
ATOM 2898 N N . ALA B 1 68 ? 11.32 -23.438 -7.801 1 86.25 68 ALA B N 1
ATOM 2899 C CA . ALA B 1 68 ? 10.234 -24.078 -8.531 1 86.25 68 ALA B CA 1
ATOM 2900 C C . ALA B 1 68 ? 10.766 -24.875 -9.727 1 86.25 68 ALA B C 1
ATOM 2902 O O . ALA B 1 68 ? 10.336 -26 -9.977 1 86.25 68 ALA B O 1
ATOM 2903 N N . ILE B 1 69 ? 11.695 -24.297 -10.398 1 85.38 69 ILE B N 1
ATOM 2904 C CA . ILE B 1 69 ? 12.305 -24.953 -11.555 1 85.38 69 ILE B CA 1
ATOM 2905 C C . ILE B 1 69 ? 13.039 -26.219 -11.109 1 85.38 69 ILE B C 1
ATOM 2907 O O . ILE B 1 69 ? 12.914 -27.266 -11.734 1 85.38 69 ILE B O 1
ATOM 2911 N N . LEU B 1 70 ? 13.75 -26.078 -10.086 1 90.5 70 LEU B N 1
ATOM 2912 C CA . LEU B 1 70 ? 14.484 -27.203 -9.539 1 90.5 70 LEU B CA 1
ATOM 2913 C C . LEU B 1 70 ? 13.531 -28.344 -9.172 1 90.5 70 LEU B C 1
ATOM 2915 O O . LEU B 1 70 ? 13.766 -29.5 -9.547 1 90.5 70 LEU B O 1
ATOM 2919 N N . LEU B 1 71 ? 12.484 -28.031 -8.469 1 90.06 71 LEU B N 1
ATOM 2920 C CA . LEU B 1 71 ? 11.547 -29.047 -7.984 1 90.06 71 LEU B CA 1
ATOM 2921 C C . LEU B 1 71 ? 10.852 -29.734 -9.148 1 90.06 71 LEU B C 1
ATOM 2923 O O . LEU B 1 71 ? 10.57 -30.938 -9.078 1 90.06 71 LEU B O 1
ATOM 2927 N N . ASP B 1 72 ? 10.594 -29.016 -10.125 1 83.56 72 ASP B N 1
ATOM 2928 C CA . ASP B 1 72 ? 9.984 -29.578 -11.328 1 83.56 72 ASP B CA 1
ATOM 2929 C C . ASP B 1 72 ? 10.922 -30.562 -12.008 1 83.56 72 ASP B C 1
ATOM 2931 O O . ASP B 1 72 ? 10.484 -31.625 -12.469 1 83.56 72 ASP B O 1
ATOM 2935 N N . ARG B 1 73 ? 12.18 -30.266 -12.031 1 85.75 73 ARG B N 1
ATOM 2936 C CA . ARG B 1 73 ? 13.18 -31.125 -12.664 1 85.75 73 ARG B CA 1
ATOM 2937 C C . ARG B 1 73 ? 13.375 -32.406 -11.875 1 85.75 73 ARG B C 1
ATOM 2939 O O . ARG B 1 73 ? 13.633 -33.469 -12.453 1 85.75 73 ARG B O 1
ATOM 2946 N N . MET B 1 74 ? 13.305 -32.281 -10.617 1 87.94 74 MET B N 1
ATOM 2947 C CA . MET B 1 74 ? 13.531 -33.438 -9.734 1 87.94 74 MET B CA 1
ATOM 2948 C C . MET B 1 74 ? 12.32 -34.344 -9.711 1 87.94 74 MET B C 1
ATOM 2950 O O . MET B 1 74 ? 12.406 -35.5 -9.25 1 87.94 74 MET B O 1
ATOM 2954 N N . ASP B 1 75 ? 11.336 -34 -10.25 1 82.38 75 ASP B N 1
ATOM 2955 C CA . ASP B 1 75 ? 10.094 -34.781 -10.281 1 82.38 75 ASP B CA 1
ATOM 2956 C C . ASP B 1 75 ? 9.609 -35.094 -8.859 1 82.38 75 ASP B C 1
ATOM 2958 O O . ASP B 1 75 ? 9.297 -36.219 -8.539 1 82.38 75 ASP B O 1
ATOM 2962 N N . VAL B 1 76 ? 9.766 -34.219 -7.945 1 87 76 VAL B N 1
ATOM 2963 C CA . VAL B 1 76 ? 9.234 -34.312 -6.59 1 87 76 VAL B CA 1
ATOM 2964 C C . VAL B 1 76 ? 7.902 -33.562 -6.5 1 87 76 VAL B C 1
ATOM 2966 O O . VAL B 1 76 ? 7.656 -32.625 -7.266 1 87 76 VAL B O 1
ATOM 2969 N N . THR B 1 77 ? 7.09 -34.094 -5.613 1 90.25 77 THR B N 1
ATOM 2970 C CA . THR B 1 77 ? 5.805 -33.406 -5.426 1 90.25 77 THR B CA 1
ATOM 2971 C C . THR B 1 77 ? 5.969 -32.125 -4.602 1 90.25 77 THR B C 1
ATOM 2973 O O . THR B 1 77 ? 6.453 -32.188 -3.469 1 90.25 77 THR B O 1
ATOM 2976 N N . ALA B 1 78 ? 5.68 -31.078 -5.227 1 92.81 78 ALA B N 1
ATOM 2977 C CA . ALA B 1 78 ? 5.793 -29.781 -4.562 1 92.81 78 ALA B CA 1
ATOM 2978 C C . ALA B 1 78 ? 4.445 -29.078 -4.508 1 92.81 78 ALA B C 1
ATOM 2980 O O . ALA B 1 78 ? 3.531 -29.406 -5.27 1 92.81 78 ALA B O 1
ATOM 2981 N N . TYR B 1 79 ? 4.332 -28.219 -3.48 1 89.88 79 TYR B N 1
ATOM 2982 C CA . TYR B 1 79 ? 3.102 -27.469 -3.281 1 89.88 79 TYR B CA 1
ATOM 2983 C C . TYR B 1 79 ? 3.4 -25.984 -3.037 1 89.88 79 TYR B C 1
ATOM 2985 O O . TYR B 1 79 ? 4.277 -25.656 -2.238 1 89.88 79 TYR B O 1
ATOM 2993 N N . LEU B 1 80 ? 2.705 -25.172 -3.834 1 86.38 80 LEU B N 1
ATOM 2994 C CA . LEU B 1 80 ? 2.729 -23.75 -3.553 1 86.38 80 LEU B CA 1
ATOM 2995 C C . LEU B 1 80 ? 1.618 -23.359 -2.58 1 86.38 80 LEU B C 1
ATOM 2997 O O . LEU B 1 80 ? 0.436 -23.422 -2.928 1 86.38 80 LEU B O 1
ATOM 3001 N N . LEU B 1 81 ? 2.068 -22.969 -1.411 1 85.12 81 LEU B N 1
ATOM 3002 C CA . LEU B 1 81 ? 1.088 -22.688 -0.367 1 85.12 81 LEU B CA 1
ATOM 3003 C C . LEU B 1 81 ? 0.71 -21.203 -0.352 1 85.12 81 LEU B C 1
ATOM 3005 O O . LEU B 1 81 ? 1.552 -20.344 -0.616 1 85.12 81 LEU B O 1
ATOM 3009 N N . ASP B 1 82 ? -0.532 -20.938 -0.04 1 76.25 82 ASP B N 1
ATOM 3010 C CA . ASP B 1 82 ? -1.021 -19.578 0.167 1 76.25 82 ASP B CA 1
ATOM 3011 C C . ASP B 1 82 ? -0.499 -19 1.48 1 76.25 82 ASP B C 1
ATOM 3013 O O . ASP B 1 82 ? -0.77 -19.547 2.555 1 76.25 82 ASP B O 1
ATOM 3017 N N . PRO B 1 83 ? 0.137 -17.891 1.388 1 80.38 83 PRO B N 1
ATOM 3018 C CA . PRO B 1 83 ? 0.706 -17.297 2.602 1 80.38 83 PRO B CA 1
ATOM 3019 C C . PRO B 1 83 ? -0.342 -17.047 3.684 1 80.38 83 PRO B C 1
ATOM 3021 O O . PRO B 1 83 ? -0.055 -17.203 4.875 1 80.38 83 PRO B O 1
ATOM 3024 N N . ALA B 1 84 ? -1.528 -16.672 3.293 1 75.56 84 ALA B N 1
ATOM 3025 C CA . ALA B 1 84 ? -2.584 -16.406 4.27 1 75.56 84 ALA B CA 1
ATOM 3026 C C . ALA B 1 84 ? -2.953 -17.672 5.031 1 75.56 84 ALA B C 1
ATOM 3028 O O . ALA B 1 84 ? -3.229 -17.625 6.23 1 75.56 84 ALA B O 1
ATOM 3029 N N . ARG B 1 85 ? -2.93 -18.766 4.355 1 76.69 85 ARG B N 1
ATOM 3030 C CA . ARG B 1 85 ? -3.234 -20.047 4.992 1 76.69 85 ARG B CA 1
ATOM 3031 C C . ARG B 1 85 ? -2.123 -20.453 5.949 1 76.69 85 ARG B C 1
ATOM 3033 O O . ARG B 1 85 ? -2.395 -20.969 7.043 1 76.69 85 ARG B O 1
ATOM 3040 N N . VAL B 1 86 ? -0.927 -20.25 5.531 1 85.69 86 VAL B N 1
ATOM 3041 C CA . VAL B 1 86 ? 0.223 -20.578 6.367 1 85.69 86 VAL B CA 1
ATOM 3042 C C . VAL B 1 86 ? 0.194 -19.719 7.637 1 85.69 86 VAL B C 1
ATOM 3044 O O . VAL B 1 86 ? 0.424 -20.234 8.734 1 85.69 86 VAL B O 1
ATOM 3047 N N . ARG B 1 87 ? -0.116 -18.438 7.453 1 83.56 87 ARG B N 1
ATOM 3048 C CA . ARG B 1 87 ? -0.191 -17.531 8.594 1 83.56 87 ARG B CA 1
ATOM 3049 C C . ARG B 1 87 ? -1.302 -17.938 9.555 1 83.56 87 ARG B C 1
ATOM 3051 O O . ARG B 1 87 ? -1.127 -17.891 10.773 1 83.56 87 ARG B O 1
ATOM 3058 N N . SER B 1 88 ? -2.441 -18.297 9.047 1 80.38 88 SER B N 1
ATOM 3059 C CA . SER B 1 88 ? -3.553 -18.766 9.867 1 80.38 88 SER B CA 1
ATOM 3060 C C . SER B 1 88 ? -3.186 -20.047 10.617 1 80.38 88 SER B C 1
ATOM 3062 O O . SER B 1 88 ? -3.559 -20.203 11.781 1 80.38 88 SER B O 1
ATOM 3064 N N . PHE B 1 89 ? -2.504 -20.906 9.93 1 85.25 89 PHE B N 1
ATOM 3065 C CA . PHE B 1 89 ? -2.041 -22.141 10.555 1 85.25 89 PHE B CA 1
ATOM 3066 C C . PHE B 1 89 ? -1.09 -21.828 11.711 1 85.25 89 PHE B C 1
ATOM 3068 O O . PHE B 1 89 ? -1.2 -22.438 12.781 1 85.25 89 PHE B O 1
ATOM 3075 N N . ALA B 1 90 ? -0.205 -20.891 11.438 1 86.75 90 ALA B N 1
ATOM 3076 C CA . ALA B 1 90 ? 0.733 -20.469 12.469 1 86.75 90 ALA B CA 1
ATOM 3077 C C . ALA B 1 90 ? -0.004 -19.922 13.688 1 86.75 90 ALA B C 1
ATOM 3079 O O . ALA B 1 90 ? 0.351 -20.234 14.828 1 86.75 90 ALA B O 1
ATOM 3080 N N . ARG B 1 91 ? -0.984 -19.125 13.43 1 79.5 91 ARG B N 1
ATOM 3081 C CA . ARG B 1 91 ? -1.782 -18.531 14.5 1 79.5 91 ARG B CA 1
ATOM 3082 C C . ARG B 1 91 ? -2.516 -19.625 15.289 1 79.5 91 ARG B C 1
ATOM 3084 O O . ARG B 1 91 ? -2.584 -19.562 16.516 1 79.5 91 ARG B O 1
ATOM 3091 N N . ALA B 1 92 ? -3.01 -20.531 14.609 1 79.75 92 ALA B N 1
ATOM 3092 C CA . ALA B 1 92 ? -3.721 -21.641 15.242 1 79.75 92 ALA B CA 1
ATOM 3093 C C . ALA B 1 92 ? -2.799 -22.438 16.172 1 79.75 92 ALA B C 1
ATOM 3095 O O . ALA B 1 92 ? -3.23 -22.922 17.219 1 79.75 92 ALA B O 1
ATOM 3096 N N . GLU B 1 93 ? -1.598 -22.453 15.781 1 83.81 93 GLU B N 1
ATOM 3097 C CA . GLU B 1 93 ? -0.609 -23.156 16.594 1 83.81 93 GLU B CA 1
ATOM 3098 C C . GLU B 1 93 ? -0.046 -22.266 17.688 1 83.81 93 GLU B C 1
ATOM 3100 O O . GLU B 1 93 ? 0.822 -22.672 18.453 1 83.81 93 GLU B O 1
ATOM 3105 N N . ARG B 1 94 ? -0.541 -20.984 17.766 1 76.12 94 ARG B N 1
ATOM 3106 C CA . ARG B 1 94 ? -0.114 -19.969 18.734 1 76.12 94 ARG B CA 1
ATOM 3107 C C . ARG B 1 94 ? 1.379 -19.688 18.609 1 76.12 94 ARG B C 1
ATOM 3109 O O . ARG B 1 94 ? 2.078 -19.547 19.609 1 76.12 94 ARG B O 1
ATOM 3116 N N . GLN B 1 95 ? 1.782 -19.938 17.406 1 71.31 95 GLN B N 1
ATOM 3117 C CA . GLN B 1 95 ? 3.17 -19.547 17.156 1 71.31 95 GLN B CA 1
ATOM 3118 C C . GLN B 1 95 ? 3.312 -18.031 17.047 1 71.31 95 GLN B C 1
ATOM 3120 O O . GLN B 1 95 ? 2.967 -17.453 16.031 1 71.31 95 GLN B O 1
ATOM 3125 N N . LEU B 1 96 ? 3.795 -17.438 18.047 1 64.88 96 LEU B N 1
ATOM 3126 C CA . LEU B 1 96 ? 3.867 -15.984 18.156 1 64.88 96 LEU B CA 1
ATOM 3127 C C . LEU B 1 96 ? 5.164 -15.469 17.547 1 64.88 96 LEU B C 1
ATOM 3129 O O . LEU B 1 96 ? 5.18 -14.406 16.906 1 64.88 96 LEU B O 1
ATOM 3133 N N . ALA B 1 97 ? 6.195 -16.328 17.781 1 67.31 97 ALA B N 1
ATOM 3134 C CA . ALA B 1 97 ? 7.496 -15.867 17.297 1 67.31 97 ALA B CA 1
ATOM 3135 C C . ALA B 1 97 ? 7.609 -16.016 15.781 1 67.31 97 ALA B C 1
ATOM 3137 O O . ALA B 1 97 ? 7.074 -16.969 15.203 1 67.31 97 ALA B O 1
ATOM 3138 N N . LYS B 1 98 ? 8.031 -15 15.117 1 70.62 98 LYS B N 1
ATOM 3139 C CA . LYS B 1 98 ? 8.242 -15.086 13.672 1 70.62 98 LYS B CA 1
ATOM 314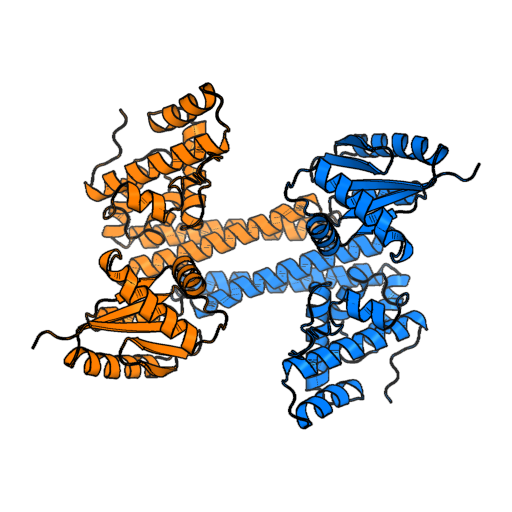0 C C . LYS B 1 98 ? 9.727 -14.992 13.328 1 70.62 98 LYS B C 1
ATOM 3142 O O . LYS B 1 98 ? 10.328 -13.922 13.469 1 70.62 98 LYS B O 1
ATOM 3147 N N . THR B 1 99 ? 10.312 -16.219 13.211 1 80.5 99 THR B N 1
ATOM 3148 C CA . THR B 1 99 ? 11.664 -16.328 12.688 1 80.5 99 THR B CA 1
ATOM 3149 C C . THR B 1 99 ? 11.695 -17.203 11.445 1 80.5 99 THR B C 1
ATOM 3151 O O . THR B 1 99 ? 10.781 -18 11.219 1 80.5 99 THR B O 1
ATOM 3154 N N . ASP B 1 100 ? 12.75 -17.031 10.656 1 85.62 100 ASP B N 1
ATOM 3155 C CA . ASP B 1 100 ? 12.836 -17.75 9.391 1 85.62 100 ASP B CA 1
ATOM 3156 C C . ASP B 1 100 ? 12.781 -19.266 9.609 1 85.62 100 ASP B C 1
ATOM 3158 O O . ASP B 1 100 ? 12.055 -19.969 8.914 1 85.62 100 ASP B O 1
ATOM 3162 N N . PRO B 1 101 ? 13.508 -19.781 10.641 1 85.44 101 PRO B N 1
ATOM 3163 C CA . PRO B 1 101 ? 13.414 -21.219 10.906 1 85.44 101 PRO B CA 1
ATOM 3164 C C . PRO B 1 101 ? 12.008 -21.656 11.336 1 85.44 101 PRO B C 1
ATOM 3166 O O . PRO B 1 101 ? 11.516 -22.703 10.906 1 85.44 101 PRO B O 1
ATOM 3169 N N . LEU B 1 102 ? 11.453 -20.844 12.117 1 87.62 102 LEU B N 1
ATOM 3170 C CA . LEU B 1 102 ? 10.102 -21.141 12.578 1 87.62 102 LEU B CA 1
ATOM 3171 C C . LEU B 1 102 ? 9.109 -21.062 11.43 1 87.62 102 LEU B C 1
ATOM 3173 O O . LEU B 1 102 ? 8.18 -21.859 11.352 1 87.62 102 LEU B O 1
ATOM 3177 N N . ASP B 1 103 ? 9.32 -20.125 10.508 1 91.06 103 ASP B N 1
ATOM 3178 C CA . ASP B 1 103 ? 8.445 -20 9.344 1 91.06 103 ASP B CA 1
ATOM 3179 C C . ASP B 1 103 ? 8.539 -21.25 8.461 1 91.06 103 ASP B C 1
ATOM 3181 O O . ASP B 1 103 ? 7.516 -21.781 8.023 1 91.06 103 ASP B O 1
ATOM 3185 N N . ALA B 1 104 ? 9.758 -21.734 8.344 1 94.44 104 ALA B N 1
ATOM 3186 C CA . ALA B 1 104 ? 9.945 -22.938 7.551 1 94.44 104 ALA B CA 1
ATOM 3187 C C . ALA B 1 104 ? 9.273 -24.141 8.211 1 94.44 104 ALA B C 1
ATOM 3189 O O . ALA B 1 104 ? 8.664 -24.969 7.535 1 94.44 104 ALA B O 1
ATOM 3190 N N . ALA B 1 105 ? 9.406 -24.188 9.453 1 93.88 105 ALA B N 1
ATOM 3191 C CA . ALA B 1 105 ? 8.789 -25.281 10.195 1 93.88 105 ALA B CA 1
ATOM 3192 C C . ALA B 1 105 ? 7.27 -25.234 10.086 1 93.88 105 ALA B C 1
ATOM 3194 O O . ALA B 1 105 ? 6.625 -26.281 9.922 1 93.88 105 ALA B O 1
ATOM 3195 N N . VAL B 1 106 ? 6.746 -24.062 10.188 1 93.75 106 VAL B N 1
ATOM 3196 C CA . VAL B 1 106 ? 5.301 -23.891 10.078 1 93.75 106 VAL B CA 1
ATOM 3197 C C . VAL B 1 106 ? 4.836 -24.328 8.688 1 93.75 106 VAL B C 1
ATOM 3199 O O . VAL B 1 106 ? 3.795 -24.969 8.547 1 93.75 106 VAL B O 1
ATOM 3202 N N . ILE B 1 107 ? 5.602 -23.969 7.652 1 94.88 107 ILE B N 1
ATOM 3203 C CA . ILE B 1 107 ? 5.27 -24.359 6.285 1 94.88 107 ILE B CA 1
ATOM 3204 C C . ILE B 1 107 ? 5.238 -25.891 6.176 1 94.88 107 ILE B C 1
ATOM 3206 O O . ILE B 1 107 ? 4.309 -26.453 5.598 1 94.88 107 ILE B O 1
ATOM 3210 N N . ALA B 1 108 ? 6.211 -26.547 6.777 1 95.56 108 ALA B N 1
ATOM 3211 C CA . ALA B 1 108 ? 6.289 -28.016 6.738 1 95.56 108 ALA B CA 1
ATOM 3212 C C . ALA B 1 108 ? 5.094 -28.641 7.445 1 95.56 108 ALA B C 1
ATOM 3214 O O . ALA B 1 108 ? 4.469 -29.562 6.922 1 95.56 108 ALA B O 1
ATOM 3215 N N . ARG B 1 109 ? 4.832 -28.125 8.562 1 94.88 109 ARG B N 1
ATOM 3216 C CA . ARG B 1 109 ? 3.725 -28.688 9.336 1 94.88 109 ARG B CA 1
ATOM 3217 C C . ARG B 1 109 ? 2.389 -28.406 8.656 1 94.88 109 ARG B C 1
ATOM 3219 O O . ARG B 1 109 ? 1.504 -29.266 8.641 1 94.88 109 ARG B O 1
ATOM 3226 N N . CYS B 1 110 ? 2.293 -27.203 8.172 1 93.69 110 CYS B N 1
ATOM 3227 C CA . CYS B 1 110 ? 1.094 -26.844 7.418 1 93.69 110 CYS B CA 1
ATOM 3228 C C . CYS B 1 110 ? 0.898 -27.797 6.238 1 93.69 110 CYS B C 1
ATOM 3230 O O . CYS B 1 110 ? -0.208 -28.297 6.012 1 93.69 110 CYS B O 1
ATOM 3232 N N . LEU B 1 111 ? 1.95 -28.062 5.52 1 94.31 111 LEU B N 1
ATOM 3233 C CA . LEU B 1 111 ? 1.927 -28.984 4.398 1 94.31 111 LEU B CA 1
ATOM 3234 C C . LEU B 1 111 ? 1.5 -30.375 4.852 1 94.31 111 LEU B C 1
ATOM 3236 O O . LEU B 1 111 ? 0.656 -31.016 4.215 1 94.31 111 LEU B O 1
ATOM 3240 N N . ALA B 1 112 ? 2.023 -30.812 5.922 1 94.12 112 ALA B N 1
ATOM 3241 C CA . ALA B 1 112 ? 1.701 -32.125 6.445 1 94.12 112 ALA B CA 1
ATOM 3242 C C . ALA B 1 112 ? 0.21 -32.25 6.746 1 94.12 112 ALA B C 1
ATOM 3244 O O . ALA B 1 112 ? -0.394 -33.312 6.496 1 94.12 112 ALA B O 1
ATOM 3245 N N . ALA B 1 113 ? -0.311 -31.203 7.219 1 92.19 113 ALA B N 1
ATOM 3246 C CA . ALA B 1 113 ? -1.709 -31.219 7.641 1 92.19 113 ALA B CA 1
ATOM 3247 C C . ALA B 1 113 ? -2.645 -31.078 6.441 1 92.19 113 ALA B C 1
ATOM 3249 O O . ALA B 1 113 ? -3.711 -31.703 6.402 1 92.19 113 ALA B O 1
ATOM 3250 N N . LEU B 1 114 ? -2.246 -30.344 5.422 1 88.75 114 LEU B N 1
ATOM 3251 C CA . LEU B 1 114 ? -3.221 -29.875 4.441 1 88.75 114 LEU B CA 1
ATOM 3252 C C . LEU B 1 114 ? -2.984 -30.531 3.086 1 88.75 114 LEU B C 1
ATOM 3254 O O . LEU B 1 114 ? -3.84 -30.469 2.199 1 88.75 114 LEU B O 1
ATOM 3258 N N . HIS B 1 115 ? -1.9 -31.266 2.85 1 88.25 115 HIS B N 1
ATOM 3259 C CA . HIS B 1 115 ? -1.444 -31.672 1.523 1 88.25 115 HIS B CA 1
ATOM 3260 C C . HIS B 1 115 ? -2.475 -32.562 0.833 1 88.25 115 HIS B C 1
ATOM 3262 O O . HIS B 1 115 ? -2.625 -32.5 -0.39 1 88.25 115 HIS B O 1
ATOM 3268 N N . PRO B 1 116 ? -3.258 -33.344 1.516 1 85.44 116 PRO B N 1
ATOM 3269 C CA . PRO B 1 116 ? -4.23 -34.188 0.81 1 85.44 116 PRO B CA 1
ATOM 3270 C C . PRO B 1 116 ? -5.266 -33.375 0.04 1 85.44 116 PRO B C 1
ATOM 3272 O O . PRO B 1 116 ? -5.828 -33.844 -0.947 1 85.44 116 PRO B O 1
ATOM 3275 N N . GLU B 1 117 ? -5.434 -32.156 0.421 1 79.5 117 GLU B N 1
ATOM 3276 C CA . GLU B 1 117 ? -6.449 -31.297 -0.201 1 79.5 117 GLU B CA 1
ATOM 3277 C C . GLU B 1 117 ? -5.824 -30.297 -1.164 1 79.5 117 GLU B C 1
ATOM 3279 O O . GLU B 1 117 ? -6.531 -29.531 -1.809 1 79.5 117 GLU B O 1
ATOM 3284 N N . LEU B 1 118 ? -4.547 -30.359 -1.247 1 82.31 118 LEU B N 1
ATOM 3285 C CA . LEU B 1 118 ? -3.854 -29.391 -2.084 1 82.31 118 LEU B CA 1
ATOM 3286 C C . LEU B 1 118 ? -3.543 -29.984 -3.457 1 82.31 118 LEU B C 1
ATOM 3288 O O . LEU B 1 118 ? -3.398 -31.188 -3.6 1 82.31 118 LEU B O 1
ATOM 3292 N N . THR B 1 119 ? -3.535 -29.125 -4.422 1 77.44 119 THR B N 1
ATOM 3293 C CA . THR B 1 119 ? -3.102 -29.516 -5.762 1 77.44 119 THR B CA 1
ATOM 3294 C C . THR B 1 119 ? -1.596 -29.312 -5.918 1 77.44 119 THR B C 1
ATOM 3296 O O . THR B 1 119 ? -1.062 -28.25 -5.59 1 77.44 119 THR B O 1
ATOM 3299 N N . PRO B 1 120 ? -0.897 -30.375 -6.379 1 84.81 120 PRO B N 1
ATOM 3300 C CA . PRO B 1 120 ? 0.546 -30.25 -6.586 1 84.81 120 PRO B CA 1
ATOM 3301 C C . PRO B 1 120 ? 0.896 -29.109 -7.547 1 84.81 120 PRO B C 1
ATOM 3303 O O . PRO B 1 120 ? 0.16 -28.859 -8.5 1 84.81 120 PRO B O 1
ATOM 3306 N N . TYR B 1 121 ? 1.981 -28.547 -7.254 1 82 121 TYR B N 1
ATOM 3307 C CA . TYR B 1 121 ? 2.482 -27.453 -8.07 1 82 121 TYR B CA 1
ATOM 3308 C C . TYR B 1 121 ? 3.105 -27.969 -9.359 1 82 121 TYR B C 1
ATOM 3310 O O . TYR B 1 121 ? 3.898 -28.906 -9.336 1 82 121 TYR B O 1
ATOM 3318 N N . VAL B 1 122 ? 2.637 -27.484 -10.453 1 77.06 122 VAL B N 1
ATOM 3319 C CA . VAL B 1 122 ? 3.25 -27.797 -11.742 1 77.06 122 VAL B CA 1
ATOM 3320 C C . VAL B 1 122 ? 3.893 -26.531 -12.32 1 77.06 122 VAL B C 1
ATOM 3322 O O . VAL B 1 122 ? 3.223 -25.516 -12.5 1 77.06 122 VAL B O 1
ATOM 3325 N N . HIS B 1 123 ? 5.242 -26.656 -12.531 1 79.44 123 HIS B N 1
ATOM 3326 C CA . HIS B 1 123 ? 5.934 -25.5 -13.109 1 79.44 123 HIS B CA 1
ATOM 3327 C C . HIS B 1 123 ? 5.625 -25.359 -14.594 1 79.44 123 HIS B C 1
ATOM 3329 O O . HIS B 1 123 ? 5.852 -26.297 -15.375 1 79.44 123 HIS B O 1
ATOM 3335 N N . ASP B 1 124 ? 4.992 -24.359 -14.93 1 80.12 124 ASP B N 1
ATOM 3336 C CA . ASP B 1 124 ? 4.73 -23.984 -16.312 1 80.12 124 ASP B CA 1
ATOM 3337 C C . ASP B 1 124 ? 5.383 -22.641 -16.656 1 80.12 124 ASP B C 1
ATOM 3339 O O . ASP B 1 124 ? 4.902 -21.578 -16.234 1 80.12 124 ASP B O 1
ATOM 3343 N N . PRO B 1 125 ? 6.512 -22.766 -17.422 1 82.19 125 PRO B N 1
ATOM 3344 C CA . PRO B 1 125 ? 7.262 -21.531 -17.719 1 82.19 125 PRO B CA 1
ATOM 3345 C C . PRO B 1 125 ? 6.391 -20.453 -18.359 1 82.19 125 PRO B C 1
ATOM 3347 O O . PRO B 1 125 ? 6.594 -19.266 -18.109 1 82.19 125 PRO B O 1
ATOM 3350 N N . GLU B 1 126 ? 5.484 -20.906 -19.172 1 84.88 126 GLU B N 1
ATOM 3351 C CA . GLU B 1 126 ? 4.617 -19.938 -19.828 1 84.88 126 GLU B CA 1
ATOM 3352 C C . GLU B 1 126 ? 3.654 -19.281 -18.844 1 84.88 126 GLU B C 1
ATOM 3354 O O . GLU B 1 126 ? 3.406 -18.078 -18.906 1 84.88 126 GLU B O 1
ATOM 3359 N N . ALA B 1 127 ? 3.219 -20.094 -17.969 1 82.69 127 ALA B N 1
ATOM 3360 C CA . ALA B 1 127 ? 2.322 -19.578 -16.938 1 82.69 127 ALA B CA 1
ATOM 3361 C C . ALA B 1 127 ? 3.057 -18.609 -16 1 82.69 127 ALA B C 1
ATOM 3363 O O . ALA B 1 127 ? 2.496 -17.609 -15.578 1 82.69 127 ALA B O 1
ATOM 3364 N N . VAL B 1 128 ? 4.273 -18.953 -15.766 1 84 128 VAL B N 1
ATOM 3365 C CA . VAL B 1 128 ? 5.098 -18.125 -14.883 1 84 128 VAL B CA 1
ATOM 3366 C C . VAL B 1 128 ? 5.375 -16.781 -15.555 1 84 128 VAL B C 1
ATOM 3368 O O . VAL B 1 128 ? 5.293 -15.734 -14.906 1 84 128 VAL B O 1
ATOM 3371 N N . ARG B 1 129 ? 5.652 -16.875 -16.812 1 89.06 129 ARG B N 1
ATOM 3372 C CA . ARG B 1 129 ? 5.891 -15.656 -17.594 1 89.06 129 ARG B CA 1
ATOM 3373 C C . ARG B 1 129 ? 4.641 -14.781 -17.641 1 89.06 129 ARG B C 1
ATOM 3375 O O . ARG B 1 129 ? 4.719 -13.57 -17.453 1 89.06 129 ARG B O 1
ATOM 3382 N N . LEU B 1 130 ? 3.555 -15.398 -17.891 1 93.56 130 LEU B N 1
ATOM 3383 C CA . LEU B 1 130 ? 2.285 -14.68 -17.922 1 93.56 130 LEU B CA 1
ATOM 3384 C C . LEU B 1 130 ? 1.992 -14.023 -16.578 1 93.56 130 LEU B C 1
ATOM 3386 O O . LEU B 1 130 ? 1.604 -12.852 -16.516 1 93.56 130 LEU B O 1
ATOM 3390 N N . ALA B 1 131 ? 2.234 -14.758 -15.523 1 90.19 131 ALA B N 1
ATOM 3391 C CA . ALA B 1 131 ? 1.988 -14.25 -14.18 1 90.19 131 ALA B CA 1
ATOM 3392 C C . ALA B 1 131 ? 2.846 -13.023 -13.883 1 90.19 131 ALA B C 1
ATOM 3394 O O . ALA B 1 131 ? 2.389 -12.078 -13.242 1 90.19 131 ALA B O 1
ATOM 3395 N N . GLU B 1 132 ? 4.047 -13.07 -14.328 1 91.31 132 GLU B N 1
ATOM 3396 C CA . GLU B 1 132 ? 4.945 -11.93 -14.172 1 91.31 132 GLU B CA 1
ATOM 3397 C C . GLU B 1 132 ? 4.387 -10.688 -14.852 1 91.31 132 GLU B C 1
ATOM 3399 O O . GLU B 1 132 ? 4.363 -9.602 -14.266 1 91.31 132 GLU B O 1
ATOM 3404 N N . HIS B 1 133 ? 3.92 -10.859 -16.109 1 95.88 133 HIS B N 1
ATOM 3405 C CA . HIS B 1 133 ? 3.389 -9.742 -16.875 1 95.88 133 HIS B CA 1
ATOM 3406 C C . HIS B 1 133 ? 2.115 -9.195 -16.25 1 95.88 133 HIS B C 1
ATOM 3408 O O . HIS B 1 133 ? 1.941 -7.977 -16.141 1 95.88 133 HIS B O 1
ATOM 3414 N N . VAL B 1 134 ? 1.314 -10.094 -15.797 1 95.56 134 VAL B N 1
ATOM 3415 C CA . VAL B 1 134 ? 0.064 -9.68 -15.164 1 95.56 134 VAL B CA 1
ATOM 3416 C C . VAL B 1 134 ? 0.358 -8.93 -13.867 1 95.56 134 VAL B C 1
ATOM 3418 O O . VAL B 1 134 ? -0.282 -7.914 -13.578 1 95.56 134 VAL B O 1
ATOM 3421 N N . ARG B 1 135 ? 1.304 -9.359 -13.109 1 92.94 135 ARG B N 1
ATOM 3422 C CA . ARG B 1 135 ? 1.709 -8.688 -11.883 1 92.94 135 ARG B CA 1
ATOM 3423 C C . ARG B 1 135 ? 2.17 -7.262 -12.164 1 92.94 135 ARG B C 1
ATOM 3425 O O . ARG B 1 135 ? 1.817 -6.336 -11.43 1 92.94 135 ARG B O 1
ATOM 3432 N N . MET B 1 136 ? 2.953 -7.152 -13.195 1 96.19 136 MET B N 1
ATOM 3433 C CA . MET B 1 136 ? 3.459 -5.832 -13.547 1 96.19 136 MET B CA 1
ATOM 3434 C C . MET B 1 136 ? 2.324 -4.918 -14 1 96.19 136 MET B C 1
ATOM 3436 O O . MET B 1 136 ? 2.314 -3.729 -13.68 1 96.19 136 MET B O 1
ATOM 3440 N N . ARG B 1 137 ? 1.41 -5.469 -14.734 1 96.94 137 ARG B N 1
ATOM 3441 C CA . ARG B 1 137 ? 0.245 -4.688 -15.141 1 96.94 137 ARG B CA 1
ATOM 3442 C C . ARG B 1 137 ? -0.514 -4.168 -13.922 1 96.94 137 ARG B C 1
ATOM 3444 O O . ARG B 1 137 ? -0.848 -2.984 -13.852 1 96.94 137 ARG B O 1
ATOM 3451 N N . ASP B 1 138 ? -0.728 -5.086 -13.016 1 95.12 138 ASP B N 1
ATOM 3452 C CA . ASP B 1 138 ? -1.49 -4.73 -11.82 1 95.12 138 ASP B CA 1
ATOM 3453 C C . ASP B 1 138 ? -0.79 -3.633 -11.031 1 95.12 138 ASP B C 1
ATOM 3455 O O . ASP B 1 138 ? -1.44 -2.727 -10.508 1 95.12 138 ASP B O 1
ATOM 3459 N N . LEU B 1 139 ? 0.512 -3.754 -10.922 1 96.38 139 LEU B N 1
ATOM 3460 C CA . LEU B 1 139 ? 1.293 -2.738 -10.227 1 96.38 139 LEU B CA 1
ATOM 3461 C C . LEU B 1 139 ? 1.153 -1.381 -10.906 1 96.38 139 LEU B C 1
ATOM 3463 O O . LEU B 1 139 ? 0.923 -0.369 -10.242 1 96.38 139 LEU B O 1
ATOM 3467 N N . ALA B 1 140 ? 1.253 -1.364 -12.25 1 98.19 140 ALA B N 1
ATOM 3468 C CA . ALA B 1 140 ? 1.138 -0.121 -13.016 1 98.19 140 ALA B CA 1
ATOM 3469 C C . ALA B 1 140 ? -0.249 0.493 -12.852 1 98.19 140 ALA B C 1
ATOM 3471 O O . ALA B 1 140 ? -0.38 1.706 -12.672 1 98.19 140 ALA B O 1
ATOM 3472 N N . VAL B 1 141 ? -1.248 -0.344 -12.891 1 96.88 141 VAL B N 1
ATOM 3473 C CA . VAL B 1 141 ? -2.619 0.127 -12.719 1 96.88 141 VAL B CA 1
ATOM 3474 C C . VAL B 1 141 ? -2.793 0.728 -11.328 1 96.88 141 VAL B C 1
ATOM 3476 O O . VAL B 1 141 ? -3.348 1.82 -11.18 1 96.88 141 VAL B O 1
ATOM 3479 N N . ALA B 1 142 ? -2.305 -0.024 -10.352 1 96.69 142 ALA B N 1
ATOM 3480 C CA . ALA B 1 142 ? -2.422 0.446 -8.977 1 96.69 142 ALA B CA 1
ATOM 3481 C C . ALA B 1 142 ? -1.733 1.797 -8.797 1 96.69 142 ALA B C 1
ATOM 3483 O O . ALA B 1 142 ? -2.25 2.678 -8.102 1 96.69 142 ALA B O 1
ATOM 3484 N N . GLN B 1 143 ? -0.606 1.954 -9.352 1 98.12 143 GLN B N 1
ATOM 3485 C CA . GLN B 1 143 ? 0.134 3.205 -9.219 1 98.12 143 GLN B CA 1
ATOM 3486 C C . GLN B 1 143 ? -0.589 4.348 -9.93 1 98.12 143 GLN B C 1
ATOM 3488 O O . GLN B 1 143 ? -0.625 5.473 -9.43 1 98.12 143 GLN B O 1
ATOM 3493 N N . ALA B 1 144 ? -1.184 4.055 -11.148 1 97.94 144 ALA B N 1
ATOM 3494 C CA . ALA B 1 144 ? -1.968 5.062 -11.852 1 97.94 144 ALA B CA 1
ATOM 3495 C C . ALA B 1 144 ? -3.148 5.531 -11.008 1 97.94 144 ALA B C 1
ATOM 3497 O O . ALA B 1 144 ? -3.422 6.73 -10.922 1 97.94 144 ALA B O 1
ATOM 3498 N N . VAL B 1 145 ? -3.742 4.574 -10.383 1 96.06 145 VAL B N 1
ATOM 3499 C CA . VAL B 1 145 ? -4.906 4.887 -9.555 1 96.06 145 VAL B CA 1
ATOM 3500 C C . VAL B 1 145 ? -4.477 5.727 -8.359 1 96.06 145 VAL B C 1
ATOM 3502 O O . VAL B 1 145 ? -5.145 6.703 -8 1 96.06 145 VAL B O 1
ATOM 3505 N N . GLN B 1 146 ? -3.371 5.355 -7.746 1 96.12 146 GLN B N 1
ATOM 3506 C CA . GLN B 1 146 ? -2.875 6.078 -6.582 1 96.12 146 GLN B CA 1
ATOM 3507 C C . GLN B 1 146 ? -2.584 7.539 -6.918 1 96.12 146 GLN B C 1
ATOM 3509 O O . GLN B 1 146 ? -2.99 8.445 -6.188 1 96.12 146 GLN B O 1
ATOM 3514 N N . PHE B 1 147 ? -1.889 7.797 -8.023 1 96.62 147 PHE B N 1
ATOM 3515 C CA . PHE B 1 147 ? -1.641 9.164 -8.461 1 96.62 147 PHE B CA 1
ATOM 3516 C C . PHE B 1 147 ? -2.943 9.852 -8.852 1 96.62 147 PHE B C 1
ATOM 3518 O O . PHE B 1 147 ? -3.164 11.016 -8.508 1 96.62 147 PHE B O 1
ATOM 3525 N N . GLY B 1 148 ? -3.803 9.109 -9.555 1 96.12 148 GLY B N 1
ATOM 3526 C CA . GLY B 1 148 ? -5.086 9.656 -9.961 1 96.12 148 GLY B CA 1
ATOM 3527 C C . GLY B 1 148 ? -5.91 10.172 -8.805 1 96.12 148 GLY B C 1
ATOM 3528 O O . GLY B 1 148 ? -6.52 11.242 -8.898 1 96.12 148 GLY B O 1
ATOM 3529 N N . ASN B 1 149 ? -5.891 9.461 -7.738 1 91.44 149 ASN B N 1
ATOM 3530 C CA . ASN B 1 149 ? -6.656 9.836 -6.555 1 91.44 149 ASN B CA 1
ATOM 3531 C C . ASN B 1 149 ? -6.148 11.133 -5.938 1 91.44 149 ASN B C 1
ATOM 3533 O O . ASN B 1 149 ? -6.879 11.812 -5.219 1 91.44 149 ASN B O 1
ATOM 3537 N N . GLN B 1 150 ? -4.887 11.445 -6.172 1 91.56 150 GLN B N 1
ATOM 3538 C CA . GLN B 1 150 ? -4.305 12.672 -5.621 1 91.56 150 GLN B CA 1
ATOM 3539 C C . GLN B 1 150 ? -4.797 13.898 -6.375 1 91.56 150 GLN B C 1
ATOM 3541 O O . GLN B 1 150 ? -4.723 15.016 -5.863 1 91.56 150 GLN B O 1
ATOM 3546 N N . LEU B 1 151 ? -5.277 13.742 -7.621 1 91.56 151 LEU B N 1
ATOM 3547 C CA . LEU B 1 151 ? -5.609 14.852 -8.508 1 91.56 151 LEU B CA 1
ATOM 3548 C C . LEU B 1 151 ? -6.738 15.695 -7.926 1 91.56 151 LEU B C 1
ATOM 3550 O O . LEU B 1 151 ? -6.789 16.906 -8.141 1 91.56 151 LEU B O 1
ATOM 3554 N N . GLU B 1 152 ? -7.562 15.055 -7.109 1 82.75 152 GLU B N 1
ATOM 3555 C CA . GLU B 1 152 ? -8.695 15.781 -6.539 1 82.75 152 GLU B CA 1
ATOM 3556 C C . GLU B 1 152 ? -8.25 16.703 -5.414 1 82.75 152 GLU B C 1
ATOM 3558 O O . GLU B 1 152 ? -8.891 17.719 -5.145 1 82.75 152 GLU B O 1
ATOM 3563 N N . SER B 1 153 ? -7.164 16.391 -4.789 1 81 153 SER B N 1
ATOM 3564 C CA . SER B 1 153 ? -6.762 17.141 -3.598 1 81 153 SER B CA 1
ATOM 3565 C C . SER B 1 153 ? -5.602 18.078 -3.898 1 81 153 SER B C 1
ATOM 3567 O O . SER B 1 153 ? -5.219 18.891 -3.055 1 81 153 SER B O 1
ATOM 3569 N N . ILE B 1 154 ? -5.023 18.031 -5.125 1 88.56 154 ILE B N 1
ATOM 3570 C CA . ILE B 1 154 ? -3.893 18.875 -5.484 1 88.56 154 ILE B CA 1
ATOM 3571 C C . ILE B 1 154 ? -4.391 20.266 -5.859 1 88.56 154 ILE B C 1
ATOM 3573 O O . ILE B 1 154 ? -5.246 20.422 -6.738 1 88.56 154 ILE B O 1
ATOM 3577 N N . ALA B 1 155 ? -3.939 21.266 -5.168 1 85.94 155 ALA B N 1
ATOM 3578 C CA . ALA B 1 155 ? -4.34 22.656 -5.418 1 85.94 155 ALA B CA 1
ATOM 3579 C C . ALA B 1 155 ? -3.389 23.328 -6.398 1 85.94 155 ALA B C 1
ATOM 3581 O O . ALA B 1 155 ? -3.818 24.125 -7.242 1 85.94 155 ALA B O 1
ATOM 3582 N N . ASP B 1 156 ? -2.092 23.078 -6.402 1 91.25 156 ASP B N 1
ATOM 3583 C CA . ASP B 1 156 ? -1.081 23.719 -7.238 1 91.25 156 ASP B CA 1
ATOM 3584 C C . ASP B 1 156 ? -1.202 23.266 -8.688 1 91.25 156 ASP B C 1
ATOM 3586 O O . ASP B 1 156 ? -1.065 22.078 -8.992 1 91.25 156 ASP B O 1
ATOM 3590 N N . PRO B 1 157 ? -1.42 24.219 -9.609 1 93.56 157 PRO B N 1
ATOM 3591 C CA . PRO B 1 157 ? -1.642 23.844 -11.008 1 93.56 157 PRO B CA 1
ATOM 3592 C C . PRO B 1 157 ? -0.425 23.172 -11.641 1 93.56 157 PRO B C 1
ATOM 3594 O O . PRO B 1 157 ? -0.575 22.25 -12.461 1 93.56 157 PRO B O 1
ATOM 3597 N N . ALA B 1 158 ? 0.747 23.641 -11.32 1 94.12 158 ALA B N 1
ATOM 3598 C CA . ALA B 1 158 ? 1.953 23.031 -11.883 1 94.12 158 ALA B CA 1
ATOM 3599 C C . ALA B 1 158 ? 2.117 21.594 -11.398 1 94.12 158 ALA B C 1
ATOM 3601 O O . ALA B 1 158 ? 2.449 20.703 -12.188 1 94.12 158 ALA B O 1
ATOM 3602 N N . MET B 1 159 ? 1.834 21.391 -10.148 1 95.06 159 MET B N 1
ATOM 3603 C CA . MET B 1 159 ? 1.892 20.047 -9.594 1 95.06 159 MET B CA 1
ATOM 3604 C C . MET B 1 159 ? 0.831 19.141 -10.227 1 95.06 159 MET B C 1
ATOM 3606 O O . MET B 1 159 ? 1.104 17.984 -10.555 1 95.06 159 MET B O 1
ATOM 3610 N N . ARG B 1 160 ? -0.321 19.719 -10.422 1 95.75 160 ARG B N 1
ATOM 3611 C CA . ARG B 1 160 ? -1.407 18.969 -11.055 1 95.75 160 ARG B CA 1
ATOM 3612 C C . ARG B 1 160 ? -1.007 18.5 -12.445 1 95.75 160 ARG B C 1
ATOM 3614 O O . ARG B 1 160 ? -1.271 17.344 -12.812 1 95.75 160 ARG B O 1
ATOM 3621 N N . ARG B 1 161 ? -0.328 19.344 -13.203 1 96.94 161 ARG B N 1
ATOM 3622 C CA . ARG B 1 161 ? 0.112 19 -14.547 1 96.94 161 ARG B CA 1
ATOM 3623 C C . ARG B 1 161 ? 1.116 17.844 -14.516 1 96.94 161 ARG B C 1
ATOM 3625 O O . ARG B 1 161 ? 1.057 16.938 -15.344 1 96.94 161 ARG B O 1
ATOM 3632 N N . LEU B 1 162 ? 2.025 17.875 -13.547 1 96.88 162 LEU B N 1
ATOM 3633 C CA . LEU B 1 162 ? 3.02 16.828 -13.406 1 96.88 162 LEU B CA 1
ATOM 3634 C C . LEU B 1 162 ? 2.348 15.484 -13.109 1 96.88 162 LEU B C 1
ATOM 3636 O O . LEU B 1 162 ? 2.707 14.461 -13.703 1 96.88 162 LEU B O 1
ATOM 3640 N N . VAL B 1 163 ? 1.331 15.523 -12.242 1 97.38 163 VAL B N 1
ATOM 3641 C CA . VAL B 1 163 ? 0.668 14.297 -11.805 1 97.38 163 VAL B CA 1
ATOM 3642 C C . VAL B 1 163 ? -0.209 13.758 -12.93 1 97.38 163 VAL B C 1
ATOM 3644 O O . VAL B 1 163 ? -0.247 12.547 -13.172 1 97.38 163 VAL B O 1
ATOM 3647 N N . VAL B 1 164 ? -0.87 14.664 -13.68 1 97.88 164 VAL B N 1
ATOM 3648 C CA . VAL B 1 164 ? -1.682 14.258 -14.82 1 97.88 164 VAL B CA 1
ATOM 3649 C C . VAL B 1 164 ? -0.802 13.562 -15.859 1 97.88 164 VAL B C 1
ATOM 3651 O O . VAL B 1 164 ? -1.164 12.508 -16.391 1 97.88 164 VAL B O 1
ATOM 3654 N N . ALA B 1 165 ? 0.342 14.141 -16.141 1 98.06 165 ALA B N 1
ATOM 3655 C CA . ALA B 1 165 ? 1.278 13.562 -17.094 1 98.06 165 ALA B CA 1
ATOM 3656 C C . ALA B 1 165 ? 1.766 12.195 -16.625 1 98.06 165 ALA B C 1
ATOM 3658 O O . ALA B 1 165 ? 1.9 11.266 -17.438 1 98.06 165 ALA B O 1
ATOM 3659 N N . GLN B 1 166 ? 2.02 12.094 -15.344 1 98.06 166 GLN B N 1
ATOM 3660 C CA . GLN B 1 166 ? 2.488 10.828 -14.789 1 98.06 166 GLN B CA 1
ATOM 3661 C C . GLN B 1 166 ? 1.414 9.742 -14.906 1 98.06 166 GLN B C 1
ATOM 3663 O O . GLN B 1 166 ? 1.713 8.602 -15.242 1 98.06 166 GLN B O 1
ATOM 3668 N N . VAL B 1 167 ? 0.165 10.102 -14.609 1 98.38 167 VAL B N 1
ATOM 3669 C CA . VAL B 1 167 ? -0.952 9.172 -14.742 1 98.38 167 VAL B CA 1
ATOM 3670 C C . VAL B 1 167 ? -1.057 8.695 -16.188 1 98.38 167 VAL B C 1
ATOM 3672 O O . VAL B 1 167 ? -1.232 7.504 -16.453 1 98.38 167 VAL B O 1
ATOM 3675 N N . ALA B 1 168 ? -0.878 9.641 -17.156 1 98.38 168 ALA B N 1
ATOM 3676 C CA . ALA B 1 168 ? -0.936 9.305 -18.578 1 98.38 168 ALA B CA 1
ATOM 3677 C C . ALA B 1 168 ? 0.185 8.336 -18.953 1 98.38 168 ALA B C 1
ATOM 3679 O O . ALA B 1 168 ? -0.031 7.398 -19.719 1 98.38 168 ALA B O 1
ATOM 3680 N N . ARG B 1 169 ? 1.348 8.562 -18.453 1 97.94 169 ARG B N 1
ATOM 3681 C CA . ARG B 1 169 ? 2.488 7.688 -18.719 1 97.94 169 ARG B CA 1
ATOM 3682 C C . ARG B 1 169 ? 2.248 6.285 -18.172 1 97.94 169 ARG B C 1
ATOM 3684 O O . ARG B 1 169 ? 2.588 5.293 -18.828 1 97.94 169 ARG B O 1
ATOM 3691 N N . LEU B 1 170 ? 1.673 6.211 -16.938 1 98.56 170 LEU B N 1
ATOM 3692 C CA . LEU B 1 170 ? 1.37 4.918 -16.328 1 98.56 170 LEU B CA 1
ATOM 3693 C C . LEU B 1 170 ? 0.302 4.18 -17.125 1 98.56 170 LEU B C 1
ATOM 3695 O O . LEU B 1 170 ? 0.394 2.967 -17.328 1 98.56 170 LEU B O 1
ATOM 3699 N N . LYS B 1 171 ? -0.69 4.93 -17.656 1 98.25 171 LYS B N 1
ATOM 3700 C CA . LYS B 1 171 ? -1.723 4.32 -18.484 1 98.25 171 LYS B CA 1
ATOM 3701 C C . LYS B 1 171 ? -1.134 3.797 -19.797 1 98.25 171 LYS B C 1
ATOM 3703 O O . LYS B 1 171 ? -1.521 2.729 -20.266 1 98.25 171 LYS B O 1
ATOM 3708 N N . ALA B 1 172 ? -0.192 4.527 -20.375 1 98.38 172 ALA B N 1
ATOM 3709 C CA . ALA B 1 172 ? 0.503 4.074 -21.578 1 98.38 172 ALA B CA 1
ATOM 3710 C C . ALA B 1 172 ? 1.319 2.814 -21.297 1 98.38 172 ALA B C 1
ATOM 3712 O O . ALA B 1 172 ? 1.365 1.899 -22.109 1 98.38 172 ALA B O 1
ATOM 3713 N N . LEU B 1 173 ? 1.98 2.771 -20.125 1 98.38 173 LEU B N 1
ATOM 3714 C CA . LEU B 1 173 ? 2.736 1.592 -19.719 1 98.38 173 LEU B CA 1
ATOM 3715 C C . LEU B 1 173 ? 1.821 0.378 -19.594 1 98.38 173 LEU B C 1
ATOM 3717 O O . LEU B 1 173 ? 2.174 -0.719 -20.031 1 98.38 173 LEU B O 1
ATOM 3721 N N . VAL B 1 174 ? 0.618 0.594 -19 1 98.31 174 VAL B N 1
ATOM 3722 C CA . VAL B 1 174 ? -0.365 -0.474 -18.859 1 98.31 174 VAL B CA 1
ATOM 3723 C C . VAL B 1 174 ? -0.713 -1.049 -20.234 1 98.31 174 VAL B C 1
ATOM 3725 O O . VAL B 1 174 ? -0.729 -2.268 -20.406 1 98.31 174 VAL B O 1
ATOM 3728 N N . LEU B 1 175 ? -0.919 -0.208 -21.234 1 98.25 175 LEU B N 1
ATOM 3729 C CA . LEU B 1 175 ? -1.275 -0.646 -22.578 1 98.25 175 LEU B CA 1
ATOM 3730 C C . LEU B 1 175 ? -0.136 -1.438 -23.203 1 98.25 175 LEU B C 1
ATOM 3732 O O . LEU B 1 175 ? -0.373 -2.445 -23.875 1 98.25 175 LEU B O 1
ATOM 3736 N N . ARG B 1 176 ? 1.062 -0.988 -23.016 1 98.12 176 ARG B N 1
ATOM 3737 C CA . ARG B 1 176 ? 2.221 -1.703 -23.531 1 98.12 176 ARG B CA 1
ATOM 3738 C C . ARG B 1 176 ? 2.34 -3.088 -22.906 1 98.12 176 ARG B C 1
ATOM 3740 O O . ARG B 1 176 ? 2.629 -4.066 -23.609 1 98.12 176 ARG B O 1
ATOM 3747 N N . ILE B 1 177 ? 2.098 -3.178 -21.578 1 98.31 177 ILE B N 1
ATOM 3748 C CA . ILE B 1 177 ? 2.188 -4.453 -20.891 1 98.31 177 ILE B CA 1
ATOM 3749 C C . ILE B 1 177 ? 1.064 -5.379 -21.344 1 98.31 177 ILE B C 1
ATOM 3751 O O . ILE B 1 177 ? 1.271 -6.582 -21.531 1 98.31 177 ILE B O 1
ATOM 3755 N N . GLU B 1 178 ? -0.108 -4.793 -21.578 1 97.88 178 GLU B N 1
ATOM 3756 C CA . GLU B 1 178 ? -1.233 -5.578 -22.078 1 97.88 178 GLU B CA 1
ATOM 3757 C C . GLU B 1 178 ? -0.932 -6.172 -23.453 1 97.88 178 GLU B C 1
ATOM 3759 O O . GLU B 1 178 ? -1.312 -7.309 -23.734 1 97.88 178 GLU B O 1
ATOM 3764 N N . LYS B 1 179 ? -0.239 -5.422 -24.281 1 97.62 179 LYS B N 1
ATOM 3765 C CA . LYS B 1 179 ? 0.193 -5.957 -25.562 1 97.62 179 LYS B CA 1
ATOM 3766 C C . LYS B 1 179 ? 1.174 -7.113 -25.375 1 97.62 179 LYS B C 1
ATOM 3768 O O . LYS B 1 179 ? 1.096 -8.117 -26.094 1 97.62 179 LYS B O 1
ATOM 3773 N N . ALA B 1 180 ? 2.078 -6.949 -24.438 1 96.88 180 ALA B N 1
ATOM 3774 C CA . ALA B 1 180 ? 3.031 -8.008 -24.125 1 96.88 180 ALA B CA 1
ATOM 3775 C C . ALA B 1 180 ? 2.318 -9.258 -23.609 1 96.88 180 ALA B C 1
ATOM 3777 O O . ALA B 1 180 ? 2.67 -10.383 -23.969 1 96.88 180 ALA B O 1
ATOM 3778 N N . ILE B 1 181 ? 1.318 -9.047 -22.766 1 97.69 181 ILE B N 1
ATOM 3779 C CA . ILE B 1 181 ? 0.517 -10.141 -22.234 1 97.69 181 ILE B CA 1
ATOM 3780 C C . ILE B 1 181 ? -0.146 -10.898 -23.375 1 97.69 181 ILE B C 1
ATOM 3782 O O . ILE B 1 181 ? -0.081 -12.133 -23.438 1 97.69 181 ILE B O 1
ATOM 3786 N N . ALA B 1 182 ? -0.721 -10.164 -24.312 1 97.56 182 ALA B N 1
ATOM 3787 C CA . ALA B 1 182 ? -1.369 -10.773 -25.469 1 97.56 182 ALA B CA 1
ATOM 3788 C C . ALA B 1 182 ? -0.38 -11.609 -26.266 1 97.56 182 ALA B C 1
ATOM 3790 O O . ALA B 1 182 ? -0.712 -12.711 -26.734 1 97.56 182 ALA B O 1
ATOM 3791 N N . SER B 1 183 ? 0.785 -11.133 -26.391 1 96.25 183 SER B N 1
ATOM 3792 C CA . SER B 1 183 ? 1.824 -11.836 -27.141 1 96.25 183 SER B CA 1
ATOM 3793 C C . SER B 1 183 ? 2.232 -13.125 -26.438 1 96.25 183 SER B C 1
ATOM 3795 O O . SER B 1 183 ? 2.432 -14.156 -27.094 1 96.25 183 SER B O 1
ATOM 3797 N N . VAL B 1 184 ? 2.373 -13.094 -25.141 1 95.38 184 VAL B N 1
ATOM 3798 C CA . VAL B 1 184 ? 2.74 -14.273 -24.359 1 95.38 184 VAL B CA 1
ATOM 3799 C C . VAL B 1 184 ? 1.664 -15.344 -24.516 1 95.38 184 VAL B C 1
ATOM 3801 O O . VAL B 1 184 ? 1.974 -16.516 -24.719 1 95.38 184 VAL B O 1
ATOM 3804 N N . ILE B 1 185 ? 0.416 -14.961 -24.438 1 97 185 ILE B N 1
ATOM 3805 C CA . ILE B 1 185 ? -0.699 -15.891 -24.547 1 97 185 ILE B CA 1
ATOM 3806 C C . ILE B 1 185 ? -0.735 -16.484 -25.953 1 97 185 ILE B C 1
ATOM 3808 O O . ILE B 1 185 ? -0.864 -17.703 -26.125 1 97 185 ILE B O 1
ATOM 3812 N N . ALA B 1 186 ? -0.511 -15.688 -26.984 1 96.44 186 ALA B N 1
ATOM 3813 C CA . ALA B 1 186 ? -0.569 -16.109 -28.375 1 96.44 186 ALA B CA 1
ATOM 3814 C C . ALA B 1 186 ? 0.555 -17.094 -28.703 1 96.44 186 ALA B C 1
ATOM 3816 O O . ALA B 1 186 ? 0.402 -17.969 -29.562 1 96.44 186 ALA B O 1
ATOM 3817 N N . ALA B 1 187 ? 1.636 -16.969 -27.984 1 94.31 187 ALA B N 1
ATOM 3818 C CA . ALA B 1 187 ? 2.822 -17.781 -28.25 1 94.31 187 ALA B CA 1
ATOM 3819 C C . ALA B 1 187 ? 2.662 -19.188 -27.688 1 94.31 187 ALA B C 1
ATOM 3821 O O . ALA B 1 187 ? 3.42 -20.094 -28.047 1 94.31 187 ALA B O 1
ATOM 3822 N N . SER B 1 188 ? 1.73 -19.391 -26.766 1 94.19 188 SER B N 1
ATOM 3823 C CA . SER B 1 188 ? 1.452 -20.688 -26.172 1 94.19 188 SER B CA 1
ATOM 3824 C C . SER B 1 188 ? 0.116 -21.25 -26.656 1 94.19 188 SER B C 1
ATOM 3826 O O . SER B 1 188 ? -0.943 -20.719 -26.297 1 94.19 188 SER B O 1
ATOM 3828 N N . PRO B 1 189 ? 0.206 -22.344 -27.391 1 94.5 189 PRO B N 1
ATOM 3829 C CA . PRO B 1 189 ? -1.047 -22.922 -27.891 1 94.5 189 PRO B CA 1
ATOM 3830 C C . PRO B 1 189 ? -2.033 -23.25 -26.766 1 94.5 189 PRO B C 1
ATOM 3832 O O . PRO B 1 189 ? -3.236 -23.016 -26.906 1 94.5 189 PRO B O 1
ATOM 3835 N N . ASP B 1 190 ? -1.53 -23.641 -25.703 1 92.06 190 ASP B N 1
ATOM 3836 C CA . ASP B 1 190 ? -2.393 -24 -24.578 1 92.06 190 ASP B CA 1
ATOM 3837 C C . ASP B 1 190 ? -3.049 -22.75 -23.984 1 92.06 190 ASP B C 1
ATOM 3839 O O . ASP B 1 190 ? -4.266 -22.719 -23.781 1 92.06 190 ASP B O 1
ATOM 3843 N N . LEU B 1 191 ? -2.262 -21.75 -23.734 1 94.62 191 LEU B N 1
ATOM 3844 C CA . LEU B 1 191 ? -2.791 -20.516 -23.172 1 94.62 191 LEU B CA 1
ATOM 3845 C C . LEU B 1 191 ? -3.773 -19.859 -24.141 1 94.62 191 LEU B C 1
ATOM 3847 O O . LEU B 1 191 ? -4.812 -19.344 -23.719 1 94.62 191 LEU B O 1
ATOM 3851 N N . ALA B 1 192 ? -3.41 -19.891 -25.391 1 96.88 192 ALA B N 1
ATOM 3852 C CA . ALA B 1 192 ? -4.262 -19.281 -26.422 1 96.88 192 ALA B CA 1
ATOM 3853 C C . ALA B 1 192 ? -5.621 -19.969 -26.469 1 96.88 192 ALA B C 1
ATOM 3855 O O . ALA B 1 192 ? -6.656 -19.297 -26.547 1 96.88 192 ALA B O 1
ATOM 3856 N N . ALA B 1 193 ? -5.594 -21.25 -26.453 1 95.88 193 ALA B N 1
ATOM 3857 C CA . ALA B 1 193 ? -6.836 -22.016 -26.5 1 95.88 193 ALA B CA 1
ATOM 3858 C C . ALA B 1 193 ? -7.703 -21.75 -25.281 1 95.88 193 ALA B C 1
ATOM 3860 O O . ALA B 1 193 ? -8.914 -21.531 -25.406 1 95.88 193 ALA B O 1
ATOM 3861 N N . ARG B 1 194 ? -7.098 -21.719 -24.156 1 95.12 194 ARG B N 1
ATOM 3862 C CA . ARG B 1 194 ? -7.824 -21.469 -22.922 1 95.12 194 ARG B CA 1
ATOM 3863 C C . ARG B 1 194 ? -8.383 -20.047 -22.906 1 95.12 194 ARG B C 1
ATOM 3865 O O . ARG B 1 194 ? -9.516 -19.828 -22.453 1 95.12 194 ARG B O 1
ATOM 3872 N N . GLU B 1 195 ? -7.559 -19.125 -23.328 1 97.19 195 GLU B N 1
ATOM 3873 C CA . GLU B 1 195 ? -8.023 -17.734 -23.391 1 97.19 195 GLU B CA 1
ATOM 3874 C C . GLU B 1 195 ? -9.234 -17.594 -24.297 1 97.19 195 GLU B C 1
ATOM 3876 O O . GLU B 1 195 ? -10.219 -16.938 -23.953 1 97.19 195 GLU B O 1
ATOM 3881 N N . ALA B 1 196 ? -9.148 -18.188 -25.484 1 97.25 196 ALA B N 1
ATOM 3882 C CA . ALA B 1 196 ? -10.25 -18.141 -26.438 1 97.25 196 ALA B CA 1
ATOM 3883 C C . ALA B 1 196 ? -11.531 -18.719 -25.828 1 97.25 196 ALA B C 1
ATOM 3885 O O . ALA B 1 196 ? -12.609 -18.141 -26 1 97.25 196 ALA B O 1
ATOM 3886 N N . LEU B 1 197 ? -11.352 -19.75 -25.172 1 97.19 197 LEU B N 1
ATOM 3887 C CA . LEU B 1 197 ? -12.484 -20.406 -24.516 1 97.19 197 LEU B CA 1
ATOM 3888 C C . LEU B 1 197 ? -13.094 -19.5 -23.469 1 97.19 197 LEU B C 1
ATOM 3890 O O . LEU B 1 197 ? -14.312 -19.297 -23.438 1 97.19 197 LEU B O 1
ATOM 3894 N N . LEU B 1 198 ? -12.289 -18.875 -22.578 1 97.38 198 LEU B N 1
ATOM 3895 C CA . LEU B 1 198 ? -12.734 -18.016 -21.484 1 97.38 198 LEU B CA 1
ATOM 3896 C C . LEU B 1 198 ? -13.445 -16.766 -22.031 1 97.38 198 LEU B C 1
ATOM 3898 O O . LEU B 1 198 ? -14.453 -16.328 -21.469 1 97.38 198 LEU B O 1
ATOM 3902 N N . ARG B 1 199 ? -12.992 -16.297 -23.125 1 97 199 ARG B N 1
ATOM 3903 C CA . ARG B 1 199 ? -13.469 -15.023 -23.672 1 97 199 ARG B CA 1
ATOM 3904 C C . ARG B 1 199 ? -14.828 -15.195 -24.328 1 97 199 ARG B C 1
ATOM 3906 O O . ARG B 1 199 ? -15.477 -14.211 -24.688 1 97 199 ARG B O 1
ATOM 3913 N N . THR B 1 200 ? -15.297 -16.422 -24.469 1 96.62 200 THR B N 1
ATOM 3914 C CA . THR B 1 200 ? -16.656 -16.641 -24.969 1 96.62 200 THR B CA 1
ATOM 3915 C C . THR B 1 200 ? -17.688 -16.266 -23.922 1 96.62 200 THR B C 1
ATOM 3917 O O . THR B 1 200 ? -18.859 -16.062 -24.25 1 96.62 200 THR B O 1
ATOM 3920 N N . ALA B 1 201 ? -17.297 -16.219 -22.688 1 95.88 201 ALA B N 1
ATOM 3921 C CA . ALA B 1 201 ? -18.203 -15.859 -21.609 1 95.88 201 ALA B CA 1
ATOM 3922 C C . ALA B 1 201 ? -18.406 -14.352 -21.547 1 95.88 201 ALA B C 1
ATOM 3924 O O . ALA B 1 201 ? -17.469 -13.586 -21.766 1 95.88 201 ALA B O 1
ATOM 3925 N N . PRO B 1 202 ? -19.594 -13.922 -21.219 1 95 202 PRO B N 1
ATOM 3926 C CA . PRO B 1 202 ? -19.828 -12.484 -21.094 1 95 202 PRO B CA 1
ATOM 3927 C C . PRO B 1 202 ? -18.984 -11.844 -20 1 95 202 PRO B C 1
ATOM 3929 O O . PRO B 1 202 ? -18.766 -12.453 -18.953 1 95 202 PRO B O 1
ATOM 3932 N N . GLY B 1 203 ? -18.531 -10.625 -20.328 1 94.69 203 GLY B N 1
ATOM 3933 C CA . GLY B 1 203 ? -17.797 -9.867 -19.312 1 94.69 203 GLY B CA 1
ATOM 3934 C C . GLY B 1 203 ? -16.328 -10.242 -19.234 1 94.69 203 GLY B C 1
ATOM 3935 O O . GLY B 1 203 ? -15.547 -9.562 -18.578 1 94.69 203 GLY B O 1
ATOM 3936 N N . VAL B 1 204 ? -15.922 -11.359 -19.891 1 96.94 204 VAL B N 1
ATOM 3937 C CA . VAL B 1 204 ? -14.539 -11.805 -19.828 1 96.94 204 VAL B CA 1
ATOM 3938 C C . VAL B 1 204 ? -13.758 -11.25 -21.016 1 96.94 204 VAL B C 1
ATOM 3940 O O . VAL B 1 204 ? -13.734 -11.859 -22.094 1 96.94 204 VAL B O 1
ATOM 3943 N N . GLY B 1 205 ? -13.18 -10.117 -20.828 1 96.5 205 GLY B N 1
ATOM 3944 C CA . GLY B 1 205 ? -12.281 -9.547 -21.812 1 96.5 205 GLY B CA 1
ATOM 3945 C C . GLY B 1 205 ? -10.852 -10.023 -21.672 1 96.5 205 GLY B C 1
ATOM 3946 O O . GLY B 1 205 ? -10.562 -10.914 -20.859 1 96.5 205 GLY B O 1
ATOM 3947 N N . PRO B 1 206 ? -9.969 -9.445 -22.422 1 96.38 206 PRO B N 1
ATOM 3948 C CA . PRO B 1 206 ? -8.57 -9.883 -22.422 1 96.38 206 PRO B CA 1
ATOM 3949 C C . PRO B 1 206 ? -7.926 -9.773 -21.031 1 96.38 206 PRO B C 1
ATOM 3951 O O . PRO B 1 206 ? -7.164 -10.656 -20.625 1 96.38 206 PRO B O 1
ATOM 3954 N N . VAL B 1 207 ? -8.297 -8.727 -20.297 1 95.56 207 VAL B N 1
ATOM 3955 C CA . VAL B 1 207 ? -7.691 -8.484 -19 1 95.56 207 VAL B CA 1
ATOM 3956 C C . VAL B 1 207 ? -8.156 -9.539 -18 1 95.56 207 VAL B C 1
ATOM 3958 O O . VAL B 1 207 ? -7.344 -10.117 -17.281 1 95.56 207 VAL B O 1
ATOM 3961 N N . VAL B 1 208 ? -9.414 -9.859 -17.984 1 96.5 208 VAL B N 1
ATOM 3962 C CA . VAL B 1 208 ? -9.969 -10.852 -17.062 1 96.5 208 VAL B CA 1
ATOM 3963 C C . VAL B 1 208 ? -9.43 -12.234 -17.406 1 96.5 208 VAL B C 1
ATOM 3965 O O . VAL B 1 208 ? -9.031 -12.992 -16.516 1 96.5 208 VAL B O 1
ATOM 3968 N N . ALA B 1 209 ? -9.398 -12.562 -18.672 1 97.19 209 ALA B N 1
ATOM 3969 C CA . ALA B 1 209 ? -8.891 -13.859 -19.109 1 97.19 209 ALA B CA 1
ATOM 3970 C C . ALA B 1 209 ? -7.434 -14.039 -18.703 1 97.19 209 ALA B C 1
ATOM 3972 O O . ALA B 1 209 ? -7.062 -15.078 -18.156 1 97.19 209 ALA B O 1
ATOM 3973 N N . ALA B 1 210 ? -6.629 -12.992 -18.953 1 96.94 210 ALA B N 1
ATOM 3974 C CA . ALA B 1 210 ? -5.215 -13.055 -18.594 1 96.94 210 ALA B CA 1
ATOM 3975 C C . ALA B 1 210 ? -5.035 -13.234 -17.094 1 96.94 210 ALA B C 1
ATOM 3977 O O . ALA B 1 210 ? -4.176 -14 -16.656 1 96.94 210 ALA B O 1
ATOM 3978 N N . CYS B 1 211 ? -5.816 -12.508 -16.344 1 95.62 211 CYS B N 1
ATOM 3979 C CA . CYS B 1 211 ? -5.762 -12.594 -14.883 1 95.62 211 CYS B CA 1
ATOM 3980 C C . CYS B 1 211 ? -6.062 -14.008 -14.406 1 95.62 211 CYS B C 1
ATOM 3982 O O . CYS B 1 211 ? -5.316 -14.57 -13.609 1 95.62 211 CYS B O 1
ATOM 3984 N N . LEU B 1 212 ? -7.074 -14.641 -14.945 1 94.81 212 LEU B N 1
ATOM 3985 C CA . LEU B 1 212 ? -7.465 -15.992 -14.547 1 94.81 212 LEU B CA 1
ATOM 3986 C C . LEU B 1 212 ? -6.402 -17.016 -14.953 1 94.81 212 LEU B C 1
ATOM 3988 O O . LEU B 1 212 ? -6.047 -17.891 -14.172 1 94.81 212 LEU B O 1
ATOM 3992 N N . LEU B 1 213 ? -5.887 -16.906 -16.141 1 94.25 213 LEU B N 1
ATOM 3993 C CA . LEU B 1 213 ? -4.867 -17.812 -16.641 1 94.25 213 LEU B CA 1
ATOM 3994 C C . LEU B 1 213 ? -3.6 -17.734 -15.797 1 94.25 213 LEU B C 1
ATOM 3996 O O . LEU B 1 213 ? -2.943 -18.75 -15.555 1 94.25 213 LEU B O 1
ATOM 4000 N N . ALA B 1 214 ? -3.348 -16.516 -15.32 1 91.38 214 ALA B N 1
ATOM 4001 C CA . ALA B 1 214 ? -2.104 -16.281 -14.594 1 91.38 214 ALA B CA 1
ATOM 4002 C C . ALA B 1 214 ? -2.252 -16.641 -13.125 1 91.38 214 ALA B C 1
ATOM 4004 O O . ALA B 1 214 ? -1.316 -17.156 -12.508 1 91.38 214 ALA B O 1
ATOM 4005 N N . ARG B 1 215 ? -3.432 -16.359 -12.562 1 87.81 215 ARG B N 1
ATOM 4006 C CA . ARG B 1 215 ? -3.535 -16.375 -11.109 1 87.81 215 ARG B CA 1
ATOM 4007 C C . ARG B 1 215 ? -4.359 -17.562 -10.625 1 87.81 215 ARG B C 1
ATOM 4009 O O . ARG B 1 215 ? -4.426 -17.828 -9.422 1 87.81 215 ARG B O 1
ATOM 4016 N N . MET B 1 216 ? -4.941 -18.25 -11.5 1 87.38 216 MET B N 1
ATOM 4017 C CA . MET B 1 216 ? -5.703 -19.438 -11.141 1 87.38 216 MET B CA 1
ATOM 4018 C C . MET B 1 216 ? -5.453 -20.562 -12.141 1 87.38 216 MET B C 1
ATOM 4020 O O . MET B 1 216 ? -6.383 -21.031 -12.797 1 87.38 216 MET B O 1
ATOM 4024 N N . PRO B 1 217 ? -4.234 -20.984 -12.148 1 80.75 217 PRO B N 1
ATOM 4025 C CA . PRO B 1 217 ? -3.896 -22.062 -13.086 1 80.75 217 PRO B CA 1
ATOM 4026 C C . PRO B 1 217 ? -4.699 -23.344 -12.836 1 80.75 217 PRO B C 1
ATOM 4028 O O . PRO B 1 217 ? -4.805 -24.188 -13.719 1 80.75 217 PRO B O 1
ATOM 4031 N N . GLU B 1 218 ? -5.344 -23.453 -11.68 1 82.62 218 GLU B N 1
ATOM 4032 C CA . GLU B 1 218 ? -6.113 -24.641 -11.312 1 82.62 218 GLU B CA 1
ATOM 4033 C C . GLU B 1 218 ? -7.504 -24.609 -11.93 1 82.62 218 GLU B C 1
ATOM 4035 O O . GLU B 1 218 ? -8.242 -25.594 -11.875 1 82.62 218 GLU B O 1
ATOM 4040 N N . LEU B 1 219 ? -7.77 -23.562 -12.562 1 90.5 219 LEU B N 1
ATOM 4041 C CA . LEU B 1 219 ? -9.094 -23.422 -13.156 1 90.5 219 LEU B CA 1
ATOM 4042 C C . LEU B 1 219 ? -9.414 -24.609 -14.055 1 90.5 219 LEU B C 1
ATOM 4044 O O . LEU B 1 219 ? -8.602 -24.984 -14.906 1 90.5 219 LEU B O 1
ATOM 4048 N N . GLY B 1 220 ? -10.508 -25.234 -13.883 1 91.94 220 GLY B N 1
ATOM 4049 C CA . GLY B 1 220 ? -10.914 -26.406 -14.648 1 91.94 220 GLY B CA 1
ATOM 4050 C C . GLY B 1 220 ? -10.656 -27.719 -13.922 1 91.94 220 GLY B C 1
ATOM 4051 O O . GLY B 1 220 ? -11.133 -28.766 -14.352 1 91.94 220 GLY B O 1
ATOM 4052 N N . ARG B 1 221 ? -9.961 -27.625 -12.852 1 87.62 221 ARG B N 1
ATOM 4053 C CA . ARG B 1 221 ? -9.617 -28.828 -12.117 1 87.62 221 ARG B CA 1
ATOM 4054 C C . ARG B 1 221 ? -10.227 -28.812 -10.719 1 87.62 221 ARG B C 1
ATOM 4056 O O . ARG B 1 221 ? -9.969 -29.719 -9.922 1 87.62 221 ARG B O 1
ATOM 4063 N N . LEU B 1 222 ? -10.969 -27.828 -10.438 1 87.44 222 LEU B N 1
ATOM 4064 C CA . LEU B 1 222 ? -11.531 -27.625 -9.109 1 87.44 222 LEU B CA 1
ATOM 4065 C C . LEU B 1 222 ? -13.039 -27.844 -9.117 1 87.44 222 LEU B C 1
ATOM 4067 O O . LEU B 1 222 ? -13.688 -27.703 -10.156 1 87.44 222 LEU B O 1
ATOM 4071 N N . SER B 1 223 ? -13.5 -28.203 -7.934 1 89.81 223 SER B N 1
ATOM 4072 C CA . SER B 1 223 ? -14.953 -28.219 -7.773 1 89.81 223 SER B CA 1
ATOM 4073 C C . SER B 1 223 ? -15.523 -26.812 -7.684 1 89.81 223 SER B C 1
ATOM 4075 O O . SER B 1 223 ? -14.773 -25.844 -7.527 1 89.81 223 SER B O 1
ATOM 4077 N N . SER B 1 224 ? -16.859 -26.766 -7.809 1 90.75 224 SER B N 1
ATOM 4078 C CA . SER B 1 224 ? -17.531 -25.469 -7.699 1 90.75 224 SER B CA 1
ATOM 4079 C C . SER B 1 224 ? -17.25 -24.812 -6.348 1 90.75 224 SER B C 1
ATOM 4081 O O . SER B 1 224 ? -17.016 -23.609 -6.273 1 90.75 224 SER B O 1
ATOM 4083 N N . ARG B 1 225 ? -17.25 -25.609 -5.387 1 85.81 225 ARG B N 1
ATOM 4084 C CA . ARG B 1 225 ? -17.016 -25.109 -4.039 1 85.81 225 ARG B CA 1
ATOM 4085 C C . ARG B 1 225 ? -15.57 -24.672 -3.859 1 85.81 225 ARG B C 1
ATOM 4087 O O . ARG B 1 225 ? -15.289 -23.625 -3.279 1 85.81 225 ARG B O 1
ATOM 4094 N N . GLN B 1 226 ? -14.703 -25.422 -4.387 1 83.88 226 GLN B N 1
ATOM 4095 C CA . GLN B 1 226 ? -13.273 -25.172 -4.234 1 83.88 226 GLN B CA 1
ATOM 4096 C C . GLN B 1 226 ? -12.867 -23.891 -4.957 1 83.88 226 GLN B C 1
ATOM 4098 O O . GLN B 1 226 ? -12.109 -23.094 -4.418 1 83.88 226 GLN B O 1
ATOM 4103 N N . VAL B 1 227 ? -13.398 -23.734 -6.148 1 89.31 227 VAL B N 1
ATOM 4104 C CA . VAL B 1 227 ? -12.984 -22.594 -6.957 1 89.31 227 VAL B CA 1
ATOM 4105 C C . VAL B 1 227 ? -13.508 -21.297 -6.336 1 89.31 227 VAL B C 1
ATOM 4107 O O . VAL B 1 227 ? -12.812 -20.281 -6.328 1 89.31 227 VAL B O 1
ATOM 4110 N N . ALA B 1 228 ? -14.688 -21.344 -5.797 1 89 228 ALA B N 1
ATOM 4111 C CA . ALA B 1 228 ? -15.273 -20.188 -5.125 1 89 228 ALA B CA 1
ATOM 4112 C C . ALA B 1 228 ? -14.492 -19.828 -3.865 1 89 228 ALA B C 1
ATOM 4114 O O . ALA B 1 228 ? -14.242 -18.656 -3.596 1 89 228 ALA B O 1
ATOM 4115 N N . ALA B 1 229 ? -14.055 -20.812 -3.146 1 81.81 229 ALA B N 1
ATOM 4116 C CA . ALA B 1 229 ? -13.297 -20.609 -1.915 1 81.81 229 ALA B CA 1
ATOM 4117 C C . ALA B 1 229 ? -11.914 -20.016 -2.211 1 81.81 229 ALA B C 1
ATOM 4119 O O . ALA B 1 229 ? -11.453 -19.125 -1.506 1 81.81 229 ALA B O 1
ATOM 4120 N N . LEU B 1 230 ? -11.359 -20.562 -3.252 1 80.38 230 LEU B N 1
ATOM 4121 C CA . LEU B 1 230 ? -10.023 -20.109 -3.627 1 80.38 230 LEU B CA 1
ATOM 4122 C C . LEU B 1 230 ? -10.039 -18.641 -4.016 1 80.38 230 LEU B C 1
ATOM 4124 O O . LEU B 1 230 ? -9.062 -17.922 -3.779 1 80.38 230 LEU B O 1
ATOM 4128 N N . ALA B 1 231 ? -11.164 -18.203 -4.57 1 88.44 231 ALA B N 1
ATOM 4129 C CA . ALA B 1 231 ? -11.297 -16.812 -4.98 1 88.44 231 ALA B CA 1
ATOM 4130 C C . ALA B 1 231 ? -11.812 -15.945 -3.838 1 88.44 231 ALA B C 1
ATOM 4132 O O . ALA B 1 231 ? -11.867 -14.719 -3.949 1 88.44 231 ALA B O 1
ATOM 4133 N N . GLY B 1 232 ? -12.125 -16.562 -2.742 1 85.19 232 GLY B N 1
ATOM 4134 C CA . GLY B 1 232 ? -12.711 -15.836 -1.626 1 85.19 232 GLY B CA 1
ATOM 4135 C C . GLY B 1 232 ? -14.148 -15.406 -1.877 1 85.19 232 GLY B C 1
ATOM 4136 O O . GLY B 1 232 ? -14.562 -14.336 -1.441 1 85.19 232 GLY B O 1
ATOM 4137 N N . LEU B 1 233 ? -14.859 -16.141 -2.639 1 87.19 233 LEU B N 1
ATOM 4138 C CA . LEU B 1 233 ? -16.219 -15.773 -3.006 1 87.19 233 LEU B CA 1
ATOM 4139 C C . LEU B 1 233 ? -17.234 -16.719 -2.354 1 87.19 233 LEU B C 1
ATOM 4141 O O . LEU B 1 233 ? -18.438 -16.625 -2.6 1 87.19 233 LEU B O 1
ATOM 4145 N N . ALA B 1 234 ? -16.656 -17.609 -1.581 1 77.56 234 ALA B N 1
ATOM 4146 C CA . ALA B 1 234 ? -17.531 -18.531 -0.86 1 77.56 234 ALA B CA 1
ATOM 4147 C C . ALA B 1 234 ? -18.031 -17.906 0.441 1 77.56 234 ALA B C 1
ATOM 4149 O O . ALA B 1 234 ? -17.234 -17.359 1.215 1 77.56 234 ALA B O 1
ATOM 4150 N N . PRO B 1 235 ? -19.375 -17.672 0.54 1 65.94 235 PRO B N 1
ATOM 4151 C CA . PRO B 1 235 ? -19.891 -17.125 1.798 1 65.94 235 PRO B CA 1
ATOM 4152 C C . PRO B 1 235 ? -19.484 -17.953 3.012 1 65.94 235 PRO B C 1
ATOM 4154 O O . PRO B 1 235 ? -19.375 -19.188 2.922 1 65.94 235 PRO B O 1
ATOM 4157 N N . PHE B 1 236 ? -18.688 -17.391 3.93 1 54.28 236 PHE B N 1
ATOM 4158 C CA . PHE B 1 236 ? -18.469 -18.109 5.18 1 54.28 236 PHE B CA 1
ATOM 4159 C C . PHE B 1 236 ? -19.547 -17.781 6.195 1 54.28 236 PHE B C 1
ATOM 4161 O O . PHE B 1 236 ? -19.859 -16.609 6.41 1 54.28 236 PHE B O 1
ATOM 4168 N N . ASP B 1 237 ? -20.453 -18.781 6.324 1 49.69 237 ASP B N 1
ATOM 4169 C CA . ASP B 1 237 ? -21.5 -18.609 7.324 1 49.69 237 ASP B CA 1
ATOM 4170 C C . ASP B 1 237 ? -20.922 -18.188 8.672 1 49.69 237 ASP B C 1
ATOM 4172 O O . ASP B 1 237 ? -19.953 -18.781 9.141 1 49.69 237 ASP B O 1
ATOM 4176 N N . ARG B 1 238 ? -20.859 -16.938 8.938 1 48.56 238 ARG B N 1
ATOM 4177 C CA . ARG B 1 238 ? -20.562 -16.594 10.328 1 48.56 238 ARG B CA 1
ATOM 4178 C C . ARG B 1 238 ? -21.734 -16.953 11.242 1 48.56 238 ARG B C 1
ATOM 4180 O O . ARG B 1 238 ? -22.609 -16.125 11.5 1 48.56 238 ARG B O 1
ATOM 4187 N N . GLN B 1 239 ? -22.25 -18.156 11.125 1 43 239 GLN B N 1
ATOM 4188 C CA . GLN B 1 239 ? -23.344 -18.516 12.016 1 43 239 GLN B CA 1
ATOM 4189 C C . GLN B 1 239 ? -22.844 -18.75 13.438 1 43 239 GLN B C 1
ATOM 4191 O O . GLN B 1 239 ? -21.891 -19.5 13.656 1 43 239 GLN B O 1
ATOM 4196 N N . SER B 1 240 ? -22.656 -17.625 14.109 1 41.44 240 SER B N 1
ATOM 4197 C CA . SER B 1 240 ? -22.688 -18.047 15.508 1 41.44 240 SER B CA 1
ATOM 4198 C C . SER B 1 240 ? -24.125 -18.344 15.961 1 41.44 240 SER B C 1
ATOM 4200 O O . SER B 1 240 ? -25.078 -17.906 15.32 1 41.44 240 SER B O 1
ATOM 4202 N N . GLY B 1 241 ? -24.328 -19.375 16.672 1 41.31 241 GLY B N 1
ATOM 4203 C CA . GLY B 1 241 ? -25.609 -19.812 17.188 1 41.31 241 GLY B CA 1
ATOM 4204 C C . GLY B 1 241 ? -26.703 -18.766 17.016 1 41.31 241 GLY B C 1
ATOM 4205 O O . GLY B 1 241 ? -27.781 -19.078 16.516 1 41.31 241 GLY B O 1
ATOM 4206 N N . LYS B 1 242 ? -26.625 -17.516 17.672 1 47.41 242 LYS B N 1
ATOM 4207 C CA . LYS B 1 242 ? -27.781 -16.625 17.719 1 47.41 242 LYS B CA 1
ATOM 4208 C C . LYS B 1 242 ? -27.734 -15.609 16.594 1 47.41 242 LYS B C 1
ATOM 4210 O O . LYS B 1 242 ? -28.719 -14.898 16.344 1 47.41 242 LYS B O 1
ATOM 4215 N N . THR B 1 243 ? -26.625 -15.164 16.141 1 45.12 243 THR B N 1
ATOM 4216 C CA . THR B 1 243 ? -26.609 -14.07 15.18 1 45.12 243 THR B CA 1
ATOM 4217 C C . THR B 1 243 ? -26.156 -14.547 13.812 1 45.12 243 THR B C 1
ATOM 4219 O O . THR B 1 243 ? -25.141 -15.234 13.703 1 45.12 243 THR B O 1
ATOM 4222 N N . SER B 1 244 ? -27.125 -14.789 12.898 1 41.97 244 SER B N 1
ATOM 4223 C CA . SER B 1 244 ? -26.812 -15.117 11.516 1 41.97 244 SER B CA 1
ATOM 4224 C C . SER B 1 244 ? -26.312 -13.898 10.758 1 41.97 244 SER B C 1
ATOM 4226 O O . SER B 1 244 ? -27.016 -12.898 10.625 1 41.97 244 SER B O 1
ATOM 4228 N N . ARG B 1 245 ? -25.156 -13.438 10.953 1 48.03 245 ARG B N 1
ATOM 4229 C CA . ARG B 1 245 ? -24.672 -12.312 10.148 1 48.03 245 ARG B CA 1
ATOM 4230 C C . ARG B 1 245 ? -24.266 -12.773 8.75 1 48.03 245 ARG B C 1
ATOM 4232 O O . ARG B 1 245 ? -23.781 -13.898 8.578 1 48.03 245 ARG B O 1
ATOM 4239 N N . PRO B 1 246 ? -24.797 -12.102 7.746 1 47.53 246 PRO B N 1
ATOM 4240 C CA . PRO B 1 246 ? -24.422 -12.453 6.371 1 47.53 246 PRO B CA 1
ATOM 4241 C C . PRO B 1 246 ? -22.938 -12.742 6.211 1 47.53 246 PRO B C 1
ATOM 4243 O O . PRO B 1 246 ? -22.109 -12.141 6.906 1 47.53 246 PRO B O 1
ATOM 4246 N N . GLY B 1 247 ? -22.719 -13.953 5.758 1 47.34 247 GLY B N 1
ATOM 4247 C CA . GLY B 1 247 ? -21.375 -14.445 5.52 1 47.34 247 GLY B CA 1
ATOM 4248 C C . GLY B 1 247 ? -20.484 -13.445 4.805 1 47.34 247 GLY B C 1
ATOM 4249 O O . GLY B 1 247 ? -20.984 -12.625 4.02 1 47.34 247 GLY B O 1
ATOM 4250 N N . ARG B 1 248 ? -19.438 -12.938 5.441 1 48.84 248 ARG B N 1
ATOM 4251 C CA . ARG B 1 248 ? -18.469 -12.062 4.785 1 48.84 248 ARG B CA 1
ATOM 4252 C C . ARG B 1 248 ? -17.469 -12.867 3.967 1 48.84 248 ARG B C 1
ATOM 4254 O O . ARG B 1 248 ? -17 -13.93 4.406 1 48.84 248 ARG B O 1
ATOM 4261 N N . CYS B 1 249 ? -17.5 -12.625 2.598 1 48.84 249 CYS B N 1
ATOM 4262 C CA . CYS B 1 249 ? -16.438 -13.164 1.769 1 48.84 249 CYS B CA 1
ATOM 4263 C C . CYS B 1 249 ? -15.078 -12.633 2.217 1 48.84 249 CYS B C 1
ATOM 4265 O O . CYS B 1 249 ? -14.914 -11.43 2.42 1 48.84 249 CYS B O 1
ATOM 4267 N N . SER B 1 250 ? -14.305 -13.547 2.869 1 55.09 250 SER B N 1
ATOM 4268 C CA . SER B 1 250 ? -12.961 -13.148 3.27 1 55.09 250 SER B CA 1
ATOM 4269 C C . SER B 1 250 ? -11.914 -14.141 2.764 1 55.09 250 SER B C 1
ATOM 4271 O O . SER B 1 250 ? -12.258 -15.234 2.314 1 55.09 250 SER B O 1
ATOM 4273 N N . GLY B 1 251 ? -10.82 -13.617 2.529 1 60.41 251 GLY B N 1
ATOM 4274 C CA . GLY B 1 251 ? -9.711 -14.484 2.15 1 60.41 251 GLY B CA 1
ATOM 4275 C C . GLY B 1 251 ? -9.578 -14.656 0.65 1 60.41 251 GLY B C 1
ATOM 4276 O O . GLY B 1 251 ? -9.977 -13.781 -0.119 1 60.41 251 GLY B O 1
ATOM 4277 N N . GLY B 1 252 ? -8.828 -15.586 0.205 1 67.31 252 GLY B N 1
ATOM 4278 C CA . GLY B 1 252 ? -8.617 -15.953 -1.188 1 67.31 252 GLY B CA 1
ATOM 4279 C C . GLY B 1 252 ? -7.625 -15.055 -1.898 1 67.31 252 GLY B C 1
ATOM 4280 O O . GLY B 1 252 ? -6.703 -14.523 -1.273 1 67.31 252 GLY B O 1
ATOM 4281 N N . ARG B 1 253 ? -7.852 -15.078 -3.191 1 80.75 253 ARG B N 1
ATOM 4282 C CA . ARG B 1 253 ? -6.934 -14.336 -4.047 1 80.75 253 ARG B CA 1
ATOM 4283 C C . ARG B 1 253 ? -7.543 -13.008 -4.484 1 80.75 253 ARG B C 1
ATOM 4285 O O . ARG B 1 253 ? -8.305 -12.961 -5.449 1 80.75 253 ARG B O 1
ATOM 4292 N N . PRO B 1 254 ? -7.145 -11.961 -3.764 1 84.25 254 PRO B N 1
ATOM 4293 C CA . PRO B 1 254 ? -7.781 -10.664 -4.012 1 84.25 254 PRO B CA 1
ATOM 4294 C C . PRO B 1 254 ? -7.672 -10.227 -5.473 1 84.25 254 PRO B C 1
ATOM 4296 O O . PRO B 1 254 ? -8.57 -9.555 -5.984 1 84.25 254 PRO B O 1
ATOM 4299 N N . SER B 1 255 ? -6.609 -10.578 -6.066 1 85.94 255 SER B N 1
ATOM 4300 C CA . SER B 1 255 ? -6.422 -10.188 -7.461 1 85.94 255 SER B CA 1
ATOM 4301 C C . SER B 1 255 ? -7.488 -10.812 -8.359 1 85.94 255 SER B C 1
ATOM 4303 O O . SER B 1 255 ? -7.957 -10.18 -9.305 1 85.94 255 SER B O 1
ATOM 4305 N N . ILE B 1 256 ? -7.891 -11.992 -8.086 1 90.69 256 ILE B N 1
ATOM 4306 C CA . ILE B 1 256 ? -8.93 -12.688 -8.844 1 90.69 256 ILE B CA 1
ATOM 4307 C C . ILE B 1 256 ? -10.281 -12.016 -8.602 1 90.69 256 ILE B C 1
ATOM 4309 O O . ILE B 1 256 ? -11.039 -11.789 -9.547 1 90.69 256 ILE B O 1
ATOM 4313 N N . ARG B 1 257 ? -10.492 -11.672 -7.41 1 91.19 257 ARG B N 1
ATOM 4314 C CA . ARG B 1 257 ? -11.75 -11 -7.09 1 91.19 257 ARG B CA 1
ATOM 4315 C C . ARG B 1 257 ? -11.852 -9.664 -7.816 1 91.19 257 ARG B C 1
ATOM 4317 O O . ARG B 1 257 ? -12.922 -9.305 -8.312 1 91.19 257 ARG B O 1
ATOM 4324 N N . ARG B 1 258 ? -10.773 -9.023 -7.816 1 90.31 258 ARG B N 1
ATOM 4325 C CA . ARG B 1 258 ? -10.773 -7.727 -8.484 1 90.31 258 ARG B CA 1
ATOM 4326 C C . ARG B 1 258 ? -11.117 -7.871 -9.961 1 90.31 258 ARG B C 1
ATOM 4328 O O . ARG B 1 258 ? -11.891 -7.086 -10.508 1 90.31 258 ARG B O 1
ATOM 4335 N N . CYS B 1 259 ? -10.5 -8.773 -10.625 1 93.88 259 CYS B N 1
ATOM 4336 C CA . CYS B 1 259 ? -10.758 -8.953 -12.047 1 93.88 259 CYS B CA 1
ATOM 4337 C C . CYS B 1 259 ? -12.188 -9.43 -12.289 1 93.88 259 CYS B C 1
ATOM 4339 O O . CYS B 1 259 ? -12.844 -8.984 -13.234 1 93.88 259 CYS B O 1
ATOM 4341 N N . LEU B 1 260 ? -12.656 -10.312 -11.406 1 95.25 260 LEU B N 1
ATOM 4342 C CA . LEU B 1 260 ? -14.023 -10.812 -11.555 1 95.25 260 LEU B CA 1
ATOM 4343 C C . LEU B 1 260 ? -15.039 -9.703 -11.305 1 95.25 260 LEU B C 1
ATOM 4345 O O . LEU B 1 260 ? -16.109 -9.695 -11.906 1 95.25 260 LEU B O 1
ATOM 4349 N N . TYR B 1 261 ? -14.688 -8.852 -10.445 1 94.38 261 TYR B N 1
ATOM 4350 C CA . TYR B 1 261 ? -15.555 -7.703 -10.188 1 94.38 261 TYR B CA 1
ATOM 4351 C C . TYR B 1 261 ? -15.773 -6.887 -11.453 1 94.38 261 TYR B C 1
ATOM 4353 O O . TYR B 1 261 ? -16.891 -6.496 -11.766 1 94.38 261 TYR B O 1
ATOM 4361 N N . LEU B 1 262 ? -14.727 -6.645 -12.148 1 91.94 262 LEU B N 1
ATOM 4362 C CA . LEU B 1 262 ? -14.812 -5.91 -13.406 1 91.94 262 LEU B CA 1
ATOM 4363 C C . LEU B 1 262 ? -15.719 -6.625 -14.398 1 91.94 262 LEU B C 1
ATOM 4365 O O . LEU B 1 262 ? -16.547 -5.992 -15.062 1 91.94 262 LEU B O 1
ATOM 4369 N N . ALA B 1 263 ? -15.523 -7.883 -14.461 1 95.62 263 ALA B N 1
ATOM 4370 C CA . ALA B 1 263 ? -16.359 -8.68 -15.359 1 95.62 263 ALA B CA 1
ATOM 4371 C C . ALA B 1 263 ? -17.812 -8.625 -14.945 1 95.62 263 ALA B C 1
ATOM 4373 O O . ALA B 1 263 ? -18.703 -8.422 -15.789 1 95.62 263 ALA B O 1
ATOM 4374 N N . ALA B 1 264 ? -18.031 -8.781 -13.695 1 95.31 264 ALA B N 1
ATOM 4375 C CA . ALA B 1 264 ? -19.406 -8.789 -13.172 1 95.31 264 ALA B CA 1
ATOM 4376 C C . ALA B 1 264 ? -20.078 -7.441 -13.406 1 95.31 264 ALA B C 1
ATOM 4378 O O . ALA B 1 264 ? -21.281 -7.387 -13.695 1 95.31 264 ALA B O 1
ATOM 4379 N N . LEU B 1 265 ? -19.312 -6.359 -13.242 1 94.38 265 LEU B N 1
ATOM 4380 C CA . LEU B 1 265 ? -19.859 -5.035 -13.516 1 94.38 265 LEU B CA 1
ATOM 4381 C C . LEU B 1 265 ? -20.297 -4.918 -14.969 1 94.38 265 LEU B C 1
ATOM 4383 O O . LEU B 1 265 ? -21.375 -4.383 -15.25 1 94.38 265 LEU B O 1
ATOM 4387 N N . SER B 1 266 ? -19.484 -5.383 -15.852 1 94.62 266 SER B N 1
ATOM 4388 C CA . SER B 1 266 ? -19.812 -5.348 -17.281 1 94.62 266 SER B CA 1
ATOM 4389 C C . SER B 1 266 ? -21.062 -6.172 -17.578 1 94.62 266 SER B C 1
ATOM 4391 O O . SER B 1 266 ? -21.922 -5.75 -18.359 1 94.62 266 SER B O 1
ATOM 4393 N N . ILE B 1 267 ? -21.188 -7.266 -16.938 1 94.81 267 ILE B N 1
ATOM 4394 C CA . ILE B 1 267 ? -22.328 -8.156 -17.109 1 94.81 267 ILE B CA 1
ATOM 4395 C C . ILE B 1 267 ? -23.594 -7.469 -16.609 1 94.81 267 ILE B C 1
ATOM 4397 O O . ILE B 1 267 ? -24.625 -7.457 -17.312 1 94.81 267 ILE B O 1
ATOM 4401 N N . ALA B 1 268 ? -23.5 -6.914 -15.469 1 93.69 268 ALA B N 1
ATOM 4402 C CA . ALA B 1 268 ? -24.641 -6.23 -14.867 1 93.69 268 ALA B CA 1
ATOM 4403 C C . ALA B 1 268 ? -25.109 -5.07 -15.75 1 93.69 268 ALA B C 1
ATOM 4405 O O . ALA B 1 268 ? -26.312 -4.859 -15.914 1 93.69 268 ALA B O 1
ATOM 4406 N N . ARG B 1 269 ? -24.172 -4.367 -16.297 1 93.06 269 ARG B N 1
ATOM 4407 C CA . ARG B 1 269 ? -24.484 -3.207 -17.125 1 93.06 269 ARG B CA 1
ATOM 4408 C C . ARG B 1 269 ? -25.156 -3.625 -18.422 1 93.06 269 ARG B C 1
ATOM 4410 O O . ARG B 1 269 ? -26.047 -2.93 -18.922 1 93.06 269 ARG B O 1
ATOM 4417 N N . SER B 1 270 ? -24.703 -4.668 -19 1 91.62 270 SER B N 1
ATOM 4418 C CA . SER B 1 270 ? -25.297 -5.152 -20.25 1 91.62 270 SER B CA 1
ATOM 4419 C C . SER B 1 270 ? -26.734 -5.605 -20.047 1 91.62 270 SER B C 1
ATOM 4421 O O . SER B 1 270 ? -27.547 -5.512 -20.953 1 91.62 270 SER B O 1
ATOM 4423 N N . GLY B 1 271 ? -26.984 -6.211 -18.953 1 87.88 271 GLY B N 1
ATOM 4424 C CA . GLY B 1 271 ? -28.328 -6.668 -18.609 1 87.88 271 GLY B CA 1
ATOM 4425 C C . GLY B 1 271 ? -28.766 -7.898 -19.375 1 87.88 271 GLY B C 1
ATOM 4426 O O . GLY B 1 271 ? -29.922 -8.297 -19.312 1 87.88 271 GLY B O 1
ATOM 4427 N N . LYS B 1 272 ? -27.797 -8.531 -20.016 1 87.88 272 LYS B N 1
ATOM 4428 C CA . LYS B 1 272 ? -28.172 -9.641 -20.906 1 87.88 272 LYS B CA 1
ATOM 4429 C C . LYS B 1 272 ? -27.641 -10.969 -20.375 1 87.88 272 LYS B C 1
ATOM 4431 O O . LYS B 1 272 ? -26.516 -11.031 -19.859 1 87.88 272 LYS B O 1
ATOM 4436 N N . GLY B 1 273 ? -28.562 -11.938 -20.422 1 90.06 273 GLY B N 1
ATOM 4437 C CA . GLY B 1 273 ? -28.109 -13.297 -20.156 1 90.06 273 GLY B CA 1
ATOM 4438 C C . GLY B 1 273 ? -28.406 -13.75 -18.734 1 90.06 273 GLY B C 1
ATOM 4439 O O . GLY B 1 273 ? -28.922 -12.977 -17.922 1 90.06 273 GLY B O 1
ATOM 4440 N N . GLN B 1 274 ? -28.109 -15.047 -18.484 1 90.25 274 GLN B N 1
ATOM 4441 C CA . GLN B 1 274 ? -28.422 -15.68 -17.203 1 90.25 274 GLN B CA 1
ATOM 4442 C C . GLN B 1 274 ? -27.625 -15.047 -16.062 1 90.25 274 GLN B C 1
ATOM 4444 O O . GLN B 1 274 ? -28.141 -14.914 -14.945 1 90.25 274 GLN B O 1
ATOM 4449 N N . LEU B 1 275 ? -26.453 -14.633 -16.359 1 93.19 275 LEU B N 1
ATOM 4450 C CA . LEU B 1 275 ? -25.625 -14.039 -15.32 1 93.19 275 LEU B CA 1
ATOM 4451 C C . LEU B 1 275 ? -26.156 -12.672 -14.906 1 93.19 275 LEU B C 1
ATOM 4453 O O . LEU B 1 275 ? -26.203 -12.359 -13.719 1 93.19 275 LEU B O 1
ATOM 4457 N N . ALA B 1 276 ? -26.531 -11.898 -15.859 1 93.31 276 ALA B N 1
ATOM 4458 C CA . ALA B 1 276 ? -27.141 -10.602 -15.555 1 93.31 276 ALA B CA 1
ATOM 4459 C C . ALA B 1 276 ? -28.453 -10.781 -14.797 1 93.31 276 ALA B C 1
ATOM 4461 O O . ALA B 1 276 ? -28.797 -9.977 -13.93 1 93.31 276 ALA B O 1
ATOM 4462 N N . ALA B 1 277 ? -29.203 -11.844 -15.18 1 92.88 277 ALA B N 1
ATOM 4463 C CA . ALA B 1 277 ? -30.453 -12.141 -14.508 1 92.88 277 ALA B CA 1
ATOM 4464 C C . ALA B 1 277 ? -30.234 -12.383 -13.016 1 92.88 277 ALA B C 1
ATOM 4466 O O . ALA B 1 277 ? -31.094 -12.039 -12.195 1 92.88 277 ALA B O 1
ATOM 4467 N N . THR B 1 278 ? -29.125 -12.977 -12.75 1 91.56 278 THR B N 1
ATOM 4468 C CA . THR B 1 278 ? -28.781 -13.203 -11.352 1 91.56 278 THR B CA 1
ATOM 4469 C C . THR B 1 278 ? -28.656 -11.883 -10.594 1 91.56 278 THR B C 1
ATOM 4471 O O . THR B 1 278 ? -29.234 -11.727 -9.516 1 91.56 278 THR B O 1
ATOM 4474 N N . THR B 1 279 ? -27.969 -10.914 -11.172 1 92.75 279 THR B N 1
ATOM 4475 C CA . THR B 1 279 ? -27.797 -9.602 -10.555 1 92.75 279 THR B CA 1
ATOM 4476 C C . THR B 1 279 ? -29.141 -8.883 -10.422 1 92.75 279 THR B C 1
ATOM 4478 O O . THR B 1 279 ? -29.469 -8.359 -9.359 1 92.75 279 THR B O 1
ATOM 4481 N N . ASN B 1 280 ? -29.875 -8.984 -11.445 1 93.25 280 ASN B N 1
ATOM 4482 C CA . ASN B 1 280 ? -31.172 -8.297 -11.477 1 93.25 280 ASN B CA 1
ATOM 4483 C C . ASN B 1 280 ? -32.156 -8.883 -10.461 1 93.25 280 ASN B C 1
ATOM 4485 O O . ASN B 1 280 ? -32.844 -8.133 -9.758 1 93.25 280 ASN B O 1
ATOM 4489 N N . ARG B 1 281 ? -32.188 -10.133 -10.438 1 94.06 281 ARG B N 1
ATOM 4490 C CA . ARG B 1 281 ? -33.062 -10.812 -9.5 1 94.06 281 ARG B CA 1
ATOM 4491 C C . ARG B 1 281 ? -32.75 -10.422 -8.062 1 94.06 281 ARG B C 1
ATOM 4493 O O . ARG B 1 281 ? -33.656 -10.148 -7.273 1 94.06 281 ARG B O 1
ATOM 4500 N N . LEU B 1 282 ? -31.469 -10.352 -7.762 1 93.06 282 LEU B N 1
ATOM 4501 C CA . LEU B 1 282 ? -31.062 -10.023 -6.406 1 93.06 282 LEU B CA 1
ATOM 4502 C C . LEU B 1 282 ? -31.328 -8.547 -6.102 1 93.06 282 LEU B C 1
ATOM 4504 O O . LEU B 1 282 ? -31.766 -8.211 -5 1 93.06 282 LEU B O 1
ATOM 4508 N N . ARG B 1 283 ? -31.125 -7.762 -7.098 1 93.25 283 ARG B N 1
ATOM 4509 C CA . ARG B 1 283 ? -31.406 -6.34 -6.918 1 93.25 283 ARG B CA 1
ATOM 4510 C C . ARG B 1 283 ? -32.906 -6.098 -6.734 1 93.25 283 ARG B C 1
ATOM 4512 O O . ARG B 1 283 ? -33.312 -5.305 -5.883 1 93.25 283 ARG B O 1
ATOM 4519 N N . GLU B 1 284 ? -33.688 -6.738 -7.492 1 93.31 284 GLU B N 1
ATOM 4520 C CA . GLU B 1 284 ? -35.156 -6.633 -7.406 1 93.31 284 GLU B CA 1
ATOM 4521 C C . GLU B 1 284 ? -35.656 -7.141 -6.059 1 93.31 284 GLU B C 1
ATOM 4523 O O . GLU B 1 284 ? -36.656 -6.652 -5.551 1 93.31 284 GLU B O 1
ATOM 4528 N N . ALA B 1 285 ? -35 -8.078 -5.516 1 94.88 285 ALA B N 1
ATOM 4529 C CA . ALA B 1 285 ? -35.344 -8.633 -4.211 1 94.88 285 ALA B CA 1
ATOM 4530 C C . ALA B 1 285 ? -34.906 -7.703 -3.084 1 94.88 285 ALA B C 1
ATOM 4532 O O . ALA B 1 285 ? -35.062 -8.031 -1.904 1 94.88 285 ALA B O 1
ATOM 4533 N N . GLY B 1 286 ? -34.156 -6.637 -3.459 1 92.19 286 GLY B N 1
ATOM 4534 C CA . GLY B 1 286 ? -33.812 -5.621 -2.48 1 92.19 286 GLY B CA 1
ATOM 4535 C C . GLY B 1 286 ? -32.406 -5.793 -1.918 1 92.19 286 GLY B C 1
ATOM 4536 O O . GLY B 1 286 ? -32.031 -5.125 -0.952 1 92.19 286 GLY B O 1
ATOM 4537 N N . LYS B 1 287 ? -31.688 -6.723 -2.457 1 90.12 287 LYS B N 1
ATOM 4538 C CA . LYS B 1 287 ? -30.344 -6.965 -1.952 1 90.12 287 LYS B CA 1
ATOM 4539 C C . LYS B 1 287 ? -29.391 -5.848 -2.371 1 90.12 287 LYS B C 1
ATOM 4541 O O . LYS B 1 287 ? -29.562 -5.25 -3.436 1 90.12 287 LYS B O 1
ATOM 4546 N N . PRO B 1 288 ? -28.375 -5.57 -1.474 1 90.88 288 PRO B N 1
ATOM 4547 C CA . PRO B 1 288 ? -27.375 -4.547 -1.819 1 90.88 288 PRO B CA 1
ATOM 4548 C C . PRO B 1 288 ? -26.625 -4.867 -3.107 1 90.88 288 PRO B C 1
ATOM 4550 O O . PRO B 1 288 ? -26.391 -6.039 -3.418 1 90.88 288 PRO B O 1
ATOM 4553 N N . PHE B 1 289 ? -26.281 -3.865 -3.84 1 90.69 289 PHE B N 1
ATOM 4554 C CA . PHE B 1 289 ? -25.594 -3.971 -5.125 1 90.69 289 PHE B CA 1
ATOM 4555 C C . PHE B 1 289 ? -24.328 -4.812 -5.004 1 90.69 289 PHE B C 1
ATOM 4557 O O . PHE B 1 289 ? -24.078 -5.684 -5.836 1 90.69 289 PHE B O 1
ATOM 4564 N N . LYS B 1 290 ? -23.531 -4.508 -3.943 1 89.75 290 LYS B N 1
ATOM 4565 C CA . LYS B 1 290 ? -22.266 -5.227 -3.758 1 89.75 290 LYS B CA 1
ATOM 4566 C C . LYS B 1 290 ? -22.516 -6.727 -3.609 1 89.75 290 LYS B C 1
ATOM 4568 O O . LYS B 1 290 ? -21.766 -7.539 -4.156 1 89.75 290 LYS B O 1
ATOM 4573 N N . LEU B 1 291 ? -23.531 -7.07 -2.912 1 89.06 291 LEU B N 1
ATOM 4574 C CA . LEU B 1 291 ? -23.875 -8.477 -2.729 1 89.06 291 LEU B CA 1
ATOM 4575 C C . LEU B 1 291 ? -24.281 -9.117 -4.051 1 89.06 291 LEU B C 1
ATOM 4577 O O . LEU B 1 291 ? -23.875 -10.242 -4.352 1 89.06 291 LEU B O 1
ATOM 4581 N N . ALA B 1 292 ? -25.062 -8.43 -4.805 1 92.25 292 ALA B N 1
ATOM 4582 C CA . ALA B 1 292 ? -25.516 -8.93 -6.102 1 92.25 292 ALA B CA 1
ATOM 4583 C C . ALA B 1 292 ? -24.344 -9.148 -7.043 1 92.25 292 ALA B C 1
ATOM 4585 O O . ALA B 1 292 ? -24.281 -10.156 -7.75 1 92.25 292 ALA B O 1
ATOM 4586 N N . ILE B 1 293 ? -23.422 -8.266 -6.988 1 94.25 293 ILE B N 1
ATOM 4587 C CA . ILE B 1 293 ? -22.25 -8.352 -7.859 1 94.25 293 ILE B CA 1
ATOM 4588 C C . ILE B 1 293 ? -21.375 -9.531 -7.445 1 94.25 293 ILE B C 1
ATOM 4590 O O . ILE B 1 293 ? -20.859 -10.266 -8.297 1 94.25 293 ILE B O 1
ATOM 4594 N N . VAL B 1 294 ? -21.234 -9.734 -6.168 1 92.94 294 VAL B N 1
ATOM 4595 C CA . VAL B 1 294 ? -20.422 -10.836 -5.664 1 92.94 294 VAL B CA 1
ATOM 4596 C C . VAL B 1 294 ? -21.047 -12.164 -6.078 1 92.94 294 VAL B C 1
ATOM 4598 O O . VAL B 1 294 ? -20.328 -13.094 -6.465 1 92.94 294 VAL B O 1
ATOM 4601 N N . ALA B 1 295 ? -22.375 -12.234 -5.969 1 93 295 ALA B N 1
ATOM 4602 C CA . ALA B 1 295 ? -23.078 -13.438 -6.41 1 93 295 ALA B CA 1
ATOM 4603 C C . ALA B 1 295 ? -22.828 -13.695 -7.895 1 93 295 ALA B C 1
ATOM 4605 O O . ALA B 1 295 ? -22.656 -14.844 -8.305 1 93 295 ALA B O 1
ATOM 4606 N N . THR B 1 296 ? -22.859 -12.656 -8.633 1 94.94 296 THR B N 1
ATOM 4607 C CA . THR B 1 296 ? -22.609 -12.766 -10.062 1 94.94 296 THR B CA 1
ATOM 4608 C C . THR B 1 296 ? -21.188 -13.219 -10.328 1 94.94 296 THR B C 1
ATOM 4610 O O . THR B 1 296 ? -20.938 -14.047 -11.203 1 94.94 296 THR B O 1
ATOM 4613 N N . MET B 1 297 ? -20.234 -12.648 -9.57 1 96 297 MET B N 1
ATOM 4614 C CA . MET B 1 297 ? -18.828 -13.055 -9.672 1 96 297 MET B CA 1
ATOM 4615 C C . MET B 1 297 ? -18.688 -14.555 -9.445 1 96 297 MET B C 1
ATOM 4617 O O . MET B 1 297 ? -18.016 -15.242 -10.211 1 96 297 MET B O 1
ATOM 4621 N N . ARG B 1 298 ? -19.312 -15.023 -8.422 1 94.5 298 ARG B N 1
ATOM 4622 C CA . ARG B 1 298 ? -19.219 -16.438 -8.062 1 94.5 298 ARG B CA 1
ATOM 4623 C C . ARG B 1 298 ? -19.797 -17.328 -9.164 1 94.5 298 ARG B C 1
ATOM 4625 O O . ARG B 1 298 ? -19.172 -18.297 -9.57 1 94.5 298 ARG B O 1
ATOM 4632 N N . LYS B 1 299 ? -20.969 -16.969 -9.57 1 95.06 299 LYS B N 1
ATOM 4633 C CA . LYS B 1 299 ? -21.609 -17.75 -10.625 1 95.06 299 LYS B CA 1
ATOM 4634 C C . LYS B 1 299 ? -20.75 -17.766 -11.891 1 95.06 299 LYS B C 1
ATOM 4636 O O . LYS B 1 299 ? -20.625 -18.812 -12.539 1 95.06 299 LYS B O 1
ATOM 4641 N N . LEU B 1 300 ? -20.219 -16.641 -12.242 1 96.5 300 LEU B N 1
ATOM 4642 C CA . LEU B 1 300 ? -19.344 -16.547 -13.406 1 96.5 300 LEU B CA 1
ATOM 4643 C C . LEU B 1 300 ? -18.141 -17.469 -13.242 1 96.5 300 LEU B C 1
ATOM 4645 O O . LEU B 1 300 ? -17.812 -18.234 -14.148 1 96.5 300 LEU B O 1
ATOM 4649 N N . LEU B 1 301 ? -17.484 -17.406 -12.102 1 96.31 301 LEU B N 1
ATOM 4650 C CA . LEU B 1 301 ? -16.281 -18.188 -11.859 1 96.31 301 LEU B CA 1
ATOM 4651 C C . LEU B 1 301 ? -16.578 -19.688 -11.93 1 96.31 301 LEU B C 1
ATOM 4653 O O . LEU B 1 301 ? -15.82 -20.453 -12.531 1 96.31 301 LEU B O 1
ATOM 4657 N N . VAL B 1 302 ? -17.688 -20.094 -11.344 1 95.62 302 VAL B N 1
ATOM 4658 C CA . VAL B 1 302 ? -18.094 -21.5 -11.375 1 95.62 302 VAL B CA 1
ATOM 4659 C C . VAL B 1 302 ? -18.375 -21.938 -12.82 1 95.62 302 VAL B C 1
ATOM 4661 O O . VAL B 1 302 ? -17.969 -23.031 -13.227 1 95.62 302 VAL B O 1
ATOM 4664 N N . THR B 1 303 ? -19.047 -21.078 -13.492 1 96.19 303 THR B N 1
ATOM 4665 C CA . THR B 1 303 ? -19.328 -21.344 -14.898 1 96.19 303 THR B CA 1
ATOM 4666 C C . THR B 1 303 ? -18.031 -21.484 -15.695 1 96.19 303 THR B C 1
ATOM 4668 O O . THR B 1 303 ? -17.875 -22.422 -16.469 1 96.19 303 THR B O 1
ATOM 4671 N N . LEU B 1 304 ? -17.109 -20.562 -15.477 1 97.31 304 LEU B N 1
ATOM 4672 C CA . LEU B 1 304 ? -15.82 -20.594 -16.172 1 97.31 304 LEU B CA 1
ATOM 4673 C C . LEU B 1 304 ? -15.055 -21.875 -15.828 1 97.31 304 LEU B C 1
ATOM 4675 O O . LEU B 1 304 ? -14.422 -22.484 -16.703 1 97.31 304 LEU B O 1
ATOM 4679 N N . ASN B 1 305 ? -15.055 -22.25 -14.602 1 96.25 305 ASN B N 1
ATOM 4680 C CA . ASN B 1 305 ? -14.414 -23.5 -14.164 1 96.25 305 ASN B CA 1
ATOM 4681 C C . ASN B 1 305 ? -14.984 -24.703 -14.898 1 96.25 305 ASN B C 1
ATOM 4683 O O . ASN B 1 305 ? -14.227 -25.562 -15.352 1 96.25 305 ASN B O 1
ATOM 4687 N N . ALA B 1 306 ? -16.266 -24.734 -15.023 1 95.75 306 ALA B N 1
ATOM 4688 C CA . ALA B 1 306 ? -16.938 -25.828 -15.734 1 95.75 306 ALA B CA 1
ATOM 4689 C C . ALA B 1 306 ? -16.578 -25.812 -17.219 1 95.75 306 ALA B C 1
ATOM 4691 O O . ALA B 1 306 ? -16.359 -26.859 -17.828 1 95.75 306 ALA B O 1
ATOM 4692 N N . MET B 1 307 ? -16.531 -24.641 -17.797 1 96.56 307 MET B N 1
ATOM 4693 C CA . MET B 1 307 ? -16.188 -24.5 -19.219 1 96.56 307 MET B CA 1
ATOM 4694 C C . MET B 1 307 ? -14.805 -25.078 -19.5 1 96.56 307 MET B C 1
ATOM 4696 O O . MET B 1 307 ? -14.625 -25.828 -20.453 1 96.56 307 MET B O 1
ATOM 4700 N N . VAL B 1 308 ? -13.867 -24.734 -18.703 1 95.06 308 VAL B N 1
ATOM 4701 C CA . VAL B 1 308 ? -12.492 -25.188 -18.891 1 95.06 308 VAL B CA 1
ATOM 4702 C C . VAL B 1 308 ? -12.398 -26.688 -18.641 1 95.06 308 VAL B C 1
ATOM 4704 O O . VAL B 1 308 ? -11.719 -27.406 -19.391 1 95.06 308 VAL B O 1
ATOM 4707 N N . LYS B 1 309 ? -13.062 -27.125 -17.625 1 94.25 309 LYS B N 1
ATOM 4708 C CA . LYS B 1 309 ? -13.078 -28.547 -17.297 1 94.25 309 LYS B CA 1
ATOM 4709 C C . LYS B 1 309 ? -13.594 -29.375 -18.469 1 94.25 309 LYS B C 1
ATOM 4711 O O . LYS B 1 309 ? -13.008 -30.406 -18.812 1 94.25 309 LYS B O 1
ATOM 4716 N N . ASN B 1 310 ? -14.633 -28.875 -19.078 1 95 310 ASN B N 1
ATOM 4717 C CA . ASN B 1 310 ? -15.312 -29.641 -20.125 1 95 310 ASN B CA 1
ATOM 4718 C C . ASN B 1 310 ? -14.883 -29.188 -21.516 1 95 310 ASN B C 1
ATOM 4720 O O . ASN B 1 310 ? -15.344 -29.719 -22.516 1 95 310 ASN B O 1
ATOM 4724 N N . ASN B 1 311 ? -14.086 -28.234 -21.578 1 94.56 311 ASN B N 1
ATOM 4725 C CA . ASN B 1 311 ? -13.664 -27.656 -22.844 1 94.56 311 ASN B CA 1
ATOM 4726 C C . ASN B 1 311 ? -14.859 -27.266 -23.703 1 94.56 311 ASN B C 1
ATOM 4728 O O . ASN B 1 311 ? -14.945 -27.672 -24.875 1 94.56 311 ASN B O 1
ATOM 4732 N N . THR B 1 312 ? -15.773 -26.562 -23.078 1 95.19 312 THR B N 1
ATOM 4733 C CA . THR B 1 312 ? -16.984 -26.109 -23.75 1 95.19 312 THR B CA 1
ATOM 4734 C C . THR B 1 312 ? -17.109 -24.594 -23.688 1 95.19 312 THR B C 1
ATOM 4736 O O . THR B 1 312 ? -16.766 -23.969 -22.688 1 95.19 312 THR B O 1
ATOM 4739 N N . GLU B 1 313 ? -17.562 -24.031 -24.766 1 95 313 GLU B N 1
ATOM 4740 C CA . GLU B 1 313 ? -17.781 -22.594 -24.812 1 95 313 GLU B CA 1
ATOM 4741 C C . GLU B 1 313 ? -18.984 -22.188 -23.969 1 95 313 GLU B C 1
ATOM 4743 O O . GLU B 1 313 ? -19.781 -23.047 -23.562 1 95 313 GLU B O 1
ATOM 4748 N N . TYR B 1 314 ? -18.984 -20.938 -23.719 1 93.62 314 TYR B N 1
ATOM 4749 C CA . TYR B 1 314 ? -20.109 -20.406 -22.953 1 93.62 314 TYR B CA 1
ATOM 4750 C C . TYR B 1 314 ? -21.422 -20.609 -23.688 1 93.62 314 TYR B C 1
ATOM 4752 O O . TYR B 1 314 ? -21.531 -20.297 -24.875 1 93.62 314 TYR B O 1
ATOM 4760 N N . ARG B 1 315 ? -22.391 -21.297 -23.016 1 82.31 315 ARG B N 1
ATOM 4761 C CA . ARG B 1 315 ? -23.703 -21.531 -23.609 1 82.31 315 ARG B CA 1
ATOM 4762 C C . ARG B 1 315 ? -24.75 -20.609 -23 1 82.31 315 ARG B C 1
ATOM 4764 O O . ARG B 1 315 ? -24.891 -20.547 -21.766 1 82.31 315 ARG B O 1
ATOM 4771 N N . THR B 1 316 ? -25.219 -19.594 -23.781 1 66.38 316 THR B N 1
ATOM 4772 C CA . THR B 1 316 ? -26.281 -18.703 -23.328 1 66.38 316 THR B CA 1
ATOM 4773 C C . THR B 1 316 ? -27.562 -19.484 -23.078 1 66.38 316 THR B C 1
ATOM 4775 O O . THR B 1 316 ? -27.891 -20.406 -23.844 1 66.38 316 THR B O 1
ATOM 4778 N N . ALA B 1 317 ? -28.094 -19.625 -22 1 47.25 317 ALA B N 1
ATOM 4779 C CA . ALA B 1 317 ? -29.438 -20.203 -21.984 1 47.25 317 ALA B CA 1
ATOM 4780 C C . ALA B 1 317 ? -30.375 -19.422 -22.891 1 47.25 317 ALA B C 1
ATOM 4782 O O . ALA B 1 317 ? -30.234 -18.203 -23.062 1 47.25 317 ALA B O 1
#

Organism: NCBI:txid2759526

InterPro domains:
  IPR002525 Transposase IS110-like, N-terminal [PF01548] (8-154)
  IPR003346 Transposase IS116/IS110/IS902, C-terminal [PF02371] (196-271)
  IPR047650 Transposase IS110-like [NF033542] (7-312)
  IPR047650 Transposase IS110-like [PTHR33055] (3-315)

Secondary structure (DSSP, 8-state):
----EEEEEEEE-SSEEEEEEETTTEEEEEESSHHHHHHHHHHHHHHHTTSEEEEEEE--TTTTHHHHHHHHHHT-EEEEE-HHHHHHHHHHTT-----HHHHHHHHHHHHHHHGGGSPPP---HHHHHHHHHHHHHHHHHHHHHHHHHHTTT---HHHHHHHHHHHHHHHHHHHHHHHHHHHHHHH-HHHHHHHHHHTTSTT--HHHHHHHHHH-TTTTSS-HHHHHHHTT-S---EEETTEEE------S-HHHHHHHHHHHHHHHHH--HHHHHHHHHHHHTT--HHHHHHHHHHHHHHHHHHHHHHT------/----EEEEEEEE-SSEEEEEEETTTEEEEEESSHHHHHHHHHHHHHHHTTSEEEEEEE--TTTTHHHHHHHHHHT-EEEEE-HHHHHHHHHHTT-----HHHHHHHHHHHHHHHGGGSPPP---HHHHHHHHHHHHHHHHHHHHHHHHHHTTT---HHHHHHHHHHHHHHHHHHHHHHHHHHHHHHH-HHHHHHHHHHTTSTT--HHHHHHHHHH-TTTTSS-HHHHHHHTT-S---EEETTEEE------S-HHHHHHHHHHHHHHHHH--HHHHHHHHHHHHTT--HHHHHHHHHHHHHHHHHHHHHHT------

Radius of gyration: 28.59 Å; Cα contacts (8 Å, |Δi|>4): 956; chains: 2; bounding box: 67×85×64 Å

Foldseek 3Di:
DQFAEWFKFWEFDQFKIWIAIPPVGDTDMFTLDPVRLVVVLVVVVVVVVRHQYEYEYEDDPCSCVSVLVSCQVSVHFYAYDYPVQLVVQCVVVVPPDDDNNVSRVSRRVSCVVCVVPGDTDHDDPLLQVLLNLLVVLVVLVVVLVVLVVCLVVDDDPVVNVVSVVVSVVSVVVSVVSLVVSVVSQVVDPVSVLLLVQLVLDALCDSSLSSLCVNPPVCQLVDALQGQCVQQLLDFDQPDDPPDRDTRDSDDHDPSNVVSLLSSLVRLCVVCDFPLVVQLVVCVVVPHDNVNSSSVSSSVSSNQSSNCSNVVHHDDGD/DQFAEWFKFWEFDQFKIWIAIPPVGDTDMFTLDPVRLVVVLVVVVVVVVRHQYEYEYEDDPCSCVSVLVSCQVSVHFYAYDYPVQLVVQCVVVVPPDDDNNVSRVSRRVSCVVCVVPGDTDHDDPLLQVLLNLLVVLVVLVVVLVVLVVCLVVDDDPVVNVVSVVVSVVSVVVSVVSLVVSVVSQVVDPVSVLLLVQLVLDALCDSSLSSLCVNPPVCQLVDALQGQCVQQLLDFDQPDDPPDRDTRDSDDHDPSNVVSLLSSLVRLCVVCDAPLVVQLVVCVVVPHDNVNSSSVSSSVSSNQSSNCSNVVHHDDGD

Sequence (634 aa):
MSHSDLFVGIDVAKDELVIHAHPAGMLWRVPNTKTGIAALGRKLVRLAGTACLRIGFEASGGYERKLAILLDRMDVTAYLLDPARVRSFARAERQLAKTDPLDAAVIARCLAALHPELTPYVHDPEAVRLAEHVRMRDLAVAQAVQFGNQLESIADPAMRRLVVAQVARLKALVLRIEKAIASVIAASPDLAAREALLRTAPGVGPVVAACLLARMPELGRLSSRQVAALAGLAPFDRQSGKTSRPGRCSGGRPSIRRCLYLAALSIARSGKGQLAATTNRLREAGKPFKLAIVATMRKLLVTLNAMVKNNTEYRTAMSHSDLFVGIDVAKDELVIHAHPAGMLWRVPNTKTGIAALGRKLVRLAGTACLRIGFEASGGYERKLAILLDRMDVTAYLLDPARVRSFARAERQLAKTDPLDAAVIARCLAALHPELTPYVHDPEAVRLAEHVRMRDLAVAQAVQFGNQLESIADPAMRRLVVAQVARLKALVLRIEKAIASVIAASPDLAAREALLRTAPGVGPVVAACLLARMPELGRLSSRQVAALAGLAPFDRQSGKTSRPGRCSGGRPSIRRCLYLAALSIARSGKGQLAATTNRLREAGKPFKLAIVATMRKLLVTLNAMVKNNTEYRTA

Solvent-accessible surface area (backbone atoms only — not comparable to full-atom values): 33033 Å² total; per-residue (Å²): 129,87,55,52,72,34,21,30,2,36,35,56,39,78,65,34,32,29,38,17,33,34,84,82,65,45,72,52,72,37,46,57,39,78,67,26,50,51,52,48,51,56,51,50,53,57,48,47,74,66,21,43,56,37,39,25,33,45,81,46,84,45,54,38,48,67,56,45,53,49,40,52,73,65,70,53,55,30,32,71,43,56,62,68,57,50,50,50,49,32,52,74,68,65,52,78,75,86,43,64,68,54,49,4,40,45,35,8,51,47,37,65,73,45,48,91,78,52,72,71,55,74,79,43,71,67,45,51,51,44,30,53,45,50,50,50,34,52,50,34,49,52,50,25,49,56,53,51,64,45,59,79,43,52,78,53,66,70,58,42,51,54,48,53,52,49,31,51,51,29,51,52,49,32,52,54,41,50,52,52,46,51,50,56,33,65,74,30,68,65,49,35,54,52,40,57,42,49,45,56,31,84,42,31,46,72,68,37,35,50,47,42,58,36,75,38,73,58,63,31,74,53,51,63,68,52,51,26,42,52,37,17,53,39,67,39,76,45,64,47,97,87,50,74,48,80,40,58,58,58,69,54,36,62,69,54,42,53,41,35,47,55,20,28,51,48,27,51,72,65,58,57,59,69,60,15,46,51,28,48,52,35,43,74,71,65,46,57,66,69,58,23,41,49,51,30,29,36,53,50,50,40,49,50,26,51,24,57,52,66,72,41,63,59,75,80,126,128,86,54,52,73,34,21,29,2,36,34,60,39,78,66,33,32,27,39,16,33,35,82,81,67,46,70,52,73,38,47,58,40,76,68,25,50,50,52,50,49,56,52,50,52,58,48,46,75,67,22,42,55,36,37,24,33,46,80,46,83,46,53,38,48,67,56,45,54,50,39,53,73,67,69,52,55,31,32,73,44,56,62,69,58,48,50,51,51,32,51,72,68,66,53,78,76,85,43,65,68,54,50,3,40,44,34,8,52,46,38,66,73,45,47,90,79,50,71,69,54,74,78,42,72,66,45,51,52,44,30,53,44,51,50,51,34,52,51,34,49,50,52,26,50,58,52,51,63,45,57,79,42,51,80,53,65,70,59,42,52,54,48,53,52,48,30,52,51,30,51,52,50,33,54,54,42,51,52,50,44,50,49,54,32,64,72,31,70,65,49,34,52,52,40,58,42,48,45,55,32,85,42,30,45,72,67,38,35,51,48,43,56,36,74,38,72,59,62,30,76,54,52,63,68,52,50,27,41,52,37,17,54,39,68,40,74,46,64,46,96,87,50,77,46,81,39,58,60,60,68,54,36,62,70,55,41,53,40,36,46,54,20,29,51,48,26,50,71,67,58,58,59,71,60,15,45,50,27,48,53,35,43,73,73,66,45,58,67,70,58,22,41,49,52,30,28,36,53,50,51,42,50,51,25,49,24,56,52,66,71,41,63,59,75,80,124

pLDDT: mean 88.25, std 12.23, range [40.38, 98.56]

Nearest PDB structures (foldseek):
  8wt9-assembly1_D  TM=8.265E-01  e=4.860E-21  Escherichia coli
  8wt7-assembly1_C  TM=8.258E-01  e=1.016E-20  Escherichia coli
  8wt6-assembly1_D  TM=8.334E-01  e=7.934E-20  Escherichia coli
  6vlh-assembly1_B  TM=4.002E-01  e=7.318E-02  Human immunodeficiency virus 1
  8omo-assembly1_A  TM=2.892E-01  e=1.960E-02  Homo sapiens